Protein AF-A0A1A0H538-F1 (afdb_monomer_lite)

Organism: NCBI:txid869754

Secondary structure (DSSP, 8-state):
-----TT-S--SS---S---EEEEEBTTSS-EEEEEGGG---EEEEETTEEEEE-B---PEEEEE-TTSS-EEEEES----SSPPPPTT-TTT--B-TTSSSBGGGS---STTSPPPPPSSB--PBPTTSPBP-SBS-SSSPP---EEEEE-TTSS-EEEEEHHHHHTT------PBP-PBPTTSSSB---BT-TTHHHHHHHHHHHHHHHHTT-PPPHHHHHHTS-GGG---SB--PBPTTSS-B--SB--SSSPPPP--EESS-EE-TTSS-EEPSSEETTPPP---SBP-PPPTT-PPPP--B---TTSPPPPP--EEEEE-TTSS-EEEEEETT------S-B--PBPTTSSB---BS-HHHHTT-PPPGGG---B--PBPSSSSSB--SBP-GGGT--GGGSPP--EEEEE-TTSS-EEEEE----SSS---TTPPPPPPHHHHHHHHHHHHHHHTT-S--SS--SS-HHHHHHHHH-HHHHHHHHHHHHHHHHHHHHHHHTT-----EEEEPP--HHHHHHHHHHHHHTT-EEEEESSTTS-EEEEE--TT----SS-HHHHHHHHHHHHHHHHHHHHHHHHHHHHSPP-EEEEEEEPTT--HHHHHHHHHHHHHT-TT--SEEEEEEETTEEEEEEGGGSS--HHHHHHHHHHHHHHHHHHHHTTSEEEEEEEEE-TTS-SEEEE--SS--------PPP---------------

Structure (mmCIF, N/CA/C/O backbone):
data_AF-A0A1A0H538-F1
#
_entry.id   AF-A0A1A0H538-F1
#
loop_
_atom_site.group_PDB
_atom_site.id
_atom_site.type_symbol
_atom_site.label_atom_id
_atom_site.label_alt_id
_atom_site.label_comp_id
_atom_site.label_asym_id
_atom_site.label_entity_id
_atom_site.label_seq_id
_atom_site.pdbx_PDB_ins_code
_atom_site.Cartn_x
_atom_site.Cartn_y
_atom_site.Cartn_z
_atom_site.occupancy
_atom_site.B_iso_or_equiv
_atom_site.auth_seq_id
_atom_site.auth_comp_id
_atom_site.auth_asym_id
_atom_site.auth_atom_id
_atom_site.pdbx_PDB_model_num
ATOM 1 N N . MET A 1 1 ? -28.220 -67.422 55.982 1.00 51.03 1 MET A N 1
ATOM 2 C CA . MET A 1 1 ? -28.647 -67.912 54.652 1.00 51.03 1 MET A CA 1
ATOM 3 C C . MET A 1 1 ? -27.561 -68.879 54.230 1.00 51.03 1 MET A C 1
ATOM 5 O O . MET A 1 1 ? -26.528 -68.446 53.736 1.00 51.03 1 MET A O 1
ATOM 9 N N . ASP A 1 2 ? -27.753 -70.153 54.562 1.00 52.34 2 ASP A N 1
ATOM 10 C CA . ASP A 1 2 ? -26.699 -71.170 54.553 1.00 52.34 2 ASP A CA 1
ATOM 11 C C . ASP A 1 2 ? -26.736 -71.933 53.232 1.00 52.34 2 ASP A C 1
ATOM 13 O O . ASP A 1 2 ? -27.454 -72.921 53.092 1.00 52.34 2 ASP A O 1
ATOM 17 N N . HIS A 1 3 ? -25.986 -71.460 52.239 1.00 62.88 3 HIS A N 1
ATOM 18 C CA . HIS A 1 3 ? -25.757 -72.225 51.019 1.00 62.88 3 HIS A CA 1
ATOM 19 C C . HIS A 1 3 ? -24.274 -72.533 50.825 1.00 62.88 3 HIS A C 1
ATOM 21 O O . HIS A 1 3 ? -23.393 -71.711 51.073 1.00 62.88 3 HIS A O 1
ATOM 27 N N . LEU A 1 4 ? -24.009 -73.759 50.379 1.00 67.19 4 LEU A N 1
ATOM 28 C CA . LEU A 1 4 ? -22.671 -74.282 50.119 1.00 67.19 4 LEU A CA 1
ATOM 29 C C . LEU A 1 4 ? -22.139 -73.737 48.780 1.00 67.19 4 LEU A C 1
ATOM 31 O O . LEU A 1 4 ? -22.910 -73.490 47.851 1.00 67.19 4 LEU A O 1
ATOM 35 N N . CYS A 1 5 ? -20.818 -73.558 48.669 1.00 65.75 5 CYS A N 1
ATOM 36 C CA . CYS A 1 5 ? -20.179 -73.065 47.445 1.00 65.75 5 CYS A CA 1
ATOM 37 C C . CYS A 1 5 ? -20.499 -73.988 46.254 1.00 65.75 5 CYS A C 1
ATOM 39 O O . CYS A 1 5 ? -20.183 -75.178 46.278 1.00 65.75 5 CYS A O 1
ATOM 41 N N . SER A 1 6 ? -21.076 -73.430 45.184 1.00 63.34 6 SER A N 1
ATOM 42 C CA . SER A 1 6 ? -21.493 -74.168 43.979 1.00 63.34 6 SER A CA 1
ATOM 43 C C . SER A 1 6 ? -20.336 -74.819 43.212 1.00 63.34 6 SER A C 1
ATOM 45 O O . SER A 1 6 ? -20.574 -75.657 42.347 1.00 63.34 6 SER A O 1
ATOM 47 N N . LYS A 1 7 ? -19.079 -74.488 43.542 1.00 63.94 7 LYS A N 1
ATOM 48 C CA . LYS A 1 7 ? -17.887 -75.122 42.957 1.00 63.94 7 LYS A CA 1
ATOM 49 C C . LYS A 1 7 ? -17.632 -76.551 43.454 1.00 63.94 7 LYS A C 1
ATOM 51 O O . LYS A 1 7 ? -16.718 -77.184 42.936 1.00 63.94 7 LYS A O 1
ATOM 56 N N . GLY A 1 8 ? -18.401 -77.059 44.426 1.00 60.78 8 GLY A N 1
ATOM 57 C CA . GLY A 1 8 ? -18.454 -78.477 44.824 1.00 60.78 8 GLY A CA 1
ATOM 58 C C . GLY A 1 8 ? -17.194 -79.066 45.481 1.00 60.78 8 GLY A C 1
ATOM 59 O O . GLY A 1 8 ? -17.311 -80.021 46.239 1.00 60.78 8 GLY A O 1
ATOM 60 N N . ASN A 1 9 ? -16.015 -78.473 45.264 1.00 64.88 9 ASN A N 1
ATOM 61 C CA . ASN A 1 9 ? -14.720 -78.883 45.803 1.00 64.88 9 ASN A CA 1
ATOM 62 C C . ASN A 1 9 ? -14.052 -77.721 46.554 1.00 64.88 9 ASN A C 1
ATOM 64 O O . ASN A 1 9 ? -14.171 -76.559 46.152 1.00 64.88 9 ASN A O 1
ATOM 68 N N . CYS A 1 10 ? -13.298 -78.036 47.613 1.00 70.25 10 CYS A N 1
ATOM 69 C CA . CYS A 1 10 ? -12.452 -77.066 48.310 1.00 70.25 10 CYS A CA 1
ATOM 70 C C . CYS A 1 10 ? -11.454 -76.450 47.320 1.00 70.25 10 CYS A C 1
ATOM 72 O O . CYS A 1 10 ? -10.594 -77.149 46.787 1.00 70.25 10 CYS A O 1
ATOM 74 N N . HIS A 1 11 ? -11.567 -75.146 47.071 1.00 66.12 11 HIS A N 1
ATOM 75 C CA . HIS A 1 11 ? -10.652 -74.405 46.209 1.00 66.12 11 HIS A CA 1
ATOM 76 C C . HIS A 1 11 ? -9.843 -73.402 47.036 1.00 66.12 11 HIS A C 1
ATOM 78 O O . HIS A 1 11 ? -10.351 -72.808 47.986 1.00 66.12 11 HIS A O 1
ATOM 84 N N . SER A 1 12 ? -8.582 -73.184 46.670 1.00 63.31 12 SER A N 1
ATOM 85 C CA . SER A 1 12 ? -7.747 -72.137 47.259 1.00 63.31 12 SER A CA 1
ATOM 86 C C . SER A 1 12 ? -8.035 -70.791 46.580 1.00 63.31 12 SER A C 1
ATOM 88 O O . SER A 1 12 ? -8.012 -70.680 45.356 1.00 63.31 12 SER A O 1
ATOM 90 N N . GLY A 1 13 ? -8.346 -69.763 47.376 1.00 67.50 13 GLY A N 1
ATOM 91 C CA . GLY A 1 13 ? -8.689 -68.410 46.912 1.00 67.50 13 GLY A CA 1
ATOM 92 C C . GLY A 1 13 ? -10.140 -68.009 47.200 1.00 67.50 13 GLY A C 1
ATOM 93 O O . GLY A 1 13 ? -10.966 -68.851 47.549 1.00 67.50 13 GLY A O 1
ATOM 94 N N . PHE A 1 14 ? -10.452 -66.714 47.069 1.00 60.94 14 PHE A N 1
ATOM 95 C CA . PHE A 1 14 ? -11.799 -66.187 47.314 1.00 60.94 14 PHE A CA 1
ATOM 96 C C . PHE A 1 14 ? -12.824 -66.839 46.378 1.00 60.94 14 PHE A C 1
ATOM 98 O O . PHE A 1 14 ? -12.658 -66.857 45.154 1.00 60.94 14 PHE A O 1
ATOM 105 N N . CYS A 1 15 ? -13.897 -67.378 46.959 1.00 63.94 15 CYS A N 1
ATOM 106 C CA . CYS A 1 15 ? -15.082 -67.793 46.221 1.00 63.94 15 CYS A CA 1
ATOM 107 C C . CYS A 1 15 ? -15.605 -66.532 45.519 1.00 63.94 15 CYS A C 1
ATOM 109 O O . CYS A 1 15 ? -15.900 -65.550 46.196 1.00 63.94 15 CYS A O 1
ATOM 111 N N . GLY A 1 16 ? -15.637 -66.507 44.183 1.00 67.94 16 GLY A N 1
ATOM 112 C CA . GLY A 1 16 ? -16.198 -65.377 43.432 1.00 67.94 16 GLY A CA 1
ATOM 113 C C . GLY A 1 16 ? -17.647 -65.060 43.850 1.00 67.94 16 GLY A C 1
ATOM 114 O O . GLY A 1 16 ? -18.230 -65.802 44.643 1.00 67.94 16 GLY A O 1
ATOM 115 N N . PRO A 1 17 ? -18.247 -63.973 43.333 1.00 71.06 17 PRO A N 1
ATOM 116 C CA . PRO A 1 17 ? -19.599 -63.565 43.714 1.00 71.06 17 PRO A CA 1
ATOM 117 C C . PRO A 1 17 ? -20.589 -64.731 43.583 1.00 71.06 17 PRO A C 1
ATOM 119 O O . PRO A 1 17 ? -20.632 -65.403 42.554 1.00 71.06 17 PRO A O 1
ATOM 122 N N . CYS A 1 18 ? -21.360 -64.990 44.642 1.00 72.06 18 CYS A N 1
ATOM 123 C CA . CYS A 1 18 ? -22.316 -66.092 44.658 1.00 72.06 18 CYS A CA 1
ATOM 124 C C . CYS A 1 18 ? -23.447 -65.871 43.639 1.00 72.06 18 CYS A C 1
ATOM 126 O O . CYS A 1 18 ? -24.163 -64.870 43.701 1.00 72.06 18 CYS A O 1
ATOM 128 N N . GLU A 1 19 ? -23.633 -66.837 42.735 1.00 70.00 19 GLU A N 1
ATOM 129 C CA . GLU A 1 19 ? -24.638 -66.791 41.663 1.00 70.00 19 GLU A CA 1
ATOM 130 C C . GLU A 1 19 ? -26.014 -67.344 42.065 1.00 70.00 19 GLU A C 1
ATOM 132 O O . GLU A 1 19 ? -26.938 -67.326 41.251 1.00 70.00 19 GLU A O 1
ATOM 137 N N . GLN A 1 20 ? -26.177 -67.826 43.301 1.00 73.75 20 GLN A N 1
ATOM 138 C CA . GLN A 1 20 ? -27.463 -68.343 43.767 1.00 73.75 20 GLN A CA 1
ATOM 139 C C . GLN A 1 20 ? -28.504 -67.229 43.880 1.00 73.75 20 GLN A C 1
ATOM 141 O O . GLN A 1 20 ? -28.220 -66.151 44.404 1.00 73.75 20 GLN A O 1
ATOM 146 N N . ILE A 1 21 ? -29.713 -67.509 43.399 1.00 78.31 21 ILE A N 1
ATOM 147 C CA . ILE A 1 21 ? -30.858 -66.601 43.453 1.00 78.31 21 ILE A CA 1
ATOM 148 C C . ILE A 1 21 ? -31.624 -66.888 44.745 1.00 78.31 21 ILE A C 1
ATOM 150 O O . ILE A 1 21 ? -31.986 -68.034 45.002 1.00 78.31 21 ILE A O 1
ATOM 154 N N . VAL A 1 22 ? -31.847 -65.857 45.556 1.00 81.56 22 VAL A N 1
ATOM 155 C CA . VAL A 1 22 ? -32.632 -65.924 46.791 1.00 81.56 22 VAL A CA 1
ATOM 156 C C . VAL A 1 22 ? -33.776 -64.919 46.742 1.00 81.56 22 VAL A C 1
ATOM 158 O O . VAL A 1 22 ? -33.615 -63.793 46.265 1.00 81.56 22 VAL A O 1
ATOM 161 N N . ASP A 1 23 ? -34.929 -65.330 47.256 1.00 81.44 23 ASP A N 1
ATOM 162 C CA . ASP A 1 23 ? -36.112 -64.485 47.347 1.00 81.44 23 ASP A CA 1
ATOM 163 C C . ASP A 1 23 ? -35.997 -63.566 48.561 1.00 81.44 23 ASP A C 1
ATOM 165 O O . ASP A 1 23 ? -35.918 -64.018 49.706 1.00 81.44 23 ASP A O 1
ATOM 169 N N . VAL A 1 24 ? -35.961 -62.259 48.309 1.00 82.62 24 VAL A N 1
ATOM 170 C CA . VAL A 1 24 ? -35.806 -61.240 49.350 1.00 82.62 24 VAL A CA 1
ATOM 171 C C . VAL A 1 24 ? -36.862 -60.146 49.208 1.00 82.62 24 VAL A C 1
ATOM 173 O O . VAL A 1 24 ? -37.242 -59.796 48.089 1.00 82.62 24 VAL A O 1
ATOM 176 N N . PRO A 1 25 ? -37.362 -59.580 50.318 1.00 81.62 25 PRO A N 1
ATOM 177 C CA . PRO A 1 25 ? -38.310 -58.474 50.256 1.00 81.62 25 PRO A CA 1
ATOM 178 C C . PRO A 1 25 ? -37.631 -57.188 49.748 1.00 81.62 25 PRO A C 1
ATOM 180 O O . PRO A 1 25 ? -36.471 -56.905 50.075 1.00 81.62 25 PRO A O 1
ATOM 183 N N . CYS A 1 26 ? -38.362 -56.378 48.970 1.00 83.38 26 CYS A N 1
ATOM 184 C CA . CYS A 1 26 ? -37.904 -55.035 48.589 1.00 83.38 26 CYS A CA 1
ATOM 185 C C . CYS A 1 26 ? -37.732 -54.140 49.807 1.00 83.38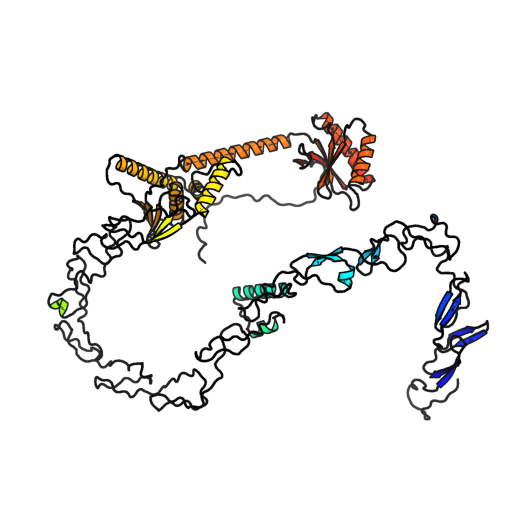 26 CYS A C 1
ATOM 187 O O . CYS A 1 26 ? -38.445 -54.322 50.785 1.00 83.38 26 CYS A O 1
ATOM 189 N N . TYR A 1 27 ? -36.970 -53.054 49.688 1.00 79.75 27 TYR A N 1
ATOM 190 C CA . TYR A 1 27 ? -37.012 -51.939 50.640 1.00 79.75 27 TYR A CA 1
ATOM 191 C C . TYR A 1 27 ? -38.435 -51.385 50.907 1.00 79.75 27 TYR A C 1
ATOM 193 O O . TYR A 1 27 ? -38.701 -50.887 51.994 1.00 79.75 27 TYR A O 1
ATOM 201 N N . CYS A 1 28 ? -39.364 -51.533 49.951 1.00 72.38 28 CYS A N 1
ATOM 202 C CA . CYS A 1 28 ? -40.769 -51.110 50.003 1.00 72.38 28 CYS A CA 1
ATOM 203 C C . CYS A 1 28 ? -41.646 -52.118 50.773 1.00 72.38 28 CYS A C 1
ATOM 205 O O . CYS A 1 28 ? -42.760 -51.799 51.177 1.00 72.38 28 CYS A O 1
ATOM 207 N N . GLY A 1 29 ? -41.173 -53.358 50.948 1.00 73.69 29 GLY A N 1
ATOM 208 C CA . GLY A 1 29 ? -41.917 -54.453 51.573 1.00 73.69 29 GLY A CA 1
ATOM 209 C C . GLY A 1 29 ? -43.133 -54.944 50.777 1.00 73.69 29 GLY A C 1
ATOM 210 O O . GLY A 1 29 ? -43.898 -55.740 51.308 1.00 73.69 29 GLY A O 1
ATOM 211 N N . SER A 1 30 ? -43.374 -54.445 49.553 1.00 75.25 30 SER A N 1
ATOM 212 C CA . SER A 1 30 ? -44.542 -54.812 48.715 1.00 75.25 30 SER A CA 1
ATOM 213 C C . SER A 1 30 ? -44.313 -56.040 47.857 1.00 75.25 30 SER A C 1
ATOM 215 O O . SER A 1 30 ? -45.249 -56.789 47.598 1.00 75.25 30 SER A O 1
ATOM 217 N N . HIS A 1 31 ? -43.072 -56.245 47.431 1.00 78.44 31 HIS A N 1
ATOM 218 C CA . HIS A 1 31 ? -42.708 -57.303 46.506 1.00 78.44 31 HIS A CA 1
ATOM 219 C C . HIS A 1 31 ? -41.568 -58.128 47.081 1.00 78.44 31 HIS A C 1
ATOM 221 O O . HIS A 1 31 ? -40.653 -57.595 47.715 1.00 78.44 31 HIS A O 1
ATOM 227 N N . ILE A 1 32 ? -41.638 -59.431 46.834 1.00 81.12 32 ILE A N 1
ATOM 228 C CA . ILE A 1 32 ? -40.542 -60.369 47.049 1.00 81.12 32 ILE A CA 1
ATOM 229 C C . ILE A 1 32 ? -39.876 -60.549 45.689 1.00 81.12 32 ILE A C 1
ATOM 231 O O . ILE A 1 32 ? -40.547 -60.903 44.720 1.00 81.12 32 ILE A O 1
ATOM 235 N N . ILE A 1 33 ? -38.587 -60.227 45.606 1.00 79.94 33 ILE A N 1
ATOM 236 C CA . ILE A 1 33 ? -37.848 -60.160 44.346 1.00 79.94 33 ILE A CA 1
ATOM 237 C C . ILE A 1 33 ? -36.730 -61.210 44.366 1.00 79.94 33 ILE A C 1
ATOM 239 O O . ILE A 1 33 ? -35.879 -61.165 45.264 1.00 79.94 33 ILE A O 1
ATOM 243 N N . PRO A 1 34 ? -36.683 -62.120 43.375 1.00 82.12 34 PRO A N 1
ATOM 244 C CA . PRO A 1 34 ? -35.601 -63.087 43.244 1.00 82.12 34 PRO A CA 1
ATOM 245 C C . PRO A 1 34 ? -34.307 -62.356 42.869 1.00 82.12 34 PRO A C 1
ATOM 247 O O . PRO A 1 34 ? -34.176 -61.824 41.766 1.00 82.12 34 PRO A O 1
ATOM 250 N N . THR A 1 35 ? -33.338 -62.310 43.784 1.00 77.06 35 THR A N 1
ATOM 251 C CA . THR A 1 35 ? -32.088 -61.548 43.615 1.00 77.06 35 THR A CA 1
ATOM 252 C C . THR A 1 35 ? -30.876 -62.450 43.828 1.00 77.06 35 THR A C 1
ATOM 254 O O . THR A 1 35 ? -30.882 -63.322 44.694 1.00 77.06 35 THR A O 1
ATOM 257 N N . LYS A 1 36 ? -29.804 -62.256 43.050 1.00 80.94 36 LYS A N 1
ATOM 258 C CA . LYS A 1 36 ? -28.549 -62.992 43.260 1.00 80.94 36 LYS A CA 1
ATOM 259 C C . LYS A 1 36 ? -27.938 -62.620 44.607 1.00 80.94 36 LYS A C 1
ATOM 261 O O . LYS A 1 36 ? -27.837 -61.438 44.929 1.00 80.94 36 LYS A O 1
ATOM 266 N N . CYS A 1 37 ? -27.449 -63.606 45.353 1.00 75.56 37 CYS A N 1
ATOM 267 C CA . CYS A 1 37 ? -26.872 -63.390 46.677 1.00 75.56 37 CYS A CA 1
ATOM 268 C C . CYS A 1 37 ? -25.718 -62.371 46.672 1.00 75.56 37 CYS A C 1
ATOM 270 O O . CYS A 1 37 ? -25.559 -61.622 47.632 1.00 75.56 37 CYS A O 1
ATOM 272 N N . SER A 1 38 ? -24.931 -62.298 45.594 1.00 73.12 38 SER A N 1
ATOM 273 C CA . SER A 1 38 ? -23.840 -61.325 45.463 1.00 73.12 38 SER A CA 1
ATOM 274 C C . SER A 1 38 ? -24.281 -59.862 45.330 1.00 73.12 38 SER A C 1
ATOM 276 O O . SER A 1 38 ? -23.438 -58.979 45.424 1.00 73.12 38 SER A O 1
ATOM 278 N N . GLN A 1 39 ? -25.557 -59.602 45.037 1.00 73.31 39 GLN A N 1
ATOM 279 C CA . GLN A 1 39 ? -26.109 -58.267 44.766 1.00 73.31 39 GLN A CA 1
ATOM 280 C C . GLN A 1 39 ? -27.057 -57.786 45.878 1.00 73.31 39 GLN A C 1
ATOM 282 O O . GLN A 1 39 ? -27.775 -56.808 45.695 1.00 73.31 39 GLN A O 1
ATOM 287 N N . LEU A 1 40 ? -27.080 -58.474 47.024 1.00 74.88 40 LEU A N 1
ATOM 288 C CA . LEU A 1 40 ? -27.925 -58.116 48.160 1.00 74.88 40 LEU A CA 1
ATOM 289 C C . LEU A 1 40 ? -27.302 -56.982 48.979 1.00 74.88 40 LEU A C 1
ATOM 291 O O . LEU A 1 40 ? -26.221 -57.143 49.543 1.00 74.88 40 LEU A O 1
ATOM 295 N N . GLU A 1 41 ? -28.036 -55.883 49.138 1.00 74.44 41 GLU A N 1
ATOM 296 C CA . GLU A 1 41 ? -27.710 -54.816 50.088 1.00 74.44 41 GLU A CA 1
ATOM 297 C C . GLU A 1 41 ? -28.795 -54.741 51.176 1.00 74.44 41 GLU A C 1
ATOM 299 O O . GLU A 1 41 ? -29.744 -53.959 51.037 1.00 74.44 41 GLU A O 1
ATOM 304 N N . PRO A 1 42 ? -28.704 -55.546 52.254 1.00 77.25 42 PRO A N 1
ATOM 305 C CA . PRO A 1 42 ? -29.709 -55.563 53.312 1.00 77.25 42 PRO A CA 1
ATOM 306 C C . PRO A 1 42 ? -29.713 -54.242 54.092 1.00 77.25 42 PRO A C 1
ATOM 308 O O . PRO A 1 42 ? -28.713 -53.855 54.696 1.00 77.25 42 PRO A O 1
ATOM 311 N N . LYS A 1 43 ? -30.860 -53.558 54.106 1.00 79.06 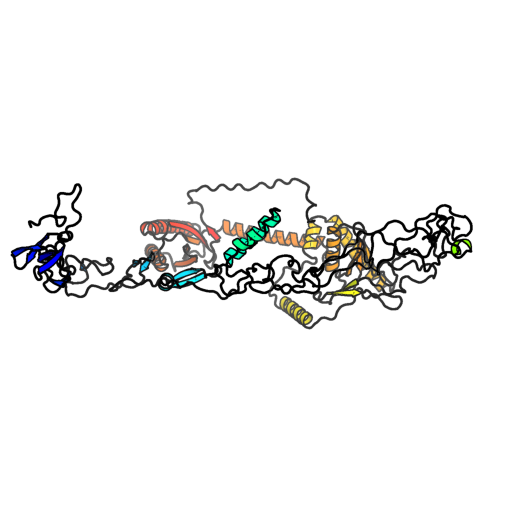43 LYS A N 1
ATOM 312 C CA . LYS A 1 43 ? -31.108 -52.314 54.843 1.00 79.06 43 LYS A CA 1
ATOM 313 C C . LYS A 1 43 ? -32.349 -52.476 55.732 1.00 79.06 43 LYS A C 1
ATOM 315 O O . LYS A 1 43 ? -33.340 -53.071 55.296 1.00 79.06 43 LYS A O 1
ATOM 320 N N . PRO A 1 44 ? -32.330 -51.958 56.974 1.00 77.50 44 PRO A N 1
ATOM 321 C CA . PRO A 1 44 ? -33.506 -51.964 57.834 1.00 77.50 44 PRO A CA 1
ATOM 322 C C . PRO A 1 44 ? -34.578 -51.056 57.228 1.00 77.50 44 PRO A C 1
ATOM 324 O O . PRO A 1 44 ? -34.343 -49.875 56.988 1.00 77.50 44 PRO A O 1
ATOM 327 N N . CYS A 1 45 ? -35.746 -51.624 56.962 1.00 75.56 45 CYS A N 1
ATOM 328 C CA . CYS A 1 45 ? -36.887 -50.955 56.354 1.00 75.56 45 CYS A CA 1
ATOM 329 C C . CYS A 1 45 ? -38.092 -51.052 57.293 1.00 75.56 45 CYS A C 1
ATOM 331 O O . CYS A 1 45 ? -38.198 -51.984 58.093 1.00 75.56 45 CYS A O 1
ATOM 333 N N . LEU A 1 46 ? -38.995 -50.078 57.216 1.00 73.75 46 LEU A N 1
ATOM 334 C CA . LEU A 1 46 ? -40.188 -50.009 58.052 1.00 73.75 46 LEU A CA 1
ATOM 335 C C . LEU A 1 46 ? -41.418 -49.893 57.156 1.00 73.75 46 LEU A C 1
ATOM 337 O O . LEU A 1 46 ? -41.477 -49.004 56.308 1.00 73.75 46 LEU A O 1
ATOM 341 N N . ARG A 1 47 ? -42.409 -50.759 57.372 1.00 71.00 47 ARG A N 1
ATOM 342 C CA . ARG A 1 47 ? -43.724 -50.660 56.730 1.00 71.00 47 ARG A CA 1
ATOM 343 C C . ARG A 1 47 ? -44.810 -50.931 57.760 1.00 71.00 47 ARG A C 1
ATOM 345 O O . ARG A 1 47 ? -44.700 -51.893 58.512 1.00 71.00 47 ARG A O 1
ATOM 352 N N . ASP A 1 48 ? -45.814 -50.058 57.821 1.00 67.44 48 ASP A N 1
ATOM 353 C CA . ASP A 1 48 ? -46.968 -50.174 58.727 1.00 67.44 48 ASP A CA 1
ATOM 354 C C . ASP A 1 48 ? -46.578 -50.413 60.204 1.00 67.44 48 ASP A C 1
ATOM 356 O O . ASP A 1 48 ? -47.246 -51.125 60.947 1.00 67.44 48 ASP A O 1
ATOM 360 N N . GLY A 1 49 ? -45.450 -49.831 60.634 1.00 67.00 49 GLY A N 1
ATOM 361 C CA . GLY A 1 49 ? -44.918 -49.967 61.995 1.00 67.00 49 GLY A CA 1
ATOM 362 C C . GLY A 1 49 ? -44.092 -51.233 62.263 1.00 67.00 49 GLY A C 1
ATOM 363 O O . GLY A 1 49 ? -43.552 -51.370 63.360 1.00 67.00 49 GLY A O 1
ATOM 364 N N . VAL A 1 50 ? -43.925 -52.121 61.278 1.00 73.56 50 VAL A N 1
ATOM 365 C CA . VAL A 1 50 ? -43.143 -53.361 61.394 1.00 73.56 50 VAL A CA 1
ATOM 366 C C . VAL A 1 50 ? -41.780 -53.198 60.718 1.00 73.56 50 VAL A C 1
ATOM 368 O O . VAL A 1 50 ? -41.689 -52.830 59.545 1.00 73.56 50 VAL A O 1
ATOM 371 N N . SER A 1 51 ? -40.702 -53.458 61.463 1.00 75.75 51 SER A N 1
ATOM 372 C CA . SER A 1 51 ? -39.331 -53.429 60.940 1.00 75.75 51 SER A CA 1
ATOM 373 C C . SER A 1 51 ? -38.982 -54.744 60.244 1.00 75.75 51 SER A C 1
ATOM 375 O O . SER A 1 51 ? -39.091 -55.806 60.857 1.00 75.75 51 SER A O 1
ATOM 377 N N . PHE A 1 52 ? -38.502 -54.679 59.007 1.00 79.62 52 PHE A N 1
ATOM 378 C CA . PHE A 1 52 ? -38.029 -55.827 58.233 1.00 79.62 52 PHE A CA 1
ATOM 379 C C . PHE A 1 52 ? -36.716 -55.488 57.509 1.00 79.62 52 PHE A C 1
ATOM 381 O O . PHE A 1 52 ? -36.324 -54.328 57.407 1.00 79.62 52 PHE A O 1
ATOM 388 N N . LEU A 1 53 ? -35.996 -56.498 57.020 1.00 75.75 53 LEU A N 1
ATOM 389 C CA . LEU A 1 53 ? -34.758 -56.307 56.259 1.00 75.75 53 LEU A CA 1
ATOM 390 C C . LEU A 1 53 ? -35.069 -56.363 54.764 1.00 75.75 53 LEU A C 1
ATOM 392 O O . LEU A 1 53 ? -35.254 -57.449 54.225 1.00 75.75 53 LEU A O 1
ATOM 396 N N . GLY A 1 54 ? -35.139 -55.205 54.109 1.00 80.25 54 GLY A N 1
ATOM 397 C CA . GLY A 1 54 ? -35.243 -55.124 52.651 1.00 80.25 54 GLY A CA 1
ATOM 398 C C . GLY A 1 54 ? -33.856 -55.205 52.023 1.00 80.25 54 GLY A C 1
ATOM 399 O O . GLY A 1 54 ? -32.915 -54.653 52.586 1.00 80.25 54 GLY A O 1
ATOM 400 N N . ALA A 1 55 ? -33.696 -55.886 50.889 1.00 77.19 55 ALA A N 1
ATOM 401 C CA . ALA A 1 55 ? -32.364 -56.112 50.303 1.00 77.19 55 ALA A CA 1
ATOM 402 C C . ALA A 1 55 ? -32.189 -55.612 48.861 1.00 77.19 55 ALA A C 1
ATOM 404 O O . ALA A 1 55 ? -31.073 -55.631 48.344 1.00 77.19 55 ALA A O 1
ATOM 405 N N . THR A 1 56 ? -33.271 -55.177 48.216 1.00 78.25 56 THR A N 1
ATOM 406 C CA . THR A 1 56 ? -33.296 -54.755 46.807 1.00 78.25 56 THR A CA 1
ATOM 407 C C . THR A 1 56 ? -34.417 -53.737 46.566 1.00 78.25 56 THR A C 1
ATOM 409 O O . THR A 1 56 ? -35.296 -53.604 47.419 1.00 78.25 56 THR A O 1
ATOM 412 N N . SER A 1 57 ? -34.391 -52.999 45.449 1.00 79.44 57 SER A N 1
ATOM 413 C CA . SER A 1 57 ? -35.402 -51.999 45.064 1.00 79.44 57 SER A CA 1
ATOM 414 C C . SER A 1 57 ? -36.392 -52.546 44.008 1.00 79.44 57 SER A C 1
ATOM 416 O O . SER A 1 57 ? -36.008 -53.258 43.090 1.00 79.44 57 SER A O 1
ATOM 418 N N . CYS A 1 58 ? -37.685 -52.220 44.145 1.00 74.69 58 CYS A N 1
ATOM 419 C CA . CYS A 1 58 ? -38.827 -52.800 43.419 1.00 74.69 58 CYS A CA 1
ATOM 420 C C . CYS A 1 58 ? -39.104 -52.000 42.145 1.00 74.69 58 CYS A C 1
ATOM 422 O O . CYS A 1 58 ? -39.875 -52.427 41.300 1.00 74.69 58 CYS A O 1
ATOM 424 N N . GLY A 1 59 ? -38.454 -50.840 42.000 1.00 73.00 59 GLY A N 1
ATOM 425 C CA . GLY A 1 59 ? -38.730 -49.869 40.945 1.00 73.00 59 GLY A CA 1
ATOM 426 C C . GLY A 1 59 ? -40.020 -49.079 41.171 1.00 73.00 59 GLY A C 1
ATOM 427 O O . GLY A 1 59 ? -40.161 -48.009 40.587 1.00 73.00 59 GLY A O 1
ATOM 428 N N . ASP A 1 60 ? -40.912 -49.547 42.049 1.00 76.31 60 ASP A N 1
ATOM 429 C CA . ASP A 1 60 ? -42.161 -48.854 42.346 1.00 76.31 60 ASP A CA 1
ATOM 430 C C . ASP A 1 60 ? -41.927 -47.507 43.027 1.00 76.31 60 ASP A C 1
ATOM 432 O O . ASP A 1 60 ? -40.988 -47.315 43.814 1.00 76.31 60 ASP A O 1
ATOM 436 N N . ILE A 1 61 ? -42.832 -46.585 42.716 1.00 76.56 61 ILE A N 1
ATOM 437 C CA . ILE A 1 61 ? -42.869 -45.238 43.262 1.00 76.56 61 ILE A CA 1
ATOM 438 C C . ILE A 1 61 ? -43.798 -45.257 44.475 1.00 76.56 61 ILE A C 1
ATOM 440 O O . ILE A 1 61 ? -44.983 -45.569 44.376 1.00 76.56 61 ILE A O 1
ATOM 444 N N . THR A 1 62 ? -43.243 -44.934 45.635 1.00 74.44 62 THR A N 1
ATOM 445 C CA . THR A 1 62 ? -43.979 -44.739 46.884 1.00 74.44 62 THR A CA 1
ATOM 446 C C . THR A 1 62 ? -44.224 -43.251 47.094 1.00 74.44 62 THR A C 1
ATOM 448 O O . THR A 1 62 ? -43.285 -42.459 47.066 1.00 74.44 62 THR A O 1
ATOM 451 N N . VAL A 1 63 ? -45.483 -42.868 47.301 1.00 73.06 63 VAL A N 1
ATOM 452 C CA . VAL A 1 63 ? -45.862 -41.477 47.578 1.00 73.06 63 VAL A CA 1
ATOM 453 C C . VAL A 1 63 ? -45.756 -41.233 49.075 1.00 73.06 63 VAL A C 1
ATOM 455 O O . VAL A 1 63 ? -46.394 -41.932 49.867 1.00 73.06 63 VAL A O 1
ATOM 458 N N . ARG A 1 64 ? -44.969 -40.237 49.480 1.00 75.19 64 ARG A N 1
ATOM 459 C CA . ARG A 1 64 ? -44.837 -39.850 50.885 1.00 75.19 64 ARG A CA 1
ATOM 460 C C . ARG A 1 64 ? -45.277 -38.409 51.085 1.00 75.19 64 ARG A C 1
ATOM 462 O O . ARG A 1 64 ? -44.715 -37.499 50.487 1.00 75.19 64 ARG A O 1
ATOM 469 N N . TYR A 1 65 ? -46.267 -38.201 51.946 1.00 76.44 65 TYR A N 1
ATOM 470 C CA . TYR A 1 65 ? -46.743 -36.865 52.296 1.00 76.44 65 TYR A CA 1
ATOM 471 C C . TYR A 1 65 ? -45.798 -36.183 53.293 1.00 76.44 65 TYR A C 1
ATOM 473 O O . TYR A 1 65 ? -45.250 -36.833 54.186 1.00 76.44 65 TYR A O 1
ATOM 481 N N . PHE A 1 66 ? -45.621 -34.870 53.138 1.00 79.00 66 PHE A N 1
ATOM 482 C CA . PHE A 1 66 ? -44.997 -34.020 54.156 1.00 79.00 66 PHE A CA 1
ATOM 483 C C . PHE A 1 66 ? -45.982 -33.767 55.311 1.00 79.00 66 PHE A C 1
ATOM 485 O O . PHE A 1 66 ? -47.185 -34.000 55.172 1.00 79.00 66 PHE A O 1
ATOM 492 N N . ASP A 1 67 ? -45.498 -33.216 56.423 1.00 78.88 67 ASP A N 1
ATOM 493 C CA . ASP A 1 67 ? -46.305 -32.839 57.600 1.00 78.88 67 ASP A CA 1
ATOM 494 C C . ASP A 1 67 ? -47.548 -31.973 57.281 1.00 78.88 67 ASP A C 1
ATOM 496 O O . ASP A 1 67 ? -48.577 -32.061 57.952 1.00 78.88 67 ASP A O 1
ATOM 500 N N . CYS A 1 68 ? -47.490 -31.179 56.207 1.00 72.94 68 CYS A N 1
ATOM 501 C CA . CYS A 1 68 ? -48.608 -30.381 55.700 1.00 72.94 68 CYS A CA 1
ATOM 502 C C . CYS A 1 68 ? -49.764 -31.197 55.087 1.00 72.94 68 CYS A C 1
ATOM 504 O O . CYS A 1 68 ? -50.808 -30.621 54.793 1.00 72.94 68 CYS A O 1
ATOM 506 N N . LYS A 1 69 ? -49.584 -32.504 54.839 1.00 75.00 69 LYS A N 1
ATOM 507 C CA . LYS A 1 69 ? -50.543 -33.449 54.222 1.00 75.00 69 LYS A CA 1
ATOM 508 C C . LYS A 1 69 ? -51.076 -33.091 52.825 1.00 75.00 69 LYS A C 1
ATOM 510 O O . LYS A 1 69 ? -51.864 -33.850 52.271 1.00 75.00 69 LYS A O 1
ATOM 515 N N . VAL A 1 70 ? -50.645 -31.972 52.245 1.00 76.81 70 VAL A N 1
ATOM 516 C CA . VAL A 1 70 ? -51.027 -31.525 50.893 1.00 76.81 70 VAL A CA 1
ATOM 517 C C . VAL A 1 70 ? -49.921 -31.829 49.886 1.00 76.81 70 VAL A C 1
ATOM 519 O O . VAL A 1 70 ? -50.185 -32.358 48.811 1.00 76.81 70 VAL A O 1
ATOM 522 N N . HIS A 1 71 ? -48.673 -31.530 50.243 1.00 70.81 71 HIS A N 1
ATOM 523 C CA . HIS A 1 71 ? -47.519 -31.807 49.397 1.00 70.81 71 HIS A CA 1
ATOM 524 C C . HIS A 1 71 ? -47.009 -33.229 49.636 1.00 70.81 71 HIS A C 1
ATOM 526 O O . HIS A 1 71 ? -46.975 -33.703 50.777 1.00 70.81 71 HIS A O 1
ATOM 532 N N . PHE A 1 72 ? -46.569 -33.880 48.564 1.00 79.12 72 PHE A N 1
ATOM 533 C CA . PHE A 1 72 ? -45.997 -35.220 48.586 1.00 79.12 72 PHE A CA 1
ATOM 534 C C . PHE A 1 72 ? -44.713 -35.282 47.757 1.00 79.12 72 PHE A C 1
ATOM 536 O O . PHE A 1 72 ? -44.469 -34.427 46.906 1.00 79.12 72 PHE A O 1
ATOM 543 N N . GLU A 1 73 ? -43.880 -36.277 48.035 1.00 79.19 73 GLU A N 1
ATOM 544 C CA . GLU A 1 73 ? -42.699 -36.614 47.247 1.00 79.19 73 GLU A CA 1
ATOM 545 C C . GLU A 1 73 ? -42.810 -38.057 46.759 1.00 79.19 73 GLU A C 1
ATOM 547 O O . GLU A 1 73 ? -43.139 -38.970 47.525 1.00 79.19 73 GLU A O 1
ATOM 552 N N . ASP A 1 74 ? -42.536 -38.235 45.472 1.00 80.88 74 ASP A N 1
ATOM 553 C CA . ASP A 1 74 ? -42.491 -39.528 44.807 1.00 80.88 74 ASP A CA 1
ATOM 554 C C . ASP A 1 74 ? -41.106 -40.143 45.026 1.00 80.88 74 ASP A C 1
ATOM 556 O O . ASP A 1 74 ? -40.103 -39.693 44.471 1.00 80.88 74 ASP A O 1
ATOM 560 N N . LEU A 1 75 ? -41.037 -41.171 45.868 1.00 74.94 75 LEU A N 1
ATOM 561 C CA . LEU A 1 75 ? -39.797 -41.849 46.230 1.00 74.94 75 LEU A CA 1
ATOM 562 C C . LEU A 1 75 ? -39.759 -43.232 45.583 1.00 74.94 75 LEU A C 1
ATOM 564 O O . LEU A 1 75 ? -40.611 -44.077 45.854 1.00 74.94 75 LEU A O 1
ATOM 568 N N . SER A 1 76 ? -38.743 -43.497 44.762 1.00 77.75 76 SER A N 1
ATOM 569 C CA . SER A 1 76 ? -38.431 -44.858 44.292 1.00 77.75 76 SER A CA 1
ATOM 570 C C . SER A 1 76 ? -38.169 -45.803 45.478 1.00 77.75 76 SER A C 1
ATOM 572 O O . SER A 1 76 ? -37.634 -45.320 46.475 1.00 77.75 76 SER A O 1
ATOM 574 N N . CYS A 1 77 ? -38.460 -47.116 45.371 1.00 75.94 77 CYS A N 1
ATOM 575 C CA . CYS A 1 77 ? -38.248 -48.104 46.458 1.00 75.94 77 CYS A CA 1
ATOM 576 C C . CYS A 1 77 ? -36.901 -47.913 47.182 1.00 75.94 77 CYS A C 1
ATOM 578 O O . CYS A 1 77 ? -35.846 -48.325 46.693 1.00 75.94 77 CYS A O 1
ATOM 580 N N . GLN A 1 78 ? -36.965 -47.317 48.371 1.00 74.56 78 GLN A N 1
ATOM 581 C CA . GLN A 1 78 ? -35.851 -47.039 49.270 1.00 74.56 78 GLN A CA 1
ATOM 582 C C . GLN A 1 78 ? -36.306 -47.285 50.718 1.00 74.56 78 GLN A C 1
ATOM 584 O O . GLN A 1 78 ? -37.510 -47.299 50.983 1.00 74.56 78 GLN A O 1
ATOM 589 N N . PRO A 1 79 ? -35.377 -47.477 51.672 1.00 71.44 79 PRO A N 1
ATOM 590 C CA . PRO A 1 79 ? -35.726 -47.605 53.084 1.00 71.44 79 PRO A CA 1
ATOM 591 C C . PRO A 1 79 ? -36.387 -46.316 53.590 1.00 71.44 79 PRO A C 1
ATOM 593 O O . PRO A 1 79 ? -35.751 -45.263 53.641 1.00 71.44 79 PRO A O 1
ATOM 596 N N . LEU A 1 80 ? -37.668 -46.386 53.954 1.00 66.94 80 LEU A N 1
ATOM 597 C CA . LEU A 1 80 ? -38.418 -45.224 54.434 1.00 66.94 80 LEU A CA 1
ATOM 598 C C . LEU A 1 80 ? -37.966 -44.832 55.850 1.00 66.94 80 LEU A C 1
ATOM 600 O O . LEU A 1 80 ? -37.872 -45.671 56.748 1.00 66.94 80 LEU A O 1
ATOM 604 N N . ALA A 1 81 ? -37.691 -43.540 56.052 1.00 62.19 81 ALA A N 1
ATOM 605 C CA . ALA A 1 81 ? -37.323 -42.994 57.357 1.00 62.19 81 ALA A CA 1
ATOM 606 C C . ALA A 1 81 ? -38.530 -42.944 58.316 1.00 62.19 81 ALA A C 1
ATOM 608 O O . ALA A 1 81 ? -39.674 -42.822 57.885 1.00 62.19 81 ALA A O 1
ATOM 609 N N . LYS A 1 82 ? -38.270 -42.991 59.629 1.00 61.62 82 LYS A N 1
ATOM 610 C CA . LYS A 1 82 ? -39.302 -43.075 60.679 1.00 61.62 82 LYS A CA 1
ATOM 611 C C . LYS A 1 82 ? -40.080 -41.768 60.906 1.00 61.62 82 LYS A C 1
ATOM 613 O O . LYS A 1 82 ? -41.210 -41.819 61.376 1.00 61.62 82 LYS A O 1
ATOM 618 N N . GLU A 1 83 ? -39.492 -40.620 60.569 1.00 62.31 83 GLU A N 1
ATOM 619 C CA . GLU A 1 83 ? -40.060 -39.285 60.818 1.00 62.31 83 GLU A CA 1
ATOM 620 C C . GLU A 1 83 ? -40.541 -38.631 59.520 1.00 62.31 83 GLU A C 1
ATOM 622 O O . GLU A 1 83 ? -39.843 -38.688 58.500 1.00 62.31 83 GLU A O 1
ATOM 627 N N . GLU A 1 84 ? -41.744 -38.051 59.548 1.00 66.81 84 GLU A N 1
ATOM 628 C CA . GLU A 1 84 ? -42.324 -37.270 58.448 1.00 66.81 84 GLU A CA 1
ATOM 629 C C . GLU A 1 84 ? -41.470 -36.026 58.179 1.00 66.81 84 GLU A C 1
ATOM 631 O O . GLU A 1 84 ? -41.034 -35.343 59.104 1.00 66.81 84 GLU A O 1
ATOM 636 N N . GLN A 1 85 ? -41.197 -35.736 56.905 1.00 70.12 85 GLN A N 1
ATOM 637 C CA . GLN A 1 85 ? -40.396 -34.567 56.551 1.00 70.12 85 GLN A CA 1
ATOM 638 C C . GLN A 1 85 ? -41.247 -33.293 56.616 1.00 70.12 85 GLN A C 1
ATOM 640 O O . GLN A 1 85 ? -42.415 -33.291 56.220 1.00 70.12 85 GLN A O 1
ATOM 645 N N . HIS A 1 86 ? -40.647 -32.203 57.095 1.00 76.56 86 HIS A N 1
ATOM 646 C CA . HIS A 1 86 ? -41.278 -30.885 57.105 1.00 76.56 86 HIS A CA 1
ATOM 647 C C . HIS A 1 86 ? -41.456 -30.356 55.671 1.00 76.56 86 HIS A C 1
ATOM 649 O O . HIS A 1 86 ? -40.592 -30.552 54.811 1.00 76.56 86 HIS A O 1
ATOM 655 N N . CYS A 1 87 ? -42.578 -29.694 55.397 1.00 75.88 87 CYS A N 1
ATOM 656 C CA . CYS A 1 87 ? -42.935 -29.223 54.063 1.00 75.88 87 CYS A CA 1
ATOM 657 C C . CYS A 1 87 ? -41.930 -28.207 53.492 1.00 75.88 87 CYS A C 1
ATOM 659 O O . CYS A 1 87 ? -41.776 -27.112 54.025 1.00 75.88 87 CYS A O 1
ATOM 661 N N . LYS A 1 88 ? -41.345 -28.505 52.322 1.00 75.88 88 LYS A N 1
ATOM 662 C CA . LYS A 1 88 ? -40.389 -27.628 51.603 1.00 75.88 88 LYS A CA 1
ATOM 663 C C . LYS A 1 88 ? -40.949 -26.235 51.249 1.00 75.88 88 LYS A C 1
ATOM 665 O O . LYS A 1 88 ? -40.175 -25.313 51.015 1.00 75.88 88 LYS A O 1
ATOM 670 N N . PHE A 1 89 ? -42.275 -26.083 51.217 1.00 70.88 89 PHE A N 1
ATOM 671 C CA . PHE A 1 89 ? -42.983 -24.840 50.883 1.00 70.88 89 PHE A CA 1
ATOM 672 C C . PHE A 1 89 ? -43.584 -24.131 52.105 1.00 70.88 89 PHE A C 1
ATOM 674 O O . PHE A 1 89 ? -44.373 -23.195 51.943 1.00 70.88 89 PHE A O 1
ATOM 681 N N . SER A 1 90 ? -43.252 -24.574 53.323 1.00 74.25 90 SER A N 1
ATOM 682 C CA . SER A 1 90 ? -43.731 -23.923 54.540 1.00 74.25 90 SER A CA 1
ATOM 683 C C . SER A 1 90 ? -43.224 -22.469 54.629 1.00 74.25 90 SER A C 1
ATOM 685 O O . SER A 1 90 ? -42.109 -22.170 54.179 1.00 74.25 90 SER A O 1
ATOM 687 N N . PRO A 1 91 ? -44.013 -21.546 55.215 1.00 69.19 91 PRO A N 1
ATOM 688 C CA . PRO A 1 91 ? -43.588 -20.160 55.444 1.00 69.19 91 PRO A CA 1
ATOM 689 C C . PRO A 1 91 ? -42.310 -20.041 56.292 1.00 69.19 91 PRO A C 1
ATOM 691 O O . PRO A 1 91 ? -41.576 -19.061 56.175 1.00 69.19 91 PRO A O 1
ATOM 694 N N . ASP A 1 92 ? -42.028 -21.053 57.116 1.00 70.38 92 ASP A N 1
ATOM 695 C CA . ASP A 1 92 ? -40.862 -21.098 57.999 1.00 70.38 92 ASP A CA 1
ATOM 696 C C . ASP A 1 92 ? -39.555 -21.367 57.234 1.00 70.38 92 ASP A C 1
ATOM 698 O O . ASP A 1 92 ? -38.491 -20.863 57.613 1.00 70.38 92 ASP A O 1
ATOM 702 N N . ILE A 1 93 ? -39.631 -22.123 56.131 1.00 73.31 93 ILE A N 1
ATOM 703 C CA . ILE A 1 93 ? -38.493 -22.421 55.252 1.00 73.31 93 ILE A CA 1
ATOM 704 C C . ILE A 1 93 ? -38.324 -21.331 54.188 1.00 73.31 93 ILE A C 1
ATOM 706 O O . ILE A 1 93 ? -37.210 -20.847 53.965 1.00 73.31 93 ILE A O 1
ATOM 710 N N . VAL A 1 94 ? -39.409 -20.919 53.526 1.00 70.38 94 VAL A N 1
ATOM 711 C CA . VAL A 1 94 ? -39.340 -19.972 52.405 1.00 70.38 94 VAL A CA 1
ATOM 712 C C . VAL A 1 94 ? -39.479 -18.535 52.905 1.00 70.38 94 VAL A C 1
ATOM 714 O O . VAL A 1 94 ? -40.571 -17.979 52.989 1.00 70.38 94 VAL A O 1
ATOM 717 N N . LYS A 1 95 ? -38.339 -17.916 53.228 1.00 69.06 95 LYS A N 1
ATOM 718 C CA . LYS A 1 95 ? -38.266 -16.563 53.810 1.00 69.06 95 LYS A CA 1
ATOM 719 C C . LYS A 1 95 ? -38.149 -15.423 52.791 1.00 69.06 95 LYS A C 1
ATOM 721 O O . LYS A 1 95 ? -38.043 -14.263 53.189 1.00 69.06 95 LYS A O 1
ATOM 726 N N . SER A 1 96 ? -38.119 -15.714 51.490 1.00 72.25 96 SER A N 1
ATOM 727 C CA . SER A 1 96 ? -37.888 -14.703 50.448 1.00 72.25 96 SER A CA 1
ATOM 728 C C . SER A 1 96 ? -38.597 -15.000 49.117 1.00 72.25 96 SER A C 1
ATOM 730 O O . SER A 1 96 ? -39.085 -16.108 48.897 1.00 72.25 96 SER A O 1
ATOM 732 N N . CYS A 1 97 ? -38.669 -13.995 48.227 1.00 75.62 97 CYS A N 1
ATOM 733 C CA . CYS A 1 97 ? -39.078 -14.150 46.815 1.00 75.62 97 CYS A CA 1
ATOM 734 C C . CYS A 1 97 ? -38.283 -15.257 46.104 1.00 75.62 97 CYS A C 1
ATOM 736 O O . CYS A 1 97 ? -37.175 -15.598 46.520 1.00 75.62 97 CYS A O 1
ATOM 738 N N . TYR A 1 98 ? -38.743 -15.685 44.921 1.00 74.94 98 TYR A N 1
ATOM 739 C CA . TYR A 1 98 ? -37.961 -16.560 44.030 1.00 74.94 98 TYR A CA 1
ATOM 740 C C . TYR A 1 98 ? -36.536 -16.038 43.757 1.00 74.94 98 TYR A C 1
ATOM 742 O O . TYR A 1 98 ? -35.619 -16.815 43.493 1.00 74.94 98 TYR A O 1
ATOM 750 N N . CYS A 1 99 ? -36.337 -14.722 43.838 1.00 70.50 99 CYS A N 1
ATOM 751 C CA . CYS A 1 99 ? -35.074 -14.023 43.647 1.00 70.50 99 CYS A CA 1
ATOM 752 C C . CYS A 1 99 ? -34.167 -13.902 44.888 1.00 70.50 99 CYS A C 1
ATOM 754 O O . CYS A 1 99 ? -33.039 -13.435 44.763 1.00 70.50 99 CYS A O 1
ATOM 756 N N . GLY A 1 100 ? -34.644 -14.238 46.089 1.00 72.69 100 GLY A N 1
ATOM 757 C CA . GLY A 1 100 ? -33.932 -14.037 47.357 1.00 72.69 100 GLY A CA 1
ATOM 758 C C . GLY A 1 100 ? -33.853 -12.594 47.890 1.00 72.69 100 GLY A C 1
ATOM 759 O O . GLY A 1 100 ? -33.524 -12.407 49.056 1.00 72.69 100 GLY A O 1
ATOM 760 N N . LYS A 1 101 ? -34.167 -11.565 47.086 1.00 70.81 101 LYS A N 1
ATOM 761 C CA . LYS A 1 101 ? -33.960 -10.141 47.433 1.00 70.81 101 LYS A CA 1
ATOM 762 C C . LYS A 1 101 ? -35.048 -9.508 48.315 1.00 70.81 101 LYS A C 1
ATOM 764 O O . LYS A 1 101 ? -34.777 -8.492 48.954 1.00 70.81 101 LYS A O 1
ATOM 769 N N . LEU A 1 102 ? -36.284 -10.024 48.307 1.00 69.69 102 LEU A N 1
ATOM 770 C CA . LEU A 1 102 ? -37.409 -9.485 49.095 1.00 69.69 102 LEU A CA 1
ATOM 771 C C . LEU A 1 102 ? -37.775 -10.465 50.219 1.00 69.69 102 LEU A C 1
ATOM 773 O O . LEU A 1 102 ? -38.150 -11.592 49.889 1.00 69.69 102 LEU A O 1
ATOM 777 N N . PRO A 1 103 ? -37.640 -10.080 51.503 1.00 68.12 103 PRO A N 1
ATOM 778 C CA . PRO A 1 103 ? -38.076 -10.894 52.637 1.00 68.12 103 PRO A CA 1
ATOM 779 C C . PRO A 1 103 ? -39.600 -11.077 52.642 1.00 68.12 103 PRO A C 1
ATOM 781 O O . PRO A 1 103 ? -40.340 -10.142 52.358 1.00 68.12 103 PRO A O 1
ATOM 784 N N . THR A 1 104 ? -40.101 -12.253 53.017 1.00 62.28 104 THR A N 1
ATOM 785 C CA . THR A 1 104 ? -41.544 -12.576 53.012 1.00 62.28 104 THR A CA 1
ATOM 786 C C . THR A 1 104 ? -42.394 -11.808 54.029 1.00 62.28 104 THR A C 1
ATOM 788 O O . THR A 1 104 ? -43.618 -11.931 53.996 1.00 62.28 104 THR A O 1
ATOM 791 N N . GLN A 1 105 ? -41.789 -10.988 54.896 1.00 57.62 105 GLN A N 1
ATOM 792 C CA . GLN A 1 105 ? -42.506 -10.164 55.881 1.00 57.62 105 GLN A CA 1
ATOM 793 C C . GLN A 1 105 ? -43.469 -9.159 55.225 1.00 57.62 105 GLN A C 1
ATOM 795 O O . GLN A 1 105 ? -44.505 -8.852 55.806 1.00 57.62 105 GLN A O 1
ATOM 800 N N . ASP A 1 106 ? -43.196 -8.748 53.985 1.00 55.06 106 ASP A N 1
ATOM 801 C CA . ASP A 1 106 ? -44.044 -7.816 53.231 1.00 55.06 106 ASP A CA 1
ATOM 802 C C . ASP A 1 106 ? -45.207 -8.503 52.470 1.00 55.06 106 ASP A C 1
ATOM 804 O O . ASP A 1 106 ? -46.019 -7.829 51.839 1.00 55.06 106 ASP A O 1
ATOM 808 N N . LEU A 1 107 ? -45.315 -9.845 52.491 1.00 56.66 107 LEU A N 1
ATOM 809 C CA . LEU A 1 107 ? -46.084 -10.618 51.490 1.00 56.66 107 LEU A CA 1
ATOM 810 C C . LEU A 1 107 ? -47.167 -11.568 52.049 1.00 56.66 107 LEU A C 1
ATOM 812 O O . LEU A 1 107 ? -47.728 -12.357 51.295 1.00 56.66 107 LEU A O 1
ATOM 816 N N . HIS A 1 108 ? -47.510 -11.478 53.340 1.00 62.09 108 HIS A N 1
ATOM 817 C CA . HIS A 1 108 ? -48.723 -12.071 53.947 1.00 62.09 108 HIS A CA 1
ATOM 818 C C . HIS A 1 108 ? -48.991 -13.584 53.706 1.00 62.09 108 HIS A C 1
ATOM 820 O O . HIS A 1 108 ? -50.144 -14.008 53.799 1.00 62.09 108 HIS A O 1
ATOM 826 N N . ARG A 1 109 ? -47.978 -14.429 53.452 1.00 68.56 109 ARG A N 1
ATOM 827 C CA . ARG A 1 109 ? -48.167 -15.896 53.374 1.00 68.56 109 ARG A CA 1
ATOM 828 C C . ARG A 1 109 ? -48.398 -16.499 54.764 1.00 68.56 109 ARG A C 1
ATOM 830 O O . ARG A 1 109 ? -47.590 -16.292 55.667 1.00 68.56 109 ARG A O 1
ATOM 837 N N . LYS A 1 110 ? -49.472 -17.274 54.927 1.00 67.12 110 LYS A N 1
ATOM 838 C CA . LYS A 1 110 ? -49.834 -17.986 56.167 1.00 67.12 110 LYS A CA 1
ATOM 839 C C . LYS A 1 110 ? -49.829 -19.504 56.000 1.00 67.12 110 LYS A C 1
ATOM 841 O O . LYS A 1 110 ? -49.638 -20.210 56.985 1.00 67.12 110 LYS A O 1
ATOM 846 N N . ILE A 1 111 ? -50.040 -20.011 54.783 1.00 75.56 111 ILE A N 1
ATOM 847 C CA . ILE A 1 111 ? -50.159 -21.446 54.496 1.00 75.56 111 ILE A CA 1
ATOM 848 C C . ILE A 1 111 ? -49.233 -21.810 53.327 1.00 75.56 111 ILE A C 1
ATOM 850 O O . ILE A 1 111 ? -48.969 -21.001 52.442 1.00 75.56 111 ILE A O 1
ATOM 854 N N . CYS A 1 112 ? -48.736 -23.050 53.304 1.00 71.94 112 CYS A N 1
ATOM 855 C CA . CYS A 1 112 ? -47.860 -23.564 52.242 1.00 71.94 112 CYS A CA 1
ATOM 856 C C . CYS A 1 112 ? -48.482 -23.561 50.827 1.00 71.94 112 CYS A C 1
ATOM 858 O O . CYS A 1 112 ? -47.752 -23.732 49.855 1.00 71.94 112 CYS A O 1
ATOM 860 N N . THR A 1 113 ? -49.799 -23.362 50.705 1.00 72.88 113 THR A N 1
ATOM 861 C CA . THR A 1 113 ? -50.552 -23.305 49.440 1.00 72.88 113 THR A CA 1
ATOM 862 C C . THR A 1 113 ? -50.754 -21.892 48.895 1.00 72.88 113 THR A C 1
ATOM 864 O O . THR A 1 113 ? -51.273 -21.744 47.791 1.00 72.88 113 THR A O 1
ATOM 867 N N . ASP A 1 114 ? -50.402 -20.851 49.655 1.00 71.88 114 ASP A N 1
ATOM 868 C CA . ASP A 1 114 ? -50.512 -19.466 49.181 1.00 71.88 114 ASP A CA 1
ATOM 869 C C . ASP A 1 114 ? -49.611 -19.268 47.946 1.00 71.88 114 ASP A C 1
ATOM 871 O O . ASP A 1 114 ? -48.606 -19.961 47.827 1.00 71.88 114 ASP A O 1
ATOM 875 N N . PRO A 1 115 ? -49.891 -18.358 47.000 1.00 68.25 115 PRO A N 1
ATOM 876 C CA . PRO A 1 115 ? -49.007 -18.143 45.853 1.00 68.25 115 PRO A CA 1
ATOM 877 C C . PRO A 1 115 ? -47.636 -17.622 46.306 1.00 68.25 115 PRO A C 1
ATOM 879 O O . PRO A 1 115 ? -47.517 -16.861 47.269 1.00 68.25 115 PRO A O 1
ATOM 882 N N . MET A 1 116 ? -46.572 -18.088 45.659 1.00 65.69 116 MET A N 1
ATOM 883 C CA . MET A 1 116 ? -45.214 -17.606 45.917 1.00 65.69 116 MET A CA 1
ATOM 884 C C . MET A 1 116 ? -45.060 -16.168 45.387 1.00 65.69 116 MET A C 1
ATOM 886 O O . MET A 1 116 ? -45.577 -15.852 44.318 1.00 65.69 116 MET A O 1
ATOM 890 N N . PRO A 1 117 ? -44.352 -15.280 46.101 1.00 67.62 117 PRO A N 1
ATOM 891 C CA . PRO A 1 117 ? -44.331 -13.868 45.753 1.00 67.62 117 PRO A CA 1
ATOM 892 C C . PRO A 1 117 ? -43.364 -13.547 44.603 1.00 67.62 117 PRO A C 1
ATOM 894 O O . PRO A 1 117 ? -42.140 -13.694 44.719 1.00 67.62 117 PRO A O 1
ATOM 897 N N . GLU A 1 118 ? -43.919 -13.031 43.508 1.00 65.69 118 GLU A N 1
ATOM 898 C CA . GLU A 1 118 ? -43.182 -12.336 42.452 1.00 65.69 118 GLU A CA 1
ATOM 899 C C . GLU A 1 118 ? -42.888 -10.905 42.918 1.00 65.69 118 GLU A C 1
ATOM 901 O O . GLU A 1 118 ? -43.790 -10.177 43.327 1.00 65.69 118 GLU A O 1
ATOM 906 N N . CYS A 1 119 ? -41.624 -10.479 42.898 1.00 71.56 119 CYS A N 1
ATOM 907 C CA . CYS A 1 119 ? -41.293 -9.078 43.147 1.00 71.56 119 CYS A CA 1
ATOM 908 C C . CYS A 1 119 ? -41.008 -8.352 41.829 1.00 71.56 119 CYS A C 1
ATOM 910 O O . CYS A 1 119 ? -40.370 -8.909 40.938 1.00 71.56 119 CYS A O 1
ATOM 912 N N . ASP A 1 120 ? -41.343 -7.067 41.745 1.00 75.19 120 ASP A N 1
ATOM 913 C CA . ASP A 1 120 ? -41.068 -6.249 40.553 1.00 75.19 120 ASP A CA 1
ATOM 914 C C . ASP A 1 120 ? -39.579 -5.932 40.314 1.00 75.19 120 ASP A C 1
ATOM 916 O O . ASP A 1 120 ? -39.226 -5.265 39.340 1.00 75.19 120 ASP A O 1
ATOM 920 N N . ARG A 1 121 ? -38.679 -6.413 41.180 1.00 76.12 121 ARG A N 1
ATOM 921 C CA . ARG A 1 121 ? -37.231 -6.216 41.040 1.00 76.12 121 ARG A CA 1
ATOM 922 C C . ARG A 1 121 ? -36.624 -7.210 40.050 1.00 76.12 121 ARG A C 1
ATOM 924 O O . ARG A 1 121 ? -37.053 -8.359 39.948 1.00 76.12 121 ARG A O 1
ATOM 931 N N . GLN A 1 122 ? -35.570 -6.773 39.365 1.00 81.81 122 GLN A N 1
ATOM 932 C CA . GLN A 1 122 ? -34.769 -7.623 38.487 1.00 81.81 122 GLN A CA 1
ATOM 933 C C . GLN A 1 122 ? -34.155 -8.796 39.272 1.00 81.81 122 GLN A C 1
ATOM 935 O O . GLN A 1 122 ? -33.533 -8.596 40.326 1.00 81.81 122 GLN A O 1
ATOM 940 N N . CYS A 1 123 ? -34.305 -10.012 38.739 1.00 82.81 123 CYS A N 1
ATOM 941 C CA . CYS A 1 123 ? -33.871 -11.257 39.369 1.00 82.81 123 CYS A CA 1
ATOM 942 C C . CYS A 1 123 ? -32.381 -11.204 39.749 1.00 82.81 123 CYS A C 1
ATOM 944 O O . CYS A 1 123 ? -32.039 -11.337 40.924 1.00 82.81 123 CYS A O 1
ATOM 946 N N . GLY A 1 124 ? -31.499 -10.906 38.786 1.00 78.06 124 GLY A N 1
ATOM 947 C CA . GLY A 1 124 ? -30.058 -10.739 39.013 1.00 78.06 124 GLY A CA 1
ATOM 948 C C . GLY A 1 124 ? -29.325 -12.005 39.468 1.00 78.06 124 GLY A C 1
ATOM 949 O O . GLY A 1 124 ? -28.237 -11.906 40.021 1.00 78.06 124 GLY A O 1
ATOM 950 N N . LYS A 1 125 ? -29.911 -13.194 39.275 1.00 81.75 125 LYS A N 1
ATOM 951 C CA . LYS A 1 125 ? -29.206 -14.467 39.479 1.00 81.75 125 LYS A CA 1
ATOM 952 C C . LYS A 1 125 ? -28.143 -14.654 38.397 1.00 81.75 125 LYS A C 1
ATOM 954 O O . LYS A 1 125 ? -28.412 -14.384 37.224 1.00 81.75 125 LYS A O 1
ATOM 959 N N . THR A 1 126 ? -26.972 -15.145 38.792 1.00 85.56 126 THR A N 1
ATOM 960 C CA . THR A 1 126 ? -25.898 -15.543 37.877 1.00 85.56 126 THR A CA 1
ATOM 961 C C . THR A 1 126 ? -26.271 -16.854 37.193 1.00 85.56 126 THR A C 1
ATOM 963 O O . THR A 1 126 ? -26.489 -17.864 37.860 1.00 85.56 126 THR A O 1
ATOM 966 N N . LEU A 1 127 ? -26.372 -16.816 35.870 1.00 85.50 127 LEU A N 1
ATOM 967 C CA . LEU A 1 127 ? -26.688 -17.954 35.009 1.00 85.50 127 LEU A CA 1
ATOM 968 C C . LEU A 1 127 ? -25.435 -18.786 34.709 1.00 85.50 127 LEU A C 1
ATOM 970 O O . LEU A 1 127 ? -24.318 -18.285 34.824 1.00 85.50 127 LEU A O 1
ATOM 974 N N . ASP A 1 128 ? -25.615 -20.004 34.194 1.00 81.50 128 ASP A N 1
ATOM 975 C CA . ASP A 1 128 ? -24.507 -20.881 33.770 1.00 81.50 128 ASP A CA 1
ATOM 976 C C . ASP A 1 128 ? -23.624 -20.260 32.667 1.00 81.50 128 ASP A C 1
ATOM 978 O O . ASP A 1 128 ? -22.452 -20.602 32.535 1.00 81.50 128 ASP A O 1
ATOM 982 N N . CYS A 1 129 ? -24.146 -19.304 31.885 1.00 81.31 129 CYS A N 1
ATOM 983 C CA . CYS A 1 129 ? -23.349 -18.509 30.939 1.00 81.31 129 CYS A CA 1
ATOM 984 C C . CYS A 1 129 ? -22.479 -17.418 31.583 1.00 81.31 129 CYS A C 1
ATOM 986 O O . CYS A 1 129 ? -21.808 -16.689 30.856 1.00 81.31 129 CYS A O 1
ATOM 988 N N . GLY A 1 130 ? -22.522 -17.242 32.905 1.00 82.00 130 GLY A N 1
ATOM 989 C CA . GLY A 1 130 ? -21.849 -16.149 33.617 1.00 82.00 130 GLY A CA 1
ATOM 990 C C . GLY A 1 130 ? -22.553 -14.791 33.503 1.00 82.00 130 GLY A C 1
ATOM 991 O O . GLY A 1 130 ? -22.067 -13.796 34.027 1.00 82.00 130 GLY A O 1
ATOM 992 N N . CYS A 1 131 ? -23.700 -14.737 32.824 1.00 84.62 131 CYS A N 1
ATOM 993 C CA . CYS A 1 131 ? -24.535 -13.547 32.685 1.00 84.62 131 CYS A CA 1
ATOM 994 C C . CYS A 1 131 ? -25.505 -13.387 33.863 1.00 84.62 131 CYS A C 1
ATOM 996 O O . CYS A 1 131 ? -26.004 -14.375 34.401 1.00 84.62 131 CYS A O 1
ATOM 998 N N . GLU A 1 132 ? -25.851 -12.148 34.208 1.00 86.75 132 GLU A N 1
ATOM 999 C CA . GLU A 1 132 ? -26.913 -11.867 35.178 1.00 86.75 132 GLU A CA 1
ATOM 1000 C C . GLU A 1 132 ? -28.289 -11.845 34.506 1.00 86.75 132 GLU A C 1
ATOM 1002 O O . GLU A 1 132 ? -28.465 -11.278 33.424 1.00 86.75 132 GLU A O 1
ATOM 1007 N N . CYS A 1 133 ? -29.285 -12.448 35.155 1.00 85.19 133 CYS A N 1
ATOM 1008 C CA . CYS A 1 133 ? -30.659 -12.433 34.667 1.00 85.19 133 CYS A CA 1
ATOM 1009 C C . CYS A 1 133 ? -31.262 -11.013 34.729 1.00 85.19 133 CYS A C 1
ATOM 1011 O O . CYS A 1 133 ? -31.433 -10.448 35.816 1.00 85.19 133 CYS A O 1
ATOM 1013 N N . LEU A 1 134 ? -31.620 -10.465 33.559 1.00 84.81 134 LEU A N 1
ATOM 1014 C CA . LEU A 1 134 ? -32.291 -9.163 33.406 1.00 84.81 134 LEU A CA 1
ATOM 1015 C C . LEU A 1 134 ? -33.819 -9.222 33.551 1.00 84.81 134 LEU A C 1
ATOM 1017 O O . LEU A 1 134 ? -34.472 -8.181 33.586 1.00 84.81 134 LEU A O 1
ATOM 1021 N N . ALA A 1 135 ? -34.408 -10.417 33.619 1.00 82.31 135 ALA A N 1
ATOM 1022 C CA . ALA A 1 135 ? -35.849 -10.552 33.779 1.00 82.31 135 ALA A CA 1
ATOM 1023 C C . ALA A 1 135 ? -36.299 -10.086 35.176 1.00 82.31 135 ALA A C 1
ATOM 1025 O O . ALA A 1 135 ? -35.536 -10.130 36.151 1.00 82.31 135 ALA A O 1
ATOM 1026 N N . LYS A 1 136 ? -37.568 -9.673 35.279 1.00 85.00 136 LYS A N 1
ATOM 1027 C CA . LYS A 1 136 ? -38.249 -9.519 36.573 1.00 85.00 136 LYS A CA 1
ATOM 1028 C C . LYS A 1 136 ? -38.248 -10.850 37.333 1.00 85.00 136 LYS A C 1
ATOM 1030 O O . LYS A 1 136 ? -37.994 -11.899 36.741 1.00 85.00 136 LYS A O 1
ATOM 1035 N N . CYS A 1 137 ? -38.502 -10.812 38.641 1.00 82.88 137 CYS A N 1
ATOM 1036 C CA . CYS A 1 137 ? -38.704 -12.035 39.417 1.00 82.88 137 CYS A CA 1
ATOM 1037 C C . CYS A 1 137 ? -39.763 -12.896 38.724 1.00 82.88 137 CYS A C 1
ATOM 1039 O O . CYS A 1 137 ? -40.862 -12.420 38.461 1.00 82.88 137 CYS A O 1
ATOM 1041 N N . HIS A 1 138 ? -39.398 -14.126 38.394 1.00 79.75 138 HIS A N 1
ATOM 1042 C CA . HIS A 1 138 ? -40.237 -15.034 37.633 1.00 79.75 138 HIS A CA 1
ATOM 1043 C C . HIS A 1 138 ? -40.151 -16.428 38.248 1.00 79.75 138 HIS A C 1
ATOM 1045 O O . HIS A 1 138 ? -39.179 -16.770 38.932 1.00 79.75 138 HIS A O 1
ATOM 1051 N N . GLU A 1 139 ? -41.166 -17.232 37.972 1.00 75.81 139 GLU A N 1
ATOM 1052 C CA . GLU A 1 139 ? -41.181 -18.649 38.293 1.00 75.81 139 GLU A CA 1
ATOM 1053 C C . GLU A 1 139 ? -40.374 -19.447 37.248 1.00 75.81 139 GLU A C 1
ATOM 1055 O O . GLU A 1 139 ? -40.333 -19.096 36.066 1.00 75.81 139 GLU A O 1
ATOM 1060 N N . GLY A 1 140 ? -39.681 -20.504 37.679 1.00 76.06 140 GLY A N 1
ATOM 1061 C CA . GLY A 1 140 ? -38.902 -21.383 36.795 1.00 76.06 140 GLY A CA 1
ATOM 1062 C C . GLY A 1 140 ? -37.424 -20.996 36.582 1.00 76.06 140 GLY A C 1
ATOM 1063 O O . GLY A 1 140 ? -36.915 -20.058 37.204 1.00 76.06 140 GLY A O 1
ATOM 1064 N N . PRO A 1 141 ? -36.687 -21.760 35.748 1.00 80.25 141 PRO A N 1
ATOM 1065 C CA . PRO A 1 141 ? -35.268 -21.529 35.483 1.00 80.25 141 PRO A CA 1
ATOM 1066 C C . PRO A 1 141 ? -35.051 -20.220 34.717 1.00 80.25 141 PRO A C 1
ATOM 1068 O O . PRO A 1 141 ? -35.803 -19.881 33.806 1.00 80.25 141 PRO A O 1
ATOM 1071 N N . CYS A 1 142 ? -34.017 -19.468 35.091 1.00 81.62 142 CYS A N 1
ATOM 1072 C CA . CYS A 1 142 ? -33.721 -18.183 34.467 1.00 81.62 142 CYS A CA 1
ATOM 1073 C C . CYS A 1 142 ? -33.181 -18.373 33.036 1.00 81.62 142 CYS A C 1
ATOM 1075 O O . CYS A 1 142 ? -32.215 -19.104 32.824 1.00 81.62 142 CYS A O 1
ATOM 1077 N N . GLU A 1 143 ? -33.766 -17.674 32.057 1.00 81.81 143 GLU A N 1
ATOM 1078 C CA . GLU A 1 143 ? -33.252 -17.618 30.683 1.00 81.81 143 GLU A CA 1
ATOM 1079 C C . GLU A 1 143 ? -32.392 -16.365 30.454 1.00 81.81 143 GLU A C 1
ATOM 1081 O O . GLU A 1 143 ? -32.682 -15.279 30.965 1.00 81.81 143 GLU A O 1
ATOM 1086 N N . CYS A 1 144 ? -31.321 -16.503 29.665 1.00 83.75 144 CYS A N 1
ATOM 1087 C CA . CYS A 1 144 ? -30.433 -15.385 29.358 1.00 83.75 144 CYS A CA 1
ATOM 1088 C C . CYS A 1 144 ? -30.947 -14.553 28.174 1.00 83.75 144 CYS A C 1
ATOM 1090 O O . CYS A 1 144 ? -30.936 -15.022 27.033 1.00 83.75 144 CYS A O 1
ATOM 1092 N N . PHE A 1 145 ? -31.296 -13.291 28.434 1.00 83.12 145 PHE A N 1
ATOM 1093 C CA . PHE A 1 145 ? -31.651 -12.297 27.409 1.00 83.12 145 PHE A CA 1
ATOM 1094 C C . PHE A 1 145 ? -30.538 -11.274 27.137 1.00 83.12 145 PHE A C 1
ATOM 1096 O O . PHE A 1 145 ? -30.753 -10.313 26.401 1.00 83.12 145 PHE A O 1
ATOM 1103 N N . ASN A 1 146 ? -29.341 -11.472 27.701 1.00 85.62 146 ASN A N 1
ATOM 1104 C CA . ASN A 1 146 ? -28.220 -10.565 27.466 1.00 85.62 146 ASN A CA 1
ATOM 1105 C C . ASN A 1 146 ? -27.772 -10.604 26.010 1.00 85.62 146 ASN A C 1
ATOM 1107 O O . ASN A 1 146 ? -27.714 -11.667 25.391 1.00 85.62 146 ASN A O 1
ATOM 1111 N N . ILE A 1 147 ? -27.417 -9.436 25.485 1.00 89.12 147 ILE A N 1
ATOM 1112 C CA . ILE A 1 147 ? -26.844 -9.272 24.154 1.00 89.12 147 ILE A CA 1
ATOM 1113 C C . ILE A 1 147 ? -25.347 -9.050 24.342 1.00 89.12 147 ILE A C 1
ATOM 1115 O O . ILE A 1 147 ? -24.942 -8.132 25.050 1.00 89.12 147 ILE A O 1
ATOM 1119 N N . LEU A 1 148 ? -24.534 -9.916 23.742 1.00 88.94 148 LEU A N 1
ATOM 1120 C CA . LEU A 1 148 ? -23.080 -9.880 23.850 1.00 88.94 148 LEU A CA 1
ATOM 1121 C C . LEU A 1 148 ? -22.462 -9.503 22.504 1.00 88.94 148 LEU A C 1
ATOM 1123 O O . LEU A 1 148 ? -22.948 -9.904 21.441 1.00 88.94 148 LEU A O 1
ATOM 1127 N N . GLU A 1 149 ? -21.363 -8.756 22.551 1.00 89.81 149 GLU A N 1
ATOM 1128 C CA . GLU A 1 149 ? -20.540 -8.492 21.375 1.00 89.81 149 GLU A CA 1
ATOM 1129 C C . GLU A 1 149 ? -19.699 -9.725 21.045 1.00 89.81 149 GLU A C 1
ATOM 1131 O O . GLU A 1 149 ? -18.867 -10.171 21.834 1.00 89.81 149 GLU A O 1
ATOM 1136 N N . THR A 1 150 ? -19.915 -10.286 19.857 1.00 89.75 150 THR A N 1
ATOM 1137 C CA . THR A 1 150 ? -19.177 -11.451 19.361 1.00 89.75 150 THR A CA 1
ATOM 1138 C C . THR A 1 150 ? -18.613 -11.184 17.976 1.00 89.75 150 THR A C 1
ATOM 1140 O O . THR A 1 150 ? -19.204 -10.480 17.157 1.00 89.75 150 THR A O 1
ATOM 1143 N N . SER A 1 151 ? -17.431 -11.724 17.695 1.00 90.31 151 SER A N 1
ATOM 1144 C CA . SER A 1 151 ? -16.798 -11.604 16.383 1.00 90.31 151 SER A CA 1
ATOM 1145 C C . SER A 1 151 ? -17.397 -12.594 15.375 1.00 90.31 151 SER A C 1
ATOM 1147 O O . SER A 1 151 ? -17.870 -13.671 15.734 1.00 90.31 151 SER A O 1
ATOM 1149 N N . CYS A 1 152 ? -17.375 -12.232 14.085 1.00 91.06 152 CYS A N 1
ATOM 1150 C CA . CYS A 1 152 ? -17.716 -13.158 13.001 1.00 91.06 152 CYS A CA 1
ATOM 1151 C C . CYS A 1 152 ? -16.810 -14.391 13.024 1.00 91.06 152 CYS A C 1
ATOM 1153 O O . CYS A 1 152 ? -15.671 -14.304 13.483 1.00 91.06 152 CYS A O 1
ATOM 1155 N N . SER A 1 153 ? -17.225 -15.468 12.348 1.00 88.12 153 SER A N 1
ATOM 1156 C CA . SER A 1 153 ? -16.351 -16.625 12.072 1.00 88.12 153 SER A CA 1
ATOM 1157 C C . SER A 1 153 ? -14.992 -16.216 11.476 1.00 88.12 153 SER A C 1
ATOM 1159 O O . SER A 1 153 ? -13.982 -16.859 11.711 1.00 88.12 153 SER A O 1
ATOM 1161 N N . CYS A 1 154 ? -14.953 -15.108 10.732 1.00 87.19 154 CYS A N 1
ATOM 1162 C CA . CYS A 1 154 ? -13.760 -14.543 10.106 1.00 87.19 154 CYS A CA 1
ATOM 1163 C C . CYS A 1 154 ? -12.881 -13.626 10.987 1.00 87.19 154 CYS A C 1
ATOM 1165 O O . CYS A 1 154 ? -11.832 -13.162 10.534 1.00 87.19 154 CYS A O 1
ATOM 1167 N N . GLY A 1 155 ? -13.332 -13.253 12.188 1.00 85.62 155 GLY A N 1
ATOM 1168 C CA . GLY A 1 155 ? -12.676 -12.290 13.083 1.00 85.62 155 GLY A CA 1
ATOM 1169 C C . GLY A 1 155 ? -12.624 -10.814 12.638 1.00 85.62 155 GLY A C 1
ATOM 1170 O O . GLY A 1 155 ? -12.008 -10.013 13.329 1.00 85.62 155 GLY A O 1
ATOM 1171 N N . TYR A 1 156 ? -13.221 -10.422 11.504 1.00 83.81 156 TYR A N 1
ATOM 1172 C CA . TYR A 1 156 ? -13.147 -9.048 10.961 1.00 83.81 156 TYR A CA 1
ATOM 1173 C C . TYR A 1 156 ? -14.261 -8.088 11.391 1.00 83.81 156 TYR A C 1
ATOM 1175 O O . TYR A 1 156 ? -14.044 -6.880 11.399 1.00 83.81 156 TYR A O 1
ATOM 1183 N N . CYS A 1 157 ? -15.458 -8.597 11.662 1.00 87.50 157 CYS A N 1
ATOM 1184 C CA . CYS A 1 157 ? -16.617 -7.791 12.043 1.00 87.50 157 CYS A CA 1
ATOM 1185 C C . CYS A 1 157 ? -17.124 -8.275 13.397 1.00 87.50 157 CYS A C 1
ATOM 1187 O O . CYS A 1 157 ? -17.098 -9.479 13.651 1.00 87.50 157 CYS A O 1
ATOM 1189 N N . THR A 1 158 ? -17.605 -7.358 14.227 1.00 90.31 158 THR A N 1
ATOM 1190 C CA . THR A 1 158 ? -18.294 -7.660 15.482 1.00 90.31 158 THR A CA 1
ATOM 1191 C C . THR A 1 158 ? -19.800 -7.503 15.291 1.00 90.31 158 THR A C 1
ATOM 1193 O O . THR A 1 158 ? -20.259 -6.653 14.529 1.00 90.31 158 THR A O 1
ATOM 1196 N N . PHE A 1 159 ? -20.570 -8.372 15.938 1.00 89.69 159 PHE A N 1
ATOM 1197 C CA . PHE A 1 159 ? -22.025 -8.396 15.906 1.00 89.69 159 PHE A CA 1
ATOM 1198 C C . PHE A 1 159 ? -22.567 -8.487 17.329 1.00 89.69 159 PHE A C 1
ATOM 1200 O O . PHE A 1 159 ? -21.983 -9.142 18.192 1.00 89.69 159 PHE A O 1
ATOM 1207 N N . LEU A 1 160 ? -23.714 -7.854 17.547 1.00 91.94 160 LEU A N 1
ATOM 1208 C CA . LEU A 1 160 ? -24.486 -7.971 18.776 1.00 91.94 160 LEU A CA 1
ATOM 1209 C C . LEU A 1 160 ? -25.369 -9.216 18.674 1.00 91.94 160 LEU A C 1
ATOM 1211 O O . LEU A 1 160 ? -26.257 -9.275 17.822 1.00 91.94 160 LEU A O 1
ATOM 1215 N N . VAL A 1 161 ? -25.098 -10.226 19.502 1.00 90.75 161 VAL A N 1
ATOM 1216 C CA . VAL A 1 161 ? -25.778 -11.528 19.449 1.00 90.75 161 VAL A CA 1
ATOM 1217 C C . VAL A 1 161 ? -26.352 -11.876 20.827 1.00 90.75 161 VAL A C 1
ATOM 1219 O O . VAL A 1 161 ? -25.640 -11.767 21.827 1.00 90.75 161 VAL A O 1
ATOM 1222 N N . PRO A 1 162 ? -27.620 -12.319 20.915 1.00 91.12 162 PRO A N 1
ATOM 1223 C CA . PRO A 1 162 ? -28.189 -12.814 22.164 1.00 91.12 162 PRO A CA 1
ATOM 1224 C C . PRO A 1 162 ? -27.401 -14.008 22.722 1.00 91.12 162 PRO A C 1
ATOM 1226 O O . PRO A 1 162 ? -27.099 -14.958 21.999 1.00 91.12 162 PRO A O 1
ATOM 1229 N N . CYS A 1 163 ? -27.132 -14.007 24.025 1.00 87.06 163 CYS A N 1
ATOM 1230 C CA . CYS A 1 163 ? -26.368 -15.042 24.723 1.00 87.06 163 CYS A CA 1
ATOM 1231 C C . CYS A 1 163 ? -26.951 -16.449 24.510 1.00 87.06 163 CYS A C 1
ATOM 1233 O O . CYS A 1 163 ? -26.204 -17.392 24.253 1.00 87.06 163 CYS A O 1
ATOM 1235 N N . LYS A 1 164 ? -28.286 -16.579 24.500 1.00 86.69 164 LYS A N 1
ATOM 1236 C CA . LYS A 1 164 ? -28.983 -17.842 24.203 1.00 86.69 164 LYS A CA 1
ATOM 1237 C C . LYS A 1 164 ? -28.586 -18.429 22.841 1.00 86.69 164 LYS A C 1
ATOM 1239 O O . LYS A 1 164 ? -28.397 -19.634 22.728 1.00 86.69 164 LYS A O 1
ATOM 1244 N N . ALA A 1 165 ? -28.404 -17.588 21.821 1.00 87.12 165 ALA A N 1
ATOM 1245 C CA . ALA A 1 165 ? -27.978 -18.041 20.496 1.00 87.12 165 ALA A CA 1
ATOM 1246 C C . ALA A 1 165 ? -26.525 -18.545 20.516 1.00 87.12 165 ALA A C 1
ATOM 1248 O O . ALA A 1 165 ? -26.219 -19.568 19.908 1.00 87.12 165 ALA A O 1
ATOM 1249 N N . ILE A 1 166 ? -25.644 -17.883 21.272 1.00 86.75 166 ILE A N 1
ATOM 1250 C CA . ILE A 1 166 ? -24.244 -18.305 21.439 1.00 86.75 166 ILE A CA 1
ATOM 1251 C C . ILE A 1 166 ? -24.173 -19.663 22.153 1.00 86.75 166 ILE A C 1
ATOM 1253 O O . ILE A 1 166 ? -23.453 -20.552 21.705 1.00 86.75 166 ILE A O 1
ATOM 1257 N N . GLN A 1 167 ? -24.965 -19.862 23.213 1.00 85.00 167 GLN A N 1
ATOM 1258 C CA . GLN A 1 167 ? -25.055 -21.144 23.929 1.00 85.00 167 GLN A CA 1
ATOM 1259 C C . GLN A 1 167 ? -25.557 -22.289 23.038 1.00 85.00 167 GLN A C 1
ATOM 1261 O O . GLN A 1 167 ? -25.156 -23.434 23.218 1.00 85.00 167 GLN A O 1
ATOM 1266 N N . GLN A 1 168 ? -26.402 -21.982 22.052 1.00 87.75 168 GLN A N 1
ATOM 1267 C CA . GLN A 1 168 ? -26.884 -22.938 21.050 1.00 87.75 168 GLN A CA 1
ATOM 1268 C C . GLN A 1 168 ? -25.879 -23.187 19.909 1.00 87.75 168 GLN A C 1
ATOM 1270 O O . GLN A 1 168 ? -26.181 -23.932 18.979 1.00 87.75 168 GLN A O 1
ATOM 1275 N N . GLY A 1 169 ? -24.689 -22.579 19.957 1.00 86.56 169 GLY A N 1
ATOM 1276 C CA . GLY A 1 169 ? -23.635 -22.751 18.955 1.00 86.56 169 GLY A CA 1
ATOM 1277 C C . GLY A 1 169 ? -23.768 -21.846 17.727 1.00 86.56 169 GLY A C 1
ATOM 1278 O O . GLY A 1 169 ? -23.147 -22.114 16.698 1.00 86.56 169 GLY A O 1
ATOM 1279 N N . PHE A 1 170 ? -24.567 -20.776 17.791 1.00 88.94 170 PHE A N 1
ATOM 1280 C CA . PHE A 1 170 ? -24.666 -19.815 16.694 1.00 88.94 170 PHE A CA 1
ATOM 1281 C C . PHE A 1 170 ? -23.411 -18.937 16.608 1.00 88.94 170 PHE A C 1
ATOM 1283 O O . PHE A 1 170 ? -23.043 -18.262 17.569 1.00 88.94 170 PHE A O 1
ATOM 1290 N N . VAL A 1 171 ? -22.799 -18.885 15.421 1.00 87.19 171 VAL A N 1
ATOM 1291 C CA . VAL A 1 171 ? -21.652 -18.016 15.120 1.00 87.19 171 VAL A CA 1
ATOM 1292 C C . VAL A 1 171 ? -22.024 -17.065 13.976 1.00 87.19 171 VAL A C 1
ATOM 1294 O O . VAL A 1 171 ? -22.424 -17.536 12.904 1.00 87.19 171 VAL A O 1
ATOM 1297 N N . PRO A 1 172 ? -21.896 -15.735 14.149 1.00 90.81 172 PRO A N 1
ATOM 1298 C CA . PRO A 1 172 ? -22.290 -14.779 13.121 1.00 90.81 172 PRO A CA 1
ATOM 1299 C C . PRO A 1 172 ? -21.364 -14.832 11.892 1.00 90.81 172 PRO A C 1
ATOM 1301 O O . PRO A 1 172 ? -20.140 -14.923 12.005 1.00 90.81 172 PRO A O 1
ATOM 1304 N N . LYS A 1 173 ? -21.942 -14.724 10.686 1.00 90.56 173 LYS A N 1
ATOM 1305 C CA . LYS A 1 173 ? -21.208 -14.700 9.405 1.00 90.56 173 LYS A CA 1
ATOM 1306 C C . LYS A 1 173 ? -21.373 -13.355 8.703 1.00 90.56 173 LYS A C 1
ATOM 1308 O O . LYS A 1 173 ? -22.484 -12.856 8.564 1.00 90.56 173 LYS A O 1
ATOM 1313 N N . CYS A 1 174 ? -20.277 -12.780 8.211 1.00 90.19 174 CYS A N 1
ATOM 1314 C CA . CYS A 1 174 ? -20.301 -11.526 7.452 1.00 90.19 174 CYS A CA 1
ATOM 1315 C C . CYS A 1 174 ? -20.366 -11.762 5.926 1.00 90.19 174 CYS A C 1
ATOM 1317 O O . CYS A 1 174 ? -20.315 -12.889 5.434 1.00 90.19 174 CYS A O 1
ATOM 1319 N N . HIS A 1 175 ? -20.444 -10.688 5.135 1.00 89.75 175 HIS A N 1
ATOM 1320 C CA . HIS A 1 175 ? -20.444 -10.766 3.664 1.00 89.75 175 HIS A CA 1
ATOM 1321 C C . HIS A 1 175 ? -19.078 -10.506 3.014 1.00 89.75 175 HIS A C 1
ATOM 1323 O O . HIS A 1 175 ? -18.967 -10.482 1.784 1.00 89.75 175 HIS A O 1
ATOM 1329 N N . ARG A 1 176 ? -18.027 -10.328 3.820 1.00 88.12 176 ARG A N 1
ATOM 1330 C CA . ARG A 1 176 ? -16.663 -10.116 3.331 1.00 88.12 176 ARG A CA 1
ATOM 1331 C C . ARG A 1 176 ? -16.163 -11.375 2.621 1.00 88.12 176 ARG A C 1
ATOM 1333 O O . ARG A 1 176 ? -16.313 -12.483 3.130 1.00 88.12 176 ARG A O 1
ATOM 1340 N N . LYS A 1 177 ? -15.567 -11.195 1.441 1.00 91.81 177 LYS A N 1
ATOM 1341 C CA . LYS A 1 177 ? -14.950 -12.278 0.665 1.00 91.81 177 LYS A CA 1
ATOM 1342 C C . LYS A 1 177 ? -13.507 -12.481 1.115 1.00 91.81 177 LYS A C 1
ATOM 1344 O O . LYS A 1 177 ? -12.764 -11.507 1.200 1.00 91.81 177 LYS A O 1
ATOM 1349 N N . CYS A 1 178 ? -13.115 -13.733 1.323 1.00 90.25 178 CYS A N 1
ATOM 1350 C CA . CYS A 1 178 ? -11.774 -14.097 1.760 1.00 90.25 178 CYS A CA 1
ATOM 1351 C C . CYS A 1 178 ? -10.707 -13.658 0.747 1.00 90.25 178 CYS A C 1
ATOM 1353 O O . CYS A 1 178 ? -10.767 -14.016 -0.437 1.00 90.25 178 CYS A O 1
ATOM 1355 N N . THR A 1 179 ? -9.709 -12.912 1.224 1.00 89.44 179 THR A N 1
ATOM 1356 C CA . THR A 1 179 ? -8.553 -12.480 0.425 1.00 89.44 179 THR A CA 1
ATOM 1357 C C . THR A 1 179 ? -7.346 -13.408 0.577 1.00 89.44 179 THR A C 1
ATOM 1359 O O . THR A 1 179 ? -6.244 -13.031 0.208 1.00 89.44 179 THR A O 1
ATOM 1362 N N . ALA A 1 180 ? -7.491 -14.613 1.124 1.00 88.94 180 ALA A N 1
ATOM 1363 C CA . ALA A 1 180 ? -6.385 -15.564 1.160 1.00 88.94 180 ALA A CA 1
ATOM 1364 C C . ALA A 1 180 ? -6.090 -16.131 -0.243 1.00 88.94 180 ALA A C 1
ATOM 1366 O O . ALA A 1 180 ? -7.007 -16.449 -1.014 1.00 88.94 180 ALA A O 1
ATOM 1367 N N . MET A 1 181 ? -4.804 -16.282 -0.571 1.00 88.25 181 MET A N 1
ATOM 1368 C CA . MET A 1 181 ? -4.372 -17.048 -1.743 1.00 88.25 181 MET A CA 1
ATOM 1369 C C . MET A 1 181 ? -4.442 -18.553 -1.471 1.00 88.25 181 MET A C 1
ATOM 1371 O O . MET A 1 181 ? -4.045 -19.024 -0.405 1.00 88.25 181 MET A O 1
ATOM 1375 N N . LEU A 1 182 ? -4.889 -19.307 -2.478 1.00 89.00 182 LEU A N 1
ATOM 1376 C CA . LEU A 1 182 ? -4.884 -20.770 -2.455 1.00 89.00 182 LEU A CA 1
ATOM 1377 C C . LEU A 1 182 ? -3.452 -21.333 -2.586 1.00 89.00 182 LEU A C 1
ATOM 1379 O O . LEU A 1 182 ? -2.536 -20.613 -2.992 1.00 89.00 182 LEU A O 1
ATOM 1383 N N . SER A 1 183 ? -3.272 -22.639 -2.346 1.00 85.25 183 SER A N 1
ATOM 1384 C CA . SER A 1 183 ? -1.988 -23.374 -2.457 1.00 85.25 183 SER A CA 1
ATOM 1385 C C . SER A 1 183 ? -1.177 -23.061 -3.715 1.00 85.25 183 SER A C 1
ATOM 1387 O O . SER A 1 183 ? 0.044 -22.913 -3.668 1.00 85.25 183 SER A O 1
ATOM 1389 N N . CYS A 1 184 ? -1.861 -22.887 -4.845 1.00 83.38 184 CYS A N 1
ATOM 1390 C CA . CYS A 1 184 ? -1.255 -22.568 -6.134 1.00 83.38 184 CYS A CA 1
ATOM 1391 C C . CYS A 1 184 ? -0.616 -21.168 -6.235 1.00 83.38 184 CYS A C 1
ATOM 1393 O O . CYS A 1 184 ? 0.063 -20.886 -7.221 1.00 83.38 184 CYS A O 1
ATOM 1395 N N . ARG A 1 185 ? -0.863 -20.264 -5.273 1.00 82.69 185 ARG A N 1
ATOM 1396 C CA . ARG A 1 185 ? -0.423 -18.851 -5.260 1.00 82.69 185 ARG A CA 1
ATOM 1397 C C . ARG A 1 185 ? -0.835 -18.011 -6.482 1.00 82.69 185 ARG A C 1
ATOM 1399 O O . ARG A 1 185 ? -0.256 -16.961 -6.745 1.00 82.69 185 ARG A O 1
ATOM 1406 N N . ARG A 1 186 ? -1.827 -18.468 -7.249 1.00 83.62 186 ARG A N 1
ATOM 1407 C CA . ARG A 1 186 ? -2.368 -17.770 -8.435 1.00 83.62 186 ARG A CA 1
ATOM 1408 C C . ARG A 1 186 ? -3.855 -17.470 -8.323 1.00 83.62 186 ARG A C 1
ATOM 1410 O O . ARG A 1 186 ? -4.346 -16.525 -8.932 1.00 83.62 186 ARG A O 1
ATOM 1417 N N . HIS A 1 187 ? -4.565 -18.271 -7.541 1.00 87.19 187 HIS A N 1
ATOM 1418 C CA . HIS A 1 187 ? -5.994 -18.148 -7.315 1.00 87.19 187 HIS A CA 1
ATOM 1419 C C . HIS A 1 187 ? -6.277 -17.683 -5.887 1.00 87.19 187 HIS A C 1
ATOM 1421 O O . HIS A 1 187 ? -5.538 -17.999 -4.957 1.00 87.19 187 HIS A O 1
ATOM 1427 N N . TRP A 1 188 ? -7.377 -16.953 -5.736 1.00 89.25 188 TRP A N 1
ATOM 1428 C CA . TRP A 1 188 ? -7.867 -16.424 -4.466 1.00 89.25 188 TRP A CA 1
ATOM 1429 C C . TRP A 1 188 ? -9.082 -17.230 -4.021 1.00 89.25 188 TRP A C 1
ATOM 1431 O O . TRP A 1 188 ? -9.881 -17.619 -4.875 1.00 89.25 188 TRP A O 1
ATOM 1441 N N . HIS A 1 189 ? -9.237 -17.439 -2.714 1.00 87.88 189 HIS A N 1
ATOM 1442 C CA . HIS A 1 189 ? -10.331 -18.240 -2.169 1.00 87.88 189 HIS A CA 1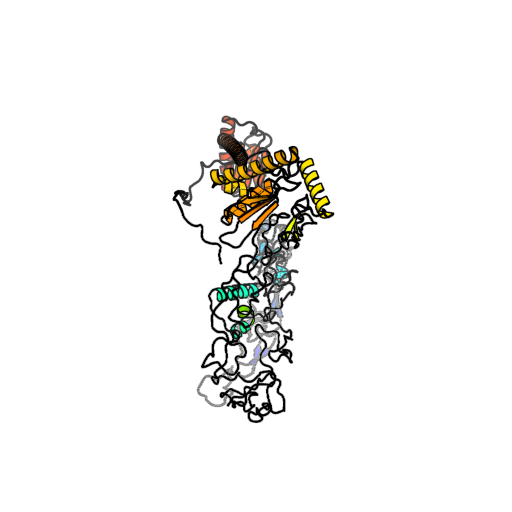
ATOM 1443 C C . HIS A 1 189 ? -11.713 -17.598 -2.405 1.00 87.88 189 HIS A C 1
ATOM 1445 O O . HIS A 1 189 ? -12.595 -18.235 -2.971 1.00 87.88 189 HIS A O 1
ATOM 1451 N N . ARG A 1 190 ? -11.889 -16.309 -2.071 1.00 89.44 190 ARG A N 1
ATOM 1452 C CA . ARG A 1 190 ? -13.103 -15.494 -2.323 1.00 89.44 190 ARG A CA 1
ATOM 1453 C C . ARG A 1 190 ? -14.426 -15.994 -1.710 1.00 89.44 190 ARG A C 1
ATOM 1455 O O . ARG A 1 190 ? -15.461 -15.381 -1.986 1.00 89.44 190 ARG A O 1
ATOM 1462 N N . GLU A 1 191 ? -14.420 -17.020 -0.863 1.00 88.50 191 GLU A N 1
ATOM 1463 C CA . GLU A 1 191 ? -15.607 -17.456 -0.113 1.00 88.50 191 GLU A CA 1
ATOM 1464 C C . GLU A 1 191 ? -16.055 -16.392 0.909 1.00 88.50 191 GLU A C 1
ATOM 1466 O O . GLU A 1 191 ? -15.235 -15.614 1.409 1.00 88.50 191 GLU A O 1
ATOM 1471 N N . LYS A 1 192 ? -17.363 -16.307 1.189 1.00 91.75 192 LYS A N 1
ATOM 1472 C CA . LYS A 1 192 ? -17.929 -15.335 2.138 1.00 91.75 192 LYS A CA 1
ATOM 1473 C C . LYS A 1 192 ? -17.676 -15.793 3.578 1.00 91.75 192 LYS A C 1
ATOM 1475 O O . LYS A 1 192 ? -18.083 -16.891 3.933 1.00 91.75 192 LYS A O 1
ATOM 1480 N N . CYS A 1 193 ? -17.080 -14.927 4.399 1.00 89.94 193 CYS A N 1
ATOM 1481 C CA . CYS A 1 193 ? -16.782 -15.174 5.816 1.00 89.94 193 CYS A CA 1
ATOM 1482 C C . CYS A 1 193 ? -16.021 -16.490 6.056 1.00 89.94 193 CYS A C 1
ATOM 1484 O O . CYS A 1 193 ? -16.484 -17.373 6.772 1.00 89.94 193 CYS A O 1
ATOM 1486 N N . CYS A 1 194 ? -14.845 -16.619 5.440 1.00 89.44 194 CYS A N 1
ATOM 1487 C CA . CYS A 1 194 ? -13.982 -17.774 5.666 1.00 89.44 194 CYS A CA 1
ATOM 1488 C C . CYS A 1 194 ? -13.420 -17.751 7.095 1.00 89.44 194 CYS A C 1
ATOM 1490 O O . CYS A 1 194 ? -12.763 -16.785 7.488 1.00 89.44 194 CYS A O 1
ATOM 1492 N N . GLU A 1 195 ? -13.640 -18.834 7.840 1.00 89.06 195 GLU A N 1
ATOM 1493 C CA . GLU A 1 195 ? -13.151 -19.018 9.215 1.00 89.06 195 GLU A CA 1
ATOM 1494 C C . GLU A 1 195 ? -11.617 -18.959 9.306 1.00 89.06 195 GLU A C 1
ATOM 1496 O O . GLU A 1 195 ? -11.040 -18.394 10.231 1.00 89.06 195 GLU A O 1
ATOM 1501 N N . TYR A 1 196 ? -10.937 -19.455 8.272 1.00 88.75 196 TYR A N 1
ATOM 1502 C CA . TYR A 1 196 ? -9.482 -19.579 8.241 1.00 88.75 196 TYR A CA 1
ATOM 1503 C C . TYR A 1 196 ? -8.764 -18.380 7.598 1.00 88.75 196 TYR A C 1
ATOM 1505 O O . TYR A 1 196 ? -7.554 -18.442 7.376 1.00 88.75 196 TYR A O 1
ATOM 1513 N N . GLU A 1 197 ? -9.461 -17.279 7.280 1.00 87.81 197 GLU A N 1
ATOM 1514 C CA . GLU A 1 197 ? -8.853 -16.120 6.596 1.00 87.81 197 GLU A CA 1
ATOM 1515 C C . GLU A 1 197 ? -7.685 -15.527 7.405 1.00 87.81 197 GLU A C 1
ATOM 1517 O O . GLU A 1 197 ? -6.616 -15.258 6.854 1.00 87.81 197 GLU A O 1
ATOM 1522 N N . GLN A 1 198 ? -7.846 -15.379 8.725 1.00 86.44 198 GLN A N 1
ATOM 1523 C CA . GLN A 1 198 ? -6.800 -14.829 9.598 1.00 86.44 198 GLN A CA 1
ATOM 1524 C C . GLN A 1 198 ? -5.570 -15.735 9.684 1.00 86.44 198 GLN A C 1
ATOM 1526 O O . GLN A 1 198 ? -4.435 -15.250 9.636 1.00 86.44 198 GLN A O 1
ATOM 1531 N N . VAL A 1 199 ? -5.792 -17.049 9.774 1.00 88.00 199 VAL A N 1
ATOM 1532 C CA . VAL A 1 199 ? -4.723 -18.055 9.824 1.00 88.00 199 VAL A CA 1
ATOM 1533 C C . VAL A 1 199 ? -3.925 -18.021 8.520 1.00 88.00 199 VAL A C 1
ATOM 1535 O O . VAL A 1 199 ? -2.700 -17.869 8.546 1.00 88.00 199 VAL A O 1
ATOM 1538 N N . ALA A 1 200 ? -4.619 -17.983 7.380 1.00 86.75 200 ALA A N 1
ATOM 1539 C CA . ALA A 1 200 ? -3.989 -17.916 6.069 1.00 86.75 200 ALA A CA 1
ATOM 1540 C C . ALA A 1 200 ? -3.170 -16.628 5.869 1.00 86.75 200 ALA A C 1
ATOM 1542 O O . ALA A 1 200 ? -2.044 -16.673 5.366 1.00 86.75 200 ALA A O 1
ATOM 1543 N N . LEU A 1 201 ? -3.682 -15.474 6.312 1.00 87.25 201 LEU A N 1
ATOM 1544 C CA . LEU A 1 201 ? -2.960 -14.197 6.247 1.00 87.25 201 LEU A CA 1
ATOM 1545 C C . LEU A 1 201 ? -1.750 -14.147 7.189 1.00 87.25 201 LEU A C 1
ATOM 1547 O O . LEU A 1 201 ? -0.754 -13.478 6.889 1.00 87.25 201 LEU A O 1
ATOM 1551 N N . LYS A 1 202 ? -1.812 -14.823 8.341 1.00 88.38 202 LYS A N 1
ATOM 1552 C CA . LYS A 1 202 ? -0.670 -14.962 9.254 1.00 88.38 202 LYS A CA 1
ATOM 1553 C C . LYS A 1 202 ? 0.422 -15.832 8.624 1.00 88.38 202 LYS A C 1
ATOM 1555 O O . LYS A 1 202 ? 1.560 -15.374 8.525 1.00 88.38 202 LYS A O 1
ATOM 1560 N N . ARG A 1 203 ? 0.058 -16.995 8.075 1.00 86.62 203 ARG A N 1
ATOM 1561 C CA . ARG A 1 203 ? 0.956 -17.883 7.314 1.00 86.62 203 ARG A CA 1
ATOM 1562 C C . ARG A 1 203 ? 1.619 -17.161 6.137 1.00 86.62 203 ARG A C 1
ATOM 1564 O O . ARG A 1 203 ? 2.821 -17.296 5.900 1.00 86.62 203 ARG A O 1
ATOM 1571 N N . GLU A 1 204 ? 0.878 -16.335 5.398 1.00 84.62 204 GLU A N 1
ATOM 1572 C CA . GLU A 1 204 ? 1.452 -15.561 4.289 1.00 84.62 204 GLU A CA 1
ATOM 1573 C C . GLU A 1 204 ? 2.454 -14.493 4.771 1.00 84.62 204 GLU A C 1
ATOM 1575 O O . GLU A 1 204 ? 3.499 -14.275 4.150 1.00 84.62 204 GLU A O 1
ATOM 1580 N N . ARG A 1 205 ? 2.187 -13.842 5.909 1.00 86.69 205 ARG A N 1
ATOM 1581 C CA . ARG A 1 205 ? 3.139 -12.907 6.529 1.00 86.69 205 ARG A CA 1
ATOM 1582 C C . ARG A 1 205 ? 4.410 -13.615 6.996 1.00 86.69 205 ARG A C 1
ATOM 1584 O O . ARG A 1 205 ? 5.505 -13.105 6.752 1.00 86.69 205 ARG A O 1
ATOM 1591 N N . GLU A 1 206 ? 4.280 -14.787 7.609 1.00 84.62 206 GLU A N 1
ATOM 1592 C CA . GLU A 1 206 ? 5.408 -15.601 8.074 1.00 84.62 206 GLU A CA 1
ATOM 1593 C C . GLU A 1 206 ? 6.269 -16.092 6.908 1.00 84.62 206 GLU A C 1
ATOM 1595 O O . GLU A 1 206 ? 7.482 -15.887 6.910 1.00 84.62 206 GLU A O 1
ATOM 1600 N N . THR A 1 207 ? 5.663 -16.620 5.844 1.00 79.69 207 THR A N 1
ATOM 1601 C CA . THR A 1 207 ? 6.405 -17.041 4.642 1.00 79.69 207 THR A CA 1
ATOM 1602 C C . THR A 1 207 ? 7.136 -15.877 3.961 1.00 79.69 207 THR A C 1
ATOM 1604 O O . THR A 1 207 ? 8.289 -16.032 3.552 1.00 79.69 207 THR A O 1
ATOM 1607 N N . LYS A 1 208 ? 6.534 -14.678 3.889 1.00 82.88 208 LYS A N 1
ATOM 1608 C CA . LYS A 1 208 ? 7.218 -13.464 3.395 1.00 82.88 208 LYS A CA 1
ATOM 1609 C C . LYS A 1 208 ? 8.381 -13.046 4.300 1.00 82.88 208 LYS A C 1
ATOM 1611 O O . LYS A 1 208 ? 9.396 -12.574 3.788 1.00 82.88 208 LYS A O 1
ATOM 1616 N N . LYS A 1 209 ? 8.257 -13.217 5.620 1.00 85.12 209 LYS A N 1
ATOM 1617 C CA . LYS A 1 209 ? 9.333 -12.948 6.590 1.00 85.12 209 LYS A CA 1
ATOM 1618 C C . LYS A 1 209 ? 10.494 -13.936 6.419 1.00 85.12 209 LYS A C 1
ATOM 1620 O O . LYS A 1 209 ? 11.636 -13.503 6.311 1.00 85.12 209 LYS A O 1
ATOM 1625 N N . LEU A 1 210 ? 10.205 -15.233 6.296 1.00 81.00 210 LEU A N 1
ATOM 1626 C CA . LEU A 1 210 ? 11.205 -16.279 6.036 1.00 81.00 210 LEU A CA 1
ATOM 1627 C C . LEU A 1 210 ? 11.950 -16.045 4.714 1.00 81.00 210 LEU A C 1
ATOM 1629 O O . LEU A 1 210 ? 13.177 -16.128 4.669 1.00 81.00 210 LEU A O 1
ATOM 1633 N N . SER A 1 211 ? 11.222 -15.652 3.663 1.00 77.12 211 SER A N 1
ATOM 1634 C CA . SER A 1 211 ? 11.813 -15.323 2.362 1.00 77.12 211 SER A CA 1
ATOM 1635 C C . SER A 1 211 ? 12.751 -14.114 2.423 1.00 77.12 211 SER A C 1
ATOM 1637 O O . SER A 1 211 ? 13.793 -14.138 1.771 1.00 77.12 211 SER A O 1
ATOM 1639 N N . ARG A 1 212 ? 12.413 -13.065 3.191 1.00 78.44 212 ARG A N 1
ATOM 1640 C CA . ARG A 1 212 ? 13.310 -11.912 3.409 1.00 78.44 212 ARG A CA 1
ATOM 1641 C C . ARG A 1 212 ? 14.588 -12.320 4.138 1.00 78.44 212 ARG A C 1
ATOM 1643 O O . ARG A 1 212 ? 15.662 -11.842 3.793 1.00 78.44 212 ARG A O 1
ATOM 1650 N N . ASN A 1 213 ? 14.481 -13.269 5.064 1.00 81.50 213 ASN A N 1
ATOM 1651 C CA . ASN A 1 213 ? 15.607 -13.784 5.840 1.00 81.50 213 ASN A CA 1
ATOM 1652 C C . ASN A 1 213 ? 16.424 -14.869 5.104 1.00 81.50 213 ASN A C 1
ATOM 1654 O O . ASN A 1 213 ? 17.275 -15.503 5.718 1.00 81.50 213 ASN A O 1
ATOM 1658 N N . ARG A 1 214 ? 16.181 -15.102 3.801 1.00 75.12 214 ARG A N 1
ATOM 1659 C CA . ARG A 1 214 ? 16.834 -16.140 2.968 1.00 75.12 214 ARG A CA 1
ATOM 1660 C C . ARG A 1 214 ? 16.746 -17.571 3.526 1.00 75.12 214 ARG A C 1
ATOM 1662 O O . ARG A 1 214 ? 17.501 -18.440 3.095 1.00 75.12 214 ARG A O 1
ATOM 1669 N N . ILE A 1 215 ? 15.799 -17.845 4.420 1.00 72.69 215 ILE A N 1
ATOM 1670 C CA . ILE A 1 215 ? 15.537 -19.195 4.921 1.00 72.69 215 ILE A CA 1
ATOM 1671 C C . ILE A 1 215 ? 14.638 -19.887 3.893 1.00 72.69 215 ILE A C 1
ATOM 1673 O O . ILE A 1 215 ? 13.487 -19.493 3.692 1.00 72.69 215 ILE A O 1
ATOM 1677 N N . ARG A 1 216 ? 15.178 -20.886 3.185 1.00 59.69 216 ARG A N 1
ATOM 1678 C CA . ARG A 1 216 ? 14.411 -21.684 2.219 1.00 59.69 216 ARG A CA 1
ATOM 1679 C C . ARG A 1 216 ? 13.541 -22.681 2.979 1.00 59.69 216 ARG A C 1
ATOM 1681 O O . ARG A 1 216 ? 14.074 -23.575 3.623 1.00 59.69 216 ARG A O 1
ATOM 1688 N N . THR A 1 217 ? 12.224 -22.552 2.871 1.00 59.97 217 THR A N 1
ATOM 1689 C CA . THR A 1 217 ? 11.302 -23.632 3.239 1.00 59.97 217 THR A CA 1
ATOM 1690 C C . THR A 1 217 ? 11.098 -24.542 2.034 1.00 59.97 217 THR A C 1
ATOM 1692 O O . THR A 1 217 ? 10.907 -24.062 0.911 1.00 59.97 217 THR A O 1
ATOM 1695 N N . ASN A 1 218 ? 11.175 -25.856 2.249 1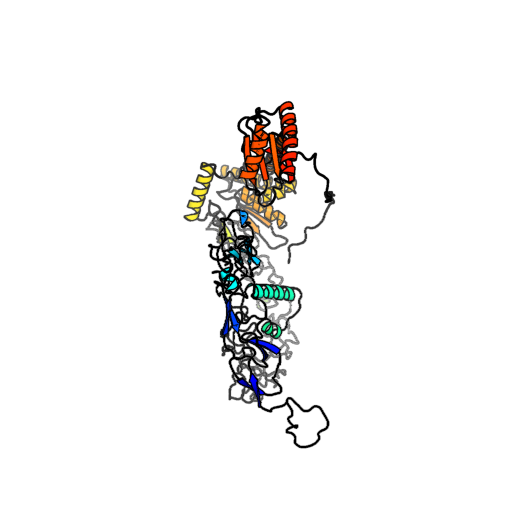.00 62.47 218 ASN A N 1
ATOM 1696 C CA . ASN A 1 218 ? 10.883 -26.836 1.207 1.00 62.47 218 ASN A CA 1
ATOM 1697 C C . ASN A 1 218 ? 9.402 -26.743 0.809 1.00 62.47 218 ASN A C 1
ATOM 1699 O O . ASN A 1 218 ? 8.546 -26.406 1.626 1.00 62.47 218 ASN A O 1
ATOM 1703 N N . PHE A 1 219 ? 9.099 -27.008 -0.464 1.00 58.09 219 PHE A N 1
ATOM 1704 C CA . PHE A 1 219 ? 7.732 -26.927 -0.988 1.00 58.09 219 PHE A CA 1
ATOM 1705 C C . PHE A 1 219 ? 6.785 -27.922 -0.296 1.00 58.09 219 PHE A C 1
ATOM 1707 O O . PHE A 1 219 ? 5.655 -27.550 0.011 1.00 58.09 219 PHE A O 1
ATOM 1714 N N . ASP A 1 220 ? 7.267 -29.124 0.033 1.00 59.34 220 ASP A N 1
ATOM 1715 C CA . ASP A 1 220 ? 6.471 -30.151 0.722 1.00 59.34 220 ASP A CA 1
ATOM 1716 C C . ASP A 1 220 ? 6.002 -29.694 2.111 1.00 59.34 220 ASP A C 1
ATOM 1718 O O . ASP A 1 220 ? 4.854 -29.915 2.489 1.00 59.34 220 ASP A O 1
ATOM 1722 N N . ASP A 1 221 ? 6.836 -28.936 2.823 1.00 62.22 221 ASP A N 1
ATOM 1723 C CA . ASP A 1 221 ? 6.533 -28.391 4.154 1.00 62.22 221 ASP A CA 1
ATOM 1724 C C . ASP A 1 221 ? 5.402 -27.334 4.107 1.00 62.22 221 ASP A C 1
ATOM 1726 O O . ASP A 1 221 ? 4.640 -27.129 5.054 1.00 62.22 221 ASP A O 1
ATOM 1730 N N . GLN A 1 222 ? 5.223 -26.681 2.951 1.00 62.69 222 GLN A N 1
ATOM 1731 C CA . GLN A 1 222 ? 4.143 -25.711 2.727 1.00 62.69 222 GLN A CA 1
ATOM 1732 C C . GLN A 1 222 ? 2.788 -26.369 2.438 1.00 62.69 222 GLN A C 1
ATOM 1734 O O . GLN A 1 222 ? 1.759 -25.701 2.554 1.00 62.69 222 GLN A O 1
ATOM 1739 N N . MET A 1 223 ? 2.767 -27.647 2.044 1.00 63.50 223 MET A N 1
ATOM 1740 C CA . MET A 1 223 ? 1.523 -28.369 1.772 1.00 63.50 223 MET A CA 1
ATOM 1741 C C . MET A 1 223 ? 0.884 -28.889 3.066 1.00 63.50 223 MET A C 1
ATOM 1743 O O . MET A 1 223 ? -0.329 -28.784 3.220 1.00 63.50 223 MET A O 1
ATOM 1747 N N . PHE A 1 224 ? 1.693 -29.353 4.024 1.00 66.44 224 PHE A N 1
ATOM 1748 C CA . PHE A 1 224 ? 1.221 -29.827 5.336 1.00 66.44 224 PHE A CA 1
ATOM 1749 C C . PHE A 1 224 ? 0.765 -28.707 6.281 1.00 66.44 224 PHE A C 1
ATOM 1751 O O . PHE A 1 224 ? 0.044 -28.961 7.240 1.00 66.44 224 PHE A O 1
ATOM 1758 N N . THR A 1 225 ? 1.158 -27.463 6.009 1.00 73.31 225 THR A N 1
ATOM 1759 C CA . THR A 1 225 ? 0.804 -26.284 6.816 1.00 73.31 225 THR A CA 1
ATOM 1760 C C . THR A 1 225 ? -0.404 -25.517 6.276 1.00 73.31 225 THR A C 1
ATOM 1762 O O . THR A 1 225 ? -0.735 -24.446 6.787 1.00 73.31 225 THR A O 1
ATOM 1765 N N . MET A 1 226 ? -1.055 -26.022 5.224 1.00 77.38 226 MET A N 1
ATOM 1766 C CA . MET A 1 226 ? -2.183 -25.345 4.595 1.00 77.38 226 MET A CA 1
ATOM 1767 C C . MET A 1 226 ? -3.525 -25.798 5.161 1.00 77.38 226 MET A C 1
ATOM 1769 O O . MET A 1 226 ? -3.762 -26.985 5.368 1.00 77.38 226 MET A O 1
ATOM 1773 N N . GLU A 1 227 ? -4.434 -24.843 5.347 1.00 82.88 227 GLU A N 1
ATOM 1774 C CA . GLU A 1 227 ? -5.800 -25.138 5.758 1.00 82.88 227 GLU A CA 1
ATOM 1775 C C . GLU A 1 227 ? -6.568 -25.786 4.595 1.00 82.88 227 GLU A C 1
ATOM 1777 O O . GLU A 1 227 ? -6.438 -25.367 3.441 1.00 82.88 227 GLU A O 1
ATOM 1782 N N . THR A 1 228 ? -7.412 -26.773 4.897 1.00 82.94 228 THR A N 1
ATOM 1783 C CA . THR A 1 228 ? -8.200 -27.520 3.905 1.00 82.94 228 THR A CA 1
ATOM 1784 C C . THR A 1 228 ? -8.983 -26.647 2.906 1.00 82.94 228 THR A C 1
ATOM 1786 O O . THR A 1 228 ? -8.899 -26.949 1.712 1.00 82.94 228 THR A O 1
ATOM 1789 N N . PRO A 1 229 ? -9.668 -25.540 3.283 1.00 86.12 229 PRO A N 1
ATOM 1790 C CA . PRO A 1 229 ? -10.393 -24.714 2.309 1.00 86.12 229 PRO A CA 1
ATOM 1791 C C . PRO A 1 229 ? -9.474 -23.912 1.375 1.00 86.12 229 PRO A C 1
ATOM 1793 O O . PRO A 1 229 ? -9.908 -23.447 0.323 1.00 86.12 229 PRO A O 1
ATOM 1796 N N . HIS A 1 230 ? -8.193 -23.746 1.720 1.00 88.31 230 HIS A N 1
ATOM 1797 C CA . HIS A 1 230 ? -7.241 -22.982 0.913 1.00 88.31 230 HIS A CA 1
ATOM 1798 C C . HIS A 1 230 ? -6.443 -23.844 -0.080 1.00 88.31 230 HIS A C 1
ATOM 1800 O O . HIS A 1 230 ? -5.549 -23.337 -0.765 1.00 88.31 230 HIS A O 1
ATOM 1806 N N . ILE A 1 231 ? -6.779 -25.126 -0.237 1.00 87.88 231 ILE A N 1
ATOM 1807 C CA . ILE A 1 231 ? -6.165 -26.014 -1.232 1.00 87.88 231 ILE A CA 1
ATOM 1808 C C . ILE A 1 231 ? -6.794 -25.765 -2.611 1.00 87.88 231 ILE A C 1
ATOM 1810 O O . ILE A 1 231 ? -8.006 -25.832 -2.797 1.00 87.88 231 ILE A O 1
ATOM 1814 N N . CYS A 1 232 ? -5.969 -25.477 -3.621 1.00 87.69 232 CYS A N 1
ATOM 1815 C CA . CYS A 1 232 ? -6.454 -25.296 -4.986 1.00 87.69 232 CYS A CA 1
ATOM 1816 C C . CYS A 1 232 ? -6.723 -26.643 -5.671 1.00 87.69 232 CYS A C 1
ATOM 1818 O O . CYS A 1 232 ? -5.790 -27.376 -5.983 1.00 87.69 232 CYS A O 1
ATOM 1820 N N . THR A 1 233 ? -7.986 -26.921 -5.989 1.00 88.06 233 THR A N 1
ATOM 1821 C CA . THR A 1 233 ? -8.422 -28.136 -6.704 1.00 88.06 233 THR A CA 1
ATOM 1822 C C . THR A 1 233 ? -8.564 -27.950 -8.220 1.00 88.06 233 THR A C 1
ATOM 1824 O O . THR A 1 233 ? -8.971 -28.864 -8.931 1.00 88.06 233 THR A O 1
ATOM 1827 N N . LYS A 1 234 ? -8.232 -26.767 -8.751 1.00 88.31 234 LYS A N 1
ATOM 1828 C CA . LYS A 1 234 ? -8.269 -26.506 -10.200 1.00 88.31 234 LYS A CA 1
ATOM 1829 C C . LYS A 1 234 ? -7.134 -27.243 -10.907 1.00 88.31 234 LYS A C 1
ATOM 1831 O O . LYS A 1 234 ? -6.067 -27.387 -10.325 1.00 88.31 234 LYS A O 1
ATOM 1836 N N . THR A 1 235 ? -7.306 -27.621 -12.168 1.00 89.44 235 THR A N 1
ATOM 1837 C CA . THR A 1 235 ? -6.210 -28.144 -13.001 1.00 89.44 235 THR A CA 1
ATOM 1838 C C . THR A 1 235 ? -5.280 -27.016 -13.467 1.00 89.44 235 THR A C 1
ATOM 1840 O O . THR A 1 235 ? -5.699 -25.868 -13.633 1.00 89.44 235 THR A O 1
ATOM 1843 N N . CYS A 1 236 ? -3.988 -27.312 -13.634 1.00 88.31 236 CYS A N 1
ATOM 1844 C CA . CYS A 1 236 ? -2.977 -26.315 -13.997 1.00 88.31 236 CYS A CA 1
ATOM 1845 C C . CYS A 1 236 ? -3.134 -25.817 -15.446 1.00 88.31 236 CYS A C 1
ATOM 1847 O O . CYS A 1 236 ? -3.044 -24.614 -15.697 1.00 88.31 236 CYS A O 1
ATOM 1849 N N . ASN A 1 237 ? -3.367 -26.726 -16.400 1.00 87.38 237 ASN A N 1
ATOM 1850 C CA . ASN A 1 237 ? -3.581 -26.476 -17.835 1.00 87.38 237 ASN A CA 1
ATOM 1851 C C . ASN A 1 237 ? -2.498 -25.647 -18.558 1.00 87.38 237 ASN A C 1
ATOM 1853 O O . ASN A 1 237 ? -2.671 -25.247 -19.717 1.00 87.38 237 ASN A O 1
ATOM 1857 N N . GLN A 1 238 ? -1.354 -25.411 -17.913 1.00 86.25 238 GLN A N 1
ATOM 1858 C CA . GLN A 1 238 ? -0.210 -24.740 -18.520 1.00 86.25 238 GLN A CA 1
ATOM 1859 C C . GLN A 1 238 ? 0.548 -25.662 -19.470 1.00 86.25 238 GLN A C 1
ATOM 1861 O O . GLN A 1 238 ? 0.630 -26.866 -19.249 1.00 86.25 238 GLN A O 1
ATOM 1866 N N . MET A 1 239 ? 1.133 -25.082 -20.515 1.00 87.06 239 MET A N 1
ATOM 1867 C CA . MET A 1 239 ? 1.994 -25.801 -21.452 1.00 87.06 239 MET A CA 1
ATOM 1868 C C . MET A 1 239 ? 3.255 -26.287 -20.719 1.00 87.06 239 MET A C 1
ATOM 1870 O O . MET A 1 239 ? 3.940 -25.496 -20.064 1.00 87.06 239 MET A O 1
ATOM 1874 N N . LYS A 1 240 ? 3.532 -27.595 -20.778 1.00 85.81 240 LYS A N 1
ATOM 1875 C CA . LYS A 1 240 ? 4.742 -28.200 -20.202 1.00 85.81 240 LYS A CA 1
ATOM 1876 C C . LYS A 1 240 ? 5.976 -27.767 -21.006 1.00 85.81 240 LYS A C 1
ATOM 1878 O O . LYS A 1 240 ? 5.861 -27.266 -22.122 1.00 85.81 240 LYS A O 1
ATOM 1883 N N . LEU A 1 241 ? 7.173 -28.020 -20.467 1.00 83.00 241 LEU A N 1
ATOM 1884 C CA . LEU A 1 241 ? 8.447 -27.704 -21.140 1.00 83.00 241 LEU A CA 1
ATOM 1885 C C . LEU A 1 241 ? 8.606 -28.374 -22.515 1.00 83.00 241 LEU A C 1
ATOM 1887 O O . LEU A 1 241 ? 9.365 -27.877 -23.336 1.00 83.00 241 LEU A O 1
ATOM 1891 N N . CYS A 1 242 ? 7.880 -29.464 -22.780 1.00 82.31 242 CYS A N 1
ATOM 1892 C CA . CYS A 1 242 ? 7.877 -30.126 -24.084 1.00 82.31 242 CYS A CA 1
ATOM 1893 C C . CYS A 1 242 ? 7.166 -29.321 -25.190 1.00 82.31 242 CYS A C 1
ATOM 1895 O O . CYS A 1 242 ? 7.206 -29.736 -26.339 1.00 82.31 242 CYS A O 1
ATOM 1897 N N . GLY A 1 243 ? 6.467 -28.222 -24.871 1.00 81.38 243 GLY A N 1
ATOM 1898 C CA . GLY A 1 243 ? 5.796 -27.347 -25.846 1.00 81.38 243 GLY A CA 1
ATOM 1899 C C . GLY A 1 243 ? 4.522 -27.916 -26.489 1.00 81.38 243 GLY A C 1
ATOM 1900 O O . GLY A 1 243 ? 3.706 -27.149 -26.987 1.00 81.38 243 GLY A O 1
ATOM 1901 N N . LEU A 1 244 ? 4.321 -29.235 -26.436 1.00 81.25 244 LEU A N 1
ATOM 1902 C CA . LEU A 1 244 ? 3.189 -29.926 -27.066 1.00 81.25 244 LEU A CA 1
ATOM 1903 C C . LEU A 1 244 ? 2.049 -30.260 -26.086 1.00 81.25 244 LEU A C 1
ATOM 1905 O O . LEU A 1 244 ? 0.879 -30.114 -26.431 1.00 81.25 244 LEU A O 1
ATOM 1909 N N . HIS A 1 245 ? 2.366 -30.639 -24.842 1.00 84.62 245 HIS A N 1
ATOM 1910 C CA . HIS A 1 245 ? 1.380 -31.146 -23.877 1.00 84.62 245 HIS A CA 1
ATOM 1911 C C . HIS A 1 245 ? 1.073 -30.152 -22.757 1.00 84.62 245 HIS A C 1
ATOM 1913 O O . HIS A 1 245 ? 1.930 -29.377 -22.317 1.00 84.62 245 HIS A O 1
ATOM 1919 N N . ARG A 1 246 ? -0.172 -30.184 -22.270 1.00 89.06 246 ARG A N 1
ATOM 1920 C CA . ARG A 1 246 ? -0.650 -29.354 -21.155 1.00 89.06 246 ARG A CA 1
ATOM 1921 C C . ARG A 1 246 ? -0.554 -30.108 -19.829 1.00 89.06 246 ARG A C 1
ATOM 1923 O O . ARG A 1 246 ? -0.524 -31.331 -19.777 1.00 89.06 246 ARG A O 1
ATOM 1930 N N . CYS A 1 247 ? -0.426 -29.368 -18.734 1.00 88.38 247 CYS A N 1
ATOM 1931 C CA . CYS A 1 247 ? -0.317 -29.920 -17.391 1.00 88.38 247 CYS A CA 1
ATOM 1932 C C . CYS A 1 247 ? -1.696 -30.287 -16.831 1.00 88.38 247 CYS A C 1
ATOM 1934 O O . CYS A 1 247 ? -2.498 -29.401 -16.544 1.00 88.38 247 CYS A O 1
ATOM 1936 N N . GLU A 1 248 ? -1.932 -31.581 -16.633 1.00 88.19 248 GLU A N 1
ATOM 1937 C CA . GLU A 1 248 ? -3.179 -32.137 -16.079 1.00 88.19 248 GLU A CA 1
ATOM 1938 C C . GLU A 1 248 ? -3.185 -32.207 -14.546 1.00 88.19 248 GLU A C 1
ATOM 1940 O O . GLU A 1 248 ? -4.214 -32.482 -13.936 1.00 88.19 248 GLU A O 1
ATOM 1945 N N . ALA A 1 249 ? -2.046 -31.933 -13.903 1.00 85.88 249 ALA A N 1
ATOM 1946 C CA . ALA A 1 249 ? -1.958 -31.922 -12.450 1.00 85.88 249 ALA A CA 1
ATOM 1947 C C . ALA A 1 249 ? -2.834 -30.816 -11.837 1.00 85.88 249 ALA A C 1
ATOM 1949 O O . ALA A 1 249 ? -3.137 -29.798 -12.477 1.00 85.88 249 ALA A O 1
ATOM 1950 N N . LEU A 1 250 ? -3.175 -30.986 -10.556 1.00 86.81 250 LEU A N 1
ATOM 1951 C CA . LEU A 1 250 ? -3.752 -29.912 -9.752 1.00 86.81 250 LEU A CA 1
ATOM 1952 C C . LEU A 1 250 ? -2.842 -28.679 -9.784 1.00 86.81 250 LEU A C 1
ATOM 1954 O O . LEU A 1 250 ? -1.621 -28.769 -9.935 1.00 86.81 250 LEU A O 1
ATOM 1958 N N . CYS A 1 251 ? -3.454 -27.506 -9.676 1.00 87.31 251 CYS A N 1
ATOM 1959 C CA . CYS A 1 251 ? -2.779 -26.230 -9.767 1.00 87.31 251 CYS A CA 1
ATOM 1960 C C . CYS A 1 251 ? -1.758 -26.143 -8.635 1.00 87.31 251 CYS A C 1
ATOM 1962 O O . CYS A 1 251 ? -2.098 -26.017 -7.460 1.00 87.31 251 CYS A O 1
ATOM 1964 N N . HIS A 1 252 ? -0.493 -26.222 -9.011 1.00 82.62 252 HIS A N 1
ATOM 1965 C CA . HIS A 1 252 ? 0.629 -26.219 -8.096 1.00 82.62 252 HIS A CA 1
ATOM 1966 C C . HIS A 1 252 ? 1.366 -24.885 -8.207 1.00 82.62 252 HIS A C 1
ATOM 1968 O O . HIS A 1 252 ? 1.231 -24.141 -9.183 1.00 82.62 252 HIS A O 1
ATOM 1974 N N . SER A 1 253 ? 2.167 -24.574 -7.193 1.00 80.69 253 SER A N 1
ATOM 1975 C CA . SER A 1 253 ? 3.109 -23.464 -7.294 1.00 80.69 253 SER A CA 1
ATOM 1976 C C . SER A 1 253 ? 4.384 -23.944 -8.004 1.00 80.69 253 SER A C 1
ATOM 1978 O O . SER A 1 253 ? 4.779 -25.099 -7.860 1.00 80.69 253 SER A O 1
ATOM 1980 N N . GLY A 1 254 ? 5.022 -23.087 -8.802 1.00 79.62 254 GLY A N 1
ATOM 1981 C CA . GLY A 1 254 ? 6.261 -23.427 -9.514 1.00 79.62 254 GLY A CA 1
ATOM 1982 C C . GLY A 1 254 ? 6.066 -23.962 -10.938 1.00 79.62 254 GLY A C 1
ATOM 1983 O O . GLY A 1 254 ? 4.992 -23.854 -11.527 1.00 79.62 254 GLY A O 1
ATOM 1984 N N . LYS A 1 255 ? 7.152 -24.477 -11.530 1.00 83.12 255 LYS A N 1
ATOM 1985 C CA . LYS A 1 255 ? 7.169 -24.974 -12.917 1.00 83.12 255 LYS A CA 1
ATOM 1986 C C . LYS A 1 255 ? 6.436 -26.311 -13.016 1.00 83.12 255 LYS A C 1
ATOM 1988 O O . LYS A 1 255 ? 6.514 -27.118 -12.096 1.00 83.12 255 LYS A O 1
ATOM 1993 N N . CYS A 1 256 ? 5.738 -26.539 -14.129 1.00 85.62 256 CYS A N 1
ATOM 1994 C CA . CYS A 1 256 ? 5.105 -27.831 -14.398 1.00 85.62 256 CYS A CA 1
ATOM 1995 C C . CYS A 1 256 ? 6.161 -28.941 -14.459 1.00 85.62 256 CYS A C 1
ATOM 1997 O O . CYS A 1 256 ? 7.273 -28.707 -14.941 1.00 85.62 256 CYS A O 1
ATOM 1999 N N . GLY A 1 257 ? 5.798 -30.137 -13.989 1.00 81.06 257 GLY A N 1
ATOM 2000 C CA . GLY A 1 257 ? 6.644 -31.325 -14.089 1.00 81.06 257 GLY A CA 1
ATOM 2001 C C . GLY A 1 257 ? 6.966 -31.707 -15.537 1.00 81.06 257 GLY A C 1
ATOM 2002 O O . GLY A 1 257 ? 6.390 -31.176 -16.494 1.00 81.06 257 GLY A O 1
ATOM 2003 N N . VAL A 1 258 ? 7.900 -32.646 -15.696 1.00 82.94 258 VAL A N 1
ATOM 2004 C CA . VAL A 1 258 ? 8.257 -33.196 -17.010 1.00 82.94 258 VAL A CA 1
ATOM 2005 C C . VAL A 1 258 ? 7.054 -33.864 -17.678 1.00 82.94 258 VAL A C 1
ATOM 2007 O O . VAL A 1 258 ? 6.112 -34.315 -17.022 1.00 82.94 258 VAL A O 1
ATOM 2010 N N . CYS A 1 259 ? 7.066 -33.906 -19.008 1.00 84.44 259 CYS A N 1
ATOM 2011 C CA . CYS A 1 259 ? 6.057 -34.646 -19.746 1.00 84.44 259 CYS A CA 1
ATOM 2012 C C . CYS A 1 259 ? 6.267 -36.152 -19.534 1.00 84.44 259 CYS A C 1
ATOM 2014 O O . CYS A 1 259 ? 7.393 -36.632 -19.645 1.00 84.44 259 CYS A O 1
ATOM 2016 N N . LEU A 1 260 ? 5.196 -36.870 -19.183 1.00 83.31 260 LEU A N 1
ATOM 2017 C CA . LEU A 1 260 ? 5.223 -38.320 -18.958 1.00 83.31 260 LEU A CA 1
ATOM 2018 C C . LEU A 1 260 ? 4.805 -39.112 -20.204 1.00 83.31 260 LEU A C 1
ATOM 2020 O O . LEU A 1 260 ? 4.876 -40.334 -20.195 1.00 83.31 260 LEU A O 1
ATOM 2024 N N . GLU A 1 261 ? 4.396 -38.424 -21.269 1.00 82.44 261 GLU A N 1
ATOM 2025 C CA . GLU A 1 261 ? 4.100 -39.052 -22.553 1.00 82.44 261 GLU A CA 1
ATOM 2026 C C . GLU A 1 261 ? 5.394 -39.484 -23.248 1.00 82.44 261 GLU A C 1
ATOM 2028 O O . GLU A 1 261 ? 6.394 -38.756 -23.221 1.00 82.44 261 GLU A O 1
ATOM 2033 N N . ALA A 1 262 ? 5.369 -40.658 -23.875 1.00 84.44 262 ALA A N 1
ATOM 2034 C CA . ALA A 1 262 ? 6.492 -41.224 -24.610 1.00 84.44 262 ALA A CA 1
ATOM 2035 C C . ALA A 1 262 ? 6.049 -41.710 -25.997 1.00 84.44 262 ALA A C 1
ATOM 2037 O O . ALA A 1 262 ? 4.934 -42.204 -26.152 1.00 84.44 262 ALA A O 1
ATOM 2038 N N . SER A 1 263 ? 6.917 -41.555 -26.997 1.00 80.88 263 SER A N 1
ATOM 2039 C CA . SER A 1 263 ? 6.749 -42.127 -28.331 1.00 80.88 263 SER A CA 1
ATOM 2040 C C . SER A 1 263 ? 7.263 -43.565 -28.366 1.00 80.88 263 SER A C 1
ATOM 2042 O O . SER A 1 263 ? 8.263 -43.895 -27.725 1.00 80.88 263 SER A O 1
ATOM 2044 N N . ASN A 1 264 ? 6.601 -44.405 -29.164 1.00 86.12 264 ASN A N 1
ATOM 2045 C CA . ASN A 1 264 ? 6.987 -45.804 -29.388 1.00 86.12 264 ASN A CA 1
ATOM 2046 C C . ASN A 1 264 ? 8.015 -45.974 -30.519 1.00 86.12 264 ASN A C 1
ATOM 2048 O O . ASN A 1 264 ? 8.378 -47.098 -30.847 1.00 86.12 264 ASN A O 1
ATOM 2052 N N . GLU A 1 265 ? 8.460 -44.874 -31.122 1.00 81.44 265 GLU A N 1
ATOM 2053 C CA . GLU A 1 265 ? 9.464 -44.863 -32.183 1.00 81.44 265 GLU A CA 1
ATOM 2054 C C . GLU A 1 265 ? 10.844 -44.519 -31.619 1.00 81.44 265 GLU A C 1
ATOM 2056 O O . GLU A 1 265 ? 10.968 -43.677 -30.719 1.00 81.44 265 GLU A O 1
ATOM 2061 N N . ASP A 1 266 ? 11.869 -45.171 -32.168 1.00 85.62 266 ASP A N 1
ATOM 2062 C CA . ASP A 1 266 ? 13.267 -44.898 -31.855 1.00 85.62 266 ASP A CA 1
ATOM 2063 C C . ASP A 1 266 ? 13.657 -43.509 -32.369 1.00 85.62 266 ASP A C 1
ATOM 2065 O O . ASP A 1 266 ? 13.419 -43.155 -33.526 1.00 85.62 266 ASP A O 1
ATOM 2069 N N . LEU A 1 267 ? 14.319 -42.719 -31.524 1.00 84.00 267 LEU A N 1
ATOM 2070 C CA . LEU A 1 267 ? 14.847 -41.424 -31.934 1.00 84.00 267 LEU A CA 1
ATOM 2071 C C . LEU A 1 267 ? 16.248 -41.628 -32.518 1.00 84.00 267 LEU A C 1
ATOM 2073 O O . LEU A 1 267 ? 17.214 -41.857 -31.786 1.00 84.00 267 LEU A O 1
ATOM 2077 N N . VAL A 1 268 ? 16.350 -41.556 -33.843 1.00 85.75 268 VAL A N 1
ATOM 2078 C CA . VAL A 1 268 ? 17.593 -41.776 -34.597 1.00 85.75 268 VAL A CA 1
ATOM 2079 C C . VAL A 1 268 ? 18.202 -40.436 -35.010 1.00 85.75 268 VAL A C 1
ATOM 2081 O O . VAL A 1 268 ? 17.521 -39.563 -35.540 1.00 85.75 268 VAL A O 1
ATOM 2084 N N . CYS A 1 269 ? 19.502 -40.256 -34.780 1.00 85.62 269 CYS A N 1
ATOM 2085 C CA . CYS A 1 269 ? 20.232 -39.079 -35.249 1.00 85.62 269 CYS A CA 1
ATOM 2086 C C . CYS A 1 269 ? 20.368 -39.076 -36.779 1.00 85.62 269 CYS A C 1
ATOM 2088 O O . CYS A 1 269 ? 20.564 -40.131 -37.375 1.00 85.62 269 CYS A O 1
ATOM 2090 N N . ASN A 1 270 ? 20.428 -37.901 -37.413 1.00 78.50 270 ASN A N 1
ATOM 2091 C CA . ASN A 1 270 ? 20.679 -37.770 -38.856 1.00 78.50 270 ASN A CA 1
ATOM 2092 C C . ASN A 1 270 ? 21.997 -38.427 -39.317 1.00 78.50 270 ASN A C 1
ATOM 2094 O O . ASN A 1 270 ? 22.138 -38.751 -40.492 1.00 78.50 270 ASN A O 1
ATOM 2098 N N . CYS A 1 271 ? 22.974 -38.640 -38.424 1.00 77.88 271 CYS A N 1
ATOM 2099 C CA . CYS A 1 271 ? 24.190 -39.393 -38.756 1.00 77.88 271 CYS A CA 1
ATOM 2100 C C . CYS A 1 271 ? 23.998 -40.921 -38.775 1.00 77.88 271 CYS A C 1
ATOM 2102 O O . CYS A 1 271 ? 24.935 -41.636 -39.122 1.00 77.88 271 CYS A O 1
ATOM 2104 N N . GLY A 1 272 ? 22.841 -41.430 -38.339 1.00 79.31 272 GLY A N 1
ATOM 2105 C CA . GLY A 1 272 ? 22.501 -42.854 -38.246 1.00 79.31 272 GLY A CA 1
ATOM 2106 C C . GLY A 1 272 ? 23.211 -43.632 -37.131 1.00 79.31 272 GLY A C 1
ATOM 2107 O O . GLY A 1 272 ? 22.865 -44.780 -36.880 1.00 79.31 272 GLY A O 1
ATOM 2108 N N . LYS A 1 273 ? 24.194 -43.033 -36.447 1.00 79.88 273 LYS A N 1
ATOM 2109 C CA . LYS A 1 273 ? 25.044 -43.725 -35.460 1.00 79.88 273 LYS A CA 1
ATOM 2110 C C . LYS A 1 273 ? 24.534 -43.659 -34.021 1.00 79.88 273 LYS A C 1
ATOM 2112 O O . LYS A 1 273 ? 24.849 -44.534 -33.224 1.00 79.88 273 LYS A O 1
ATOM 2117 N N . THR A 1 274 ? 23.787 -42.617 -33.663 1.00 83.38 274 THR A N 1
ATOM 2118 C CA . THR A 1 274 ? 23.213 -42.467 -32.317 1.00 83.38 274 THR A CA 1
ATOM 2119 C C . THR A 1 274 ? 21.719 -42.737 -32.377 1.00 83.38 274 THR A C 1
ATOM 2121 O O . THR A 1 274 ? 20.996 -42.014 -33.062 1.00 83.38 274 THR A O 1
ATOM 2124 N N . VAL A 1 275 ? 21.278 -43.763 -31.650 1.00 87.62 275 VAL A N 1
ATOM 2125 C CA . VAL A 1 275 ? 19.877 -44.187 -31.550 1.00 87.62 275 VAL A CA 1
ATOM 2126 C C . VAL A 1 275 ? 19.482 -44.196 -30.079 1.00 87.62 275 VAL A C 1
ATOM 2128 O O . VAL A 1 275 ? 20.178 -44.791 -29.257 1.00 87.62 275 VAL A O 1
ATOM 2131 N N . VAL A 1 276 ? 18.382 -43.526 -29.741 1.00 84.06 276 VAL A N 1
ATOM 2132 C CA . VAL A 1 276 ? 17.733 -43.663 -28.433 1.00 84.06 276 VAL A CA 1
ATOM 2133 C C . VAL A 1 276 ? 16.549 -44.615 -28.616 1.00 84.06 276 VAL A C 1
ATOM 2135 O O . VAL A 1 276 ? 15.614 -44.246 -29.331 1.00 84.06 276 VAL A O 1
ATOM 2138 N N . PRO A 1 277 ? 16.586 -45.821 -28.020 1.00 86.94 277 PRO A N 1
ATOM 2139 C CA . PRO A 1 277 ? 15.535 -46.812 -28.213 1.00 86.94 277 PRO A CA 1
ATOM 2140 C C . PRO A 1 277 ? 14.223 -46.362 -27.562 1.00 86.94 277 PRO A C 1
ATOM 2142 O O . PRO A 1 277 ? 14.226 -45.724 -26.503 1.00 86.94 277 PRO A O 1
ATOM 2145 N N . ALA A 1 278 ? 13.102 -46.722 -28.179 1.00 84.69 278 ALA A N 1
ATOM 2146 C CA . ALA A 1 278 ? 11.773 -46.542 -27.624 1.00 84.69 278 ALA A CA 1
ATOM 2147 C C . ALA A 1 278 ? 11.609 -47.327 -26.305 1.00 84.69 278 ALA A C 1
ATOM 2149 O O . ALA A 1 278 ? 12.157 -48.426 -26.165 1.00 84.69 278 ALA A O 1
ATOM 2150 N N . PRO A 1 279 ? 10.841 -46.809 -25.324 1.00 85.12 279 PRO A N 1
ATOM 2151 C CA . PRO A 1 279 ? 9.992 -45.616 -25.390 1.00 85.12 279 PRO A CA 1
ATOM 2152 C C . PRO A 1 279 ? 10.741 -44.303 -25.088 1.00 85.12 279 PRO A C 1
ATOM 2154 O O . PRO A 1 279 ? 11.303 -44.117 -24.004 1.00 85.12 279 PRO A O 1
ATOM 2157 N N . VAL A 1 280 ? 10.689 -43.341 -26.018 1.00 83.81 280 VAL A N 1
ATOM 2158 C CA . VAL A 1 280 ? 11.371 -42.041 -25.884 1.00 83.81 280 VAL A CA 1
ATOM 2159 C C . VAL A 1 280 ? 10.412 -40.999 -25.316 1.00 83.81 280 VAL A C 1
ATOM 2161 O O . VAL A 1 280 ? 9.352 -40.739 -25.875 1.00 83.81 280 VAL A O 1
ATOM 2164 N N . ARG A 1 281 ? 10.769 -40.355 -24.200 1.00 82.75 281 ARG A N 1
ATOM 2165 C CA . ARG A 1 281 ? 9.916 -39.317 -23.593 1.00 82.75 281 ARG A CA 1
ATOM 2166 C C . ARG A 1 281 ? 9.767 -38.104 -24.515 1.00 82.75 281 ARG A C 1
ATOM 2168 O O . ARG A 1 281 ? 10.735 -37.647 -25.127 1.00 82.75 281 ARG A O 1
ATOM 2175 N N . CYS A 1 282 ? 8.572 -37.523 -24.544 1.00 82.06 282 CYS A N 1
ATOM 2176 C CA . CYS A 1 282 ? 8.277 -36.307 -25.292 1.00 82.06 282 CYS A CA 1
ATOM 2177 C C . CYS A 1 282 ? 9.199 -35.149 -24.860 1.00 82.06 282 CYS A C 1
ATOM 2179 O O . CYS A 1 282 ? 9.316 -34.837 -23.671 1.00 82.06 282 CYS A O 1
ATOM 2181 N N . GLY A 1 283 ? 9.839 -34.491 -25.833 1.00 74.44 283 GLY A N 1
ATOM 2182 C CA . GLY A 1 283 ? 10.781 -33.389 -25.600 1.00 74.44 283 GLY A CA 1
ATOM 2183 C C . GLY A 1 283 ? 12.227 -33.820 -25.327 1.00 74.44 283 GLY A C 1
ATOM 2184 O O . GLY A 1 283 ? 13.041 -32.986 -24.928 1.00 74.44 283 GLY A O 1
ATOM 2185 N N . THR A 1 284 ? 12.564 -35.097 -25.530 1.00 80.31 284 THR A N 1
ATOM 2186 C CA . THR A 1 284 ? 13.959 -35.562 -25.497 1.00 80.31 284 THR A CA 1
ATOM 2187 C C . THR A 1 284 ? 14.730 -34.953 -26.666 1.00 80.31 284 THR A C 1
ATOM 2189 O O . THR A 1 284 ? 14.375 -35.150 -27.823 1.00 80.31 284 THR A O 1
ATOM 2192 N N . ILE A 1 285 ? 15.791 -34.204 -26.365 1.00 78.06 285 ILE A N 1
ATOM 2193 C CA . ILE A 1 285 ? 16.689 -33.640 -27.377 1.00 78.06 285 ILE A CA 1
ATOM 2194 C C . ILE A 1 285 ? 17.843 -34.623 -27.568 1.00 78.06 285 ILE A C 1
ATOM 2196 O O . ILE A 1 285 ? 18.580 -34.901 -26.619 1.00 78.06 285 ILE A O 1
ATOM 2200 N N . LEU A 1 286 ? 18.006 -35.146 -28.783 1.00 77.56 286 LEU A N 1
ATOM 2201 C CA . LEU A 1 286 ? 19.102 -36.054 -29.099 1.00 77.56 286 LEU A CA 1
ATOM 2202 C C . LEU A 1 286 ? 20.416 -35.264 -29.179 1.00 77.56 286 LEU A C 1
ATOM 2204 O O . LEU A 1 286 ? 20.567 -34.361 -29.997 1.00 77.56 286 LEU A O 1
ATOM 2208 N N . ASN A 1 287 ? 21.383 -35.608 -28.328 1.00 81.75 287 ASN A N 1
ATOM 2209 C CA . ASN A 1 287 ? 22.719 -35.013 -28.335 1.00 81.75 287 ASN A CA 1
ATOM 2210 C C . ASN A 1 287 ? 23.744 -36.043 -28.823 1.00 81.75 287 ASN A C 1
ATOM 2212 O O . ASN A 1 287 ? 24.250 -36.850 -28.044 1.00 81.75 287 ASN A O 1
ATOM 2216 N N . CYS A 1 288 ? 24.029 -36.022 -30.121 1.00 83.12 288 CYS A N 1
ATOM 2217 C CA . CYS A 1 288 ? 24.970 -36.937 -30.751 1.00 83.12 288 CYS A CA 1
ATOM 2218 C C . CYS A 1 288 ? 26.420 -36.488 -30.499 1.00 83.12 288 CYS A C 1
ATOM 2220 O O . CYS A 1 288 ? 26.798 -35.356 -30.802 1.00 83.12 288 CYS A O 1
ATOM 2222 N N . GLN A 1 289 ? 27.242 -37.375 -29.931 1.00 82.50 289 GLN A N 1
ATOM 2223 C CA . GLN A 1 289 ? 28.661 -37.102 -29.657 1.00 82.50 289 GLN A CA 1
ATOM 2224 C C . GLN A 1 289 ? 29.596 -37.548 -30.789 1.00 82.50 289 GLN A C 1
ATOM 2226 O O . GLN A 1 289 ? 30.793 -37.270 -30.729 1.00 82.50 289 GLN A O 1
ATOM 2231 N N . GLU A 1 290 ? 29.058 -38.193 -31.825 1.00 82.19 290 GLU A N 1
ATOM 2232 C CA . GLU A 1 290 ? 29.838 -38.671 -32.964 1.00 82.19 290 GLU A CA 1
ATOM 2233 C C . GLU A 1 290 ? 30.428 -37.512 -33.782 1.00 82.19 290 GLU A C 1
ATOM 2235 O O . GLU A 1 290 ? 29.786 -36.459 -33.922 1.00 82.19 290 GLU A O 1
ATOM 2240 N N . PRO A 1 291 ? 31.634 -37.689 -34.357 1.00 83.06 291 PRO A N 1
ATOM 2241 C CA . PRO A 1 291 ? 32.233 -36.693 -35.229 1.00 83.06 291 PRO A CA 1
ATOM 2242 C C . PRO A 1 291 ? 31.431 -36.560 -36.530 1.00 83.06 291 PRO A C 1
ATOM 2244 O O . PRO A 1 291 ? 31.063 -37.550 -37.167 1.00 83.06 291 PRO A O 1
ATOM 2247 N N . CYS A 1 292 ? 31.179 -35.319 -36.939 1.00 83.44 292 CYS A N 1
ATOM 2248 C CA . CYS A 1 292 ? 30.518 -35.009 -38.202 1.00 83.44 292 CYS A CA 1
ATOM 2249 C C . CYS A 1 292 ? 31.405 -35.406 -39.399 1.00 83.44 292 CYS A C 1
ATOM 2251 O O . CYS A 1 292 ? 32.569 -35.016 -39.457 1.00 83.44 292 CYS A O 1
ATOM 2253 N N . SER A 1 293 ? 30.846 -36.142 -40.367 1.00 78.69 293 SER A N 1
ATOM 2254 C CA . SER A 1 293 ? 31.537 -36.619 -41.581 1.00 78.69 293 SER A CA 1
ATOM 2255 C C . SER A 1 293 ? 31.192 -35.831 -42.859 1.00 78.69 293 SER A C 1
ATOM 2257 O O . SER A 1 293 ? 31.514 -36.274 -43.960 1.00 78.69 293 SER A O 1
ATOM 2259 N N . ARG A 1 294 ? 30.505 -34.683 -42.743 1.00 81.88 294 ARG A N 1
ATOM 2260 C CA . ARG A 1 294 ? 30.036 -33.874 -43.890 1.00 81.88 294 ARG A CA 1
ATOM 2261 C C . ARG A 1 294 ? 31.185 -33.092 -44.555 1.00 81.88 294 ARG A C 1
ATOM 2263 O O . ARG A 1 294 ? 31.704 -32.184 -43.914 1.00 81.88 294 ARG A O 1
ATOM 2270 N N . PRO A 1 295 ? 31.536 -33.321 -45.835 1.00 76.12 295 PRO A N 1
ATOM 2271 C CA . PRO A 1 295 ? 32.686 -32.666 -46.466 1.00 76.12 295 PRO A CA 1
ATOM 2272 C C . PRO A 1 295 ? 32.528 -31.137 -46.574 1.00 76.12 295 PRO A C 1
ATOM 2274 O O . PRO A 1 295 ? 31.455 -30.627 -46.897 1.00 76.12 295 PRO A O 1
ATOM 2277 N N . LYS A 1 296 ? 33.621 -30.389 -46.354 1.00 75.44 296 LYS A N 1
ATOM 2278 C CA . LYS A 1 296 ? 33.665 -28.931 -46.578 1.00 75.44 296 LYS A CA 1
ATOM 2279 C C . LYS A 1 296 ? 33.798 -28.616 -48.072 1.00 75.44 296 LYS A C 1
ATOM 2281 O O . LYS A 1 296 ? 34.594 -29.238 -48.768 1.00 75.44 296 LYS A O 1
ATOM 2286 N N . ALA A 1 297 ? 33.132 -27.556 -48.535 1.00 73.75 297 ALA A N 1
ATOM 2287 C CA . ALA A 1 297 ? 33.198 -27.101 -49.931 1.00 73.75 297 ALA A CA 1
ATOM 2288 C C . ALA A 1 297 ? 34.618 -26.729 -50.413 1.00 73.75 297 ALA A C 1
ATOM 2290 O O . ALA A 1 297 ? 34.909 -26.806 -51.600 1.00 73.75 297 ALA A O 1
ATOM 2291 N N . CYS A 1 298 ? 35.521 -26.339 -49.505 1.00 75.38 298 CYS A N 1
ATOM 2292 C CA . CYS A 1 298 ? 36.895 -25.955 -49.839 1.00 75.38 298 CYS A CA 1
ATOM 2293 C C . CYS A 1 298 ? 37.866 -27.140 -50.013 1.00 75.38 298 CYS A C 1
ATOM 2295 O O . CYS A 1 298 ? 39.055 -26.902 -50.197 1.00 75.38 298 CYS A O 1
ATOM 2297 N N . GLY A 1 299 ? 37.408 -28.393 -49.880 1.00 75.38 299 GLY A N 1
ATOM 2298 C CA . GLY A 1 299 ? 38.238 -29.596 -50.064 1.00 75.38 299 GLY A CA 1
ATOM 2299 C C . GLY A 1 299 ? 39.300 -29.843 -48.981 1.00 75.38 299 GLY A C 1
ATOM 2300 O O . GLY A 1 299 ? 40.090 -30.774 -49.091 1.00 75.38 299 GLY A O 1
ATOM 2301 N N . HIS A 1 300 ? 39.333 -29.027 -47.923 1.00 78.00 300 HIS A N 1
ATOM 2302 C CA . HIS A 1 300 ? 40.240 -29.201 -46.788 1.00 78.00 300 HIS A CA 1
ATOM 2303 C C . HIS A 1 300 ? 39.622 -30.090 -45.705 1.00 78.00 300 HIS A C 1
ATOM 2305 O O . HIS A 1 300 ? 38.421 -30.003 -45.441 1.00 78.00 300 HIS A O 1
ATOM 2311 N N . GLU A 1 301 ? 40.472 -30.868 -45.027 1.00 75.38 301 GLU A N 1
ATOM 2312 C CA . GLU A 1 301 ? 40.094 -31.704 -43.881 1.00 75.38 301 GLU A CA 1
ATOM 2313 C C . GLU A 1 301 ? 39.307 -30.918 -42.827 1.00 75.38 301 GLU A C 1
ATOM 2315 O O . GLU A 1 301 ? 39.612 -29.768 -42.484 1.00 75.38 301 GLU A O 1
ATOM 2320 N N . GLN A 1 302 ? 38.261 -31.562 -42.327 1.00 72.50 302 GLN A N 1
ATOM 2321 C CA . GLN A 1 302 ? 37.346 -31.010 -41.348 1.00 72.50 302 GLN A CA 1
ATOM 2322 C C . GLN A 1 302 ? 37.905 -31.203 -39.947 1.00 72.50 302 GLN A C 1
ATOM 2324 O O . GLN A 1 302 ? 38.289 -32.302 -39.561 1.00 72.50 302 GLN A O 1
ATOM 2329 N N . GLU A 1 303 ? 37.923 -30.123 -39.170 1.00 74.94 303 GLU A N 1
ATOM 2330 C CA . GLU A 1 303 ? 38.194 -30.230 -37.742 1.00 74.94 303 GLU A CA 1
ATOM 2331 C C . GLU A 1 303 ? 37.106 -31.066 -37.068 1.00 74.94 303 GLU A C 1
ATOM 2333 O O . GLU A 1 303 ? 35.914 -30.923 -37.375 1.00 74.94 303 GLU A O 1
ATOM 2338 N N . LEU A 1 304 ? 37.537 -31.918 -36.140 1.00 78.50 304 LEU A N 1
ATOM 2339 C CA . LEU A 1 304 ? 36.665 -32.789 -35.366 1.00 78.50 304 LEU A CA 1
ATOM 2340 C C . LEU A 1 304 ? 35.660 -31.939 -34.578 1.00 78.50 304 LEU A C 1
ATOM 2342 O O . LEU A 1 304 ? 36.020 -31.225 -33.645 1.00 78.50 304 LEU A O 1
ATOM 2346 N N . HIS A 1 305 ? 34.387 -32.024 -34.956 1.00 80.75 305 HIS A N 1
ATOM 2347 C CA . HIS A 1 305 ? 33.275 -31.429 -34.223 1.00 80.75 305 HIS A CA 1
ATOM 2348 C C . HIS A 1 305 ? 32.095 -32.393 -34.180 1.00 80.75 305 HIS A C 1
ATOM 2350 O O . HIS A 1 305 ? 31.985 -33.305 -35.000 1.00 80.75 305 HIS A O 1
ATOM 2356 N N . LYS A 1 306 ? 31.217 -32.173 -33.203 1.00 83.19 306 LYS A N 1
ATOM 2357 C CA . LYS A 1 306 ? 30.053 -33.022 -32.946 1.00 83.19 306 LYS A CA 1
ATOM 2358 C C . LYS A 1 306 ? 29.035 -32.930 -34.078 1.00 83.19 306 LYS A C 1
ATOM 2360 O O . LYS A 1 306 ? 28.914 -31.892 -34.732 1.00 83.19 306 LYS A O 1
ATOM 2365 N N . CYS A 1 307 ? 28.283 -34.007 -34.265 1.00 83.00 307 CYS A N 1
ATOM 2366 C CA . CYS A 1 307 ? 27.127 -34.026 -35.143 1.00 83.00 307 CYS A CA 1
ATOM 2367 C C . CYS A 1 307 ? 26.110 -32.946 -34.741 1.00 83.00 307 CYS A C 1
ATOM 2369 O O . CYS A 1 307 ? 25.916 -32.639 -33.564 1.00 83.00 307 CYS A O 1
ATOM 2371 N N . HIS A 1 308 ? 25.466 -32.366 -35.743 1.00 80.69 308 HIS A N 1
ATOM 2372 C CA . HIS A 1 308 ? 24.474 -31.311 -35.606 1.00 80.69 308 HIS A CA 1
ATOM 2373 C C . HIS A 1 308 ? 23.358 -31.530 -36.633 1.00 80.69 308 HIS A C 1
ATOM 2375 O O . HIS A 1 308 ? 23.545 -32.267 -37.605 1.00 80.69 308 HIS A O 1
ATOM 2381 N N . ASP A 1 309 ? 22.222 -30.871 -36.422 1.00 76.88 309 ASP A N 1
ATOM 2382 C CA . ASP A 1 309 ? 21.092 -30.888 -37.355 1.00 76.88 309 ASP A CA 1
ATOM 2383 C C . ASP A 1 309 ? 21.409 -30.119 -38.648 1.00 76.88 309 ASP A C 1
ATOM 2385 O O . ASP A 1 309 ? 22.369 -29.342 -38.704 1.00 76.88 309 ASP A O 1
ATOM 2389 N N . ASP A 1 310 ? 20.583 -30.306 -39.679 1.00 74.94 310 ASP A N 1
ATOM 2390 C CA . ASP A 1 310 ? 20.766 -29.692 -41.004 1.00 74.94 310 ASP A CA 1
ATOM 2391 C C . ASP A 1 310 ? 20.686 -28.162 -41.002 1.00 74.94 310 ASP A C 1
ATOM 2393 O O . ASP A 1 310 ? 21.296 -27.512 -41.850 1.00 74.94 310 ASP A O 1
ATOM 2397 N N . ASP A 1 311 ? 20.031 -27.581 -39.998 1.00 76.75 311 ASP A N 1
ATOM 2398 C CA . ASP A 1 311 ? 19.928 -26.130 -39.828 1.00 76.75 311 ASP A CA 1
ATOM 2399 C C . ASP A 1 311 ? 21.263 -25.474 -39.440 1.00 76.75 311 ASP A C 1
ATOM 2401 O O . ASP A 1 311 ? 21.462 -24.271 -39.629 1.00 76.75 311 ASP A O 1
ATOM 2405 N N . LYS A 1 312 ? 22.194 -26.245 -38.863 1.00 79.88 312 LYS A N 1
ATOM 2406 C CA . LYS A 1 312 ? 23.504 -25.745 -38.434 1.00 79.88 312 LYS A CA 1
ATOM 2407 C C . LYS A 1 312 ? 24.538 -26.061 -39.511 1.00 79.88 312 LYS A C 1
ATOM 2409 O O . LYS A 1 312 ? 24.676 -27.197 -39.943 1.00 79.88 312 LYS A O 1
ATOM 2414 N N . GLN A 1 313 ? 25.298 -25.057 -39.940 1.00 76.75 313 GLN A N 1
ATOM 2415 C CA . GLN A 1 313 ? 26.408 -25.255 -40.876 1.00 76.75 313 GLN A CA 1
ATOM 2416 C C . GLN A 1 313 ? 27.657 -25.754 -40.141 1.00 76.75 313 GLN A C 1
ATOM 2418 O O . GLN A 1 313 ? 27.918 -25.357 -39.002 1.00 76.75 313 GLN A O 1
ATOM 2423 N N . CYS A 1 314 ? 28.454 -26.596 -40.805 1.00 82.25 314 CYS A N 1
ATOM 2424 C CA . CYS A 1 314 ? 29.723 -27.062 -40.253 1.00 82.25 314 CYS A CA 1
ATOM 2425 C C . CYS A 1 314 ? 30.681 -25.878 -39.989 1.00 82.25 314 CYS A C 1
ATOM 2427 O O . CYS A 1 314 ? 30.680 -24.907 -40.750 1.00 82.25 314 CYS A O 1
ATOM 2429 N N . PRO A 1 315 ? 31.556 -25.959 -38.968 1.00 81.88 315 PRO A N 1
ATOM 2430 C CA . PRO A 1 315 ? 32.556 -24.944 -38.683 1.00 81.88 315 PRO A CA 1
ATOM 2431 C C . PRO A 1 315 ? 33.424 -24.626 -39.899 1.00 81.88 315 PRO A C 1
ATOM 2433 O O . PRO A 1 315 ? 33.871 -25.509 -40.641 1.00 81.88 315 PRO A O 1
ATOM 2436 N N . ASN A 1 316 ? 33.720 -23.342 -40.047 1.00 82.81 316 ASN A N 1
ATOM 2437 C CA . ASN A 1 316 ? 34.540 -22.791 -41.115 1.00 82.81 316 ASN A CA 1
ATOM 2438 C C . ASN A 1 316 ? 35.936 -23.440 -41.201 1.00 82.81 316 ASN A C 1
ATOM 2440 O O . ASN A 1 316 ? 36.431 -24.058 -40.260 1.00 82.81 316 ASN A O 1
ATOM 2444 N N . CYS A 1 317 ? 36.590 -23.355 -42.362 1.00 82.94 317 CYS A N 1
ATOM 2445 C CA . CYS A 1 317 ? 37.956 -23.861 -42.521 1.00 82.94 317 CYS A CA 1
ATOM 2446 C C . CYS A 1 317 ? 38.976 -22.925 -41.850 1.00 82.94 317 CYS A C 1
ATOM 2448 O O . CYS A 1 317 ? 39.016 -21.726 -42.150 1.00 82.94 317 CYS A O 1
ATOM 2450 N N . THR A 1 318 ? 39.801 -23.501 -40.975 1.00 82.06 318 THR A N 1
ATOM 2451 C CA . THR A 1 318 ? 40.861 -22.852 -40.188 1.00 82.06 318 THR A CA 1
ATOM 2452 C C . THR A 1 318 ? 42.261 -23.053 -40.777 1.00 82.06 318 THR A C 1
ATOM 2454 O O . THR A 1 318 ? 43.218 -22.471 -40.272 1.00 82.06 318 THR A O 1
ATOM 2457 N N . LYS A 1 319 ? 42.415 -23.835 -41.861 1.00 81.81 319 LYS A N 1
ATOM 2458 C CA . LYS A 1 319 ? 43.729 -24.017 -42.494 1.00 81.81 319 LYS A CA 1
ATOM 2459 C C . LYS A 1 319 ? 44.250 -22.658 -43.006 1.00 81.81 319 LYS A C 1
ATOM 2461 O O . LYS A 1 319 ? 43.525 -21.979 -43.750 1.00 81.81 319 LYS A O 1
ATOM 2466 N N . PRO A 1 320 ? 45.466 -22.239 -42.602 1.00 85.00 320 PRO A N 1
ATOM 2467 C CA . PRO A 1 320 ? 46.069 -20.999 -43.063 1.00 85.00 320 PRO A CA 1
ATOM 2468 C C . PRO A 1 320 ? 46.485 -21.133 -44.528 1.00 85.00 320 PRO A C 1
ATOM 2470 O O . PRO A 1 320 ? 47.194 -22.059 -44.909 1.00 85.00 320 PRO A O 1
ATOM 2473 N N . VAL A 1 321 ? 46.059 -20.180 -45.347 1.00 84.62 321 VAL A N 1
ATOM 2474 C CA . VAL A 1 321 ? 46.428 -20.043 -46.756 1.00 84.62 321 VAL A CA 1
ATOM 2475 C C . VAL A 1 321 ? 46.937 -18.617 -47.005 1.00 84.62 321 VAL A C 1
ATOM 2477 O O . VAL A 1 321 ? 46.437 -17.665 -46.397 1.00 84.62 321 VAL A O 1
ATOM 2480 N N . PRO A 1 322 ? 47.948 -18.414 -47.865 1.00 84.00 322 PRO A N 1
ATOM 2481 C CA . PRO A 1 322 ? 48.369 -17.070 -48.242 1.00 84.00 322 PRO A CA 1
ATOM 2482 C C . PRO A 1 322 ? 47.280 -16.416 -49.103 1.00 84.00 322 PRO A C 1
ATOM 2484 O O . PRO A 1 322 ? 46.894 -16.954 -50.141 1.00 84.00 322 PRO A O 1
ATOM 2487 N N . LYS A 1 323 ? 46.779 -15.246 -48.687 1.00 82.50 323 LYS A N 1
ATOM 2488 C CA . LYS A 1 323 ? 45.797 -14.464 -49.460 1.00 82.50 323 LYS A CA 1
ATOM 2489 C C . LYS A 1 323 ? 46.286 -13.038 -49.680 1.00 82.50 323 LYS A C 1
ATOM 2491 O O . LYS A 1 323 ? 46.953 -12.446 -48.831 1.00 82.50 323 LYS A O 1
ATOM 2496 N N . SER A 1 324 ? 45.952 -12.461 -50.828 1.00 80.31 324 SER A N 1
ATOM 2497 C CA . SER A 1 324 ? 46.254 -11.060 -51.117 1.00 80.31 324 SER A CA 1
ATOM 2498 C C . SER A 1 324 ? 45.336 -10.130 -50.320 1.00 80.31 324 SER A C 1
ATOM 2500 O O . SER A 1 324 ? 44.142 -10.384 -50.175 1.00 80.31 324 SER A O 1
ATOM 2502 N N . CYS A 1 325 ? 45.892 -9.035 -49.790 1.00 80.38 325 CYS A N 1
ATOM 2503 C CA . CYS A 1 325 ? 45.098 -7.940 -49.238 1.00 80.38 325 CYS A CA 1
ATOM 2504 C C . CYS A 1 325 ? 44.099 -7.463 -50.289 1.00 80.38 325 CYS A C 1
ATOM 2506 O O . CYS A 1 325 ? 44.464 -7.320 -51.457 1.00 80.38 325 CYS A O 1
ATOM 2508 N N . ASN A 1 326 ? 42.896 -7.078 -49.865 1.00 76.94 326 ASN A N 1
ATOM 2509 C CA . ASN A 1 326 ? 41.926 -6.429 -50.728 1.00 76.94 326 ASN A CA 1
ATOM 2510 C C . ASN A 1 326 ? 42.598 -5.246 -51.442 1.00 76.94 326 ASN A C 1
ATOM 2512 O O . ASN A 1 326 ? 42.536 -5.180 -52.650 1.00 76.94 326 ASN A O 1
ATOM 2516 N N . CYS A 1 327 ? 43.388 -4.411 -50.770 1.00 69.88 327 CYS A N 1
ATOM 2517 C CA . CYS A 1 327 ? 44.185 -3.336 -51.380 1.00 69.88 327 CYS A CA 1
ATOM 2518 C C . CYS A 1 327 ? 45.170 -3.728 -52.510 1.00 69.88 327 CYS A C 1
ATOM 2520 O O . CYS A 1 327 ? 45.711 -2.843 -53.163 1.00 69.88 327 CYS A O 1
ATOM 2522 N N . GLY A 1 328 ? 45.466 -5.015 -52.715 1.00 70.62 328 GLY A N 1
ATOM 2523 C CA . GLY A 1 328 ? 46.411 -5.519 -53.720 1.00 70.62 328 GLY A CA 1
ATOM 2524 C C . GLY A 1 328 ? 47.889 -5.267 -53.402 1.00 70.62 328 GLY A C 1
ATOM 2525 O O . GLY A 1 328 ? 48.755 -5.869 -54.020 1.00 70.62 328 GLY A O 1
ATOM 2526 N N . SER A 1 329 ? 48.199 -4.420 -52.417 1.00 69.12 329 SER A N 1
ATOM 2527 C CA . SER A 1 329 ? 49.569 -3.960 -52.165 1.00 69.12 329 SER A CA 1
ATOM 2528 C C . SER A 1 329 ? 50.442 -4.941 -51.372 1.00 69.12 329 SER A C 1
ATOM 2530 O O . SER A 1 329 ? 51.654 -4.760 -51.334 1.00 69.12 329 SER A O 1
ATOM 2532 N N . LYS A 1 330 ? 49.856 -5.933 -50.682 1.00 75.31 330 LYS A N 1
ATOM 2533 C CA . LYS A 1 330 ? 50.586 -6.924 -49.864 1.00 75.31 330 LYS A CA 1
ATOM 2534 C C . LYS A 1 330 ? 49.872 -8.276 -49.843 1.00 75.31 330 LYS A C 1
ATOM 2536 O O . LYS A 1 330 ? 48.646 -8.313 -49.737 1.00 75.31 330 LYS A O 1
ATOM 2541 N N . ILE A 1 331 ? 50.637 -9.366 -49.880 1.00 81.38 331 ILE A N 1
ATOM 2542 C CA . ILE A 1 331 ? 50.156 -10.722 -49.584 1.00 81.38 331 ILE A CA 1
ATOM 2543 C C . ILE A 1 331 ? 50.269 -10.927 -48.077 1.00 81.38 331 ILE A C 1
ATOM 2545 O O . ILE A 1 331 ? 51.324 -10.673 -47.498 1.00 81.38 331 ILE A O 1
ATOM 2549 N N . ILE A 1 332 ? 49.171 -11.325 -47.442 1.00 79.31 332 ILE A N 1
ATOM 2550 C CA . ILE A 1 332 ? 49.142 -11.611 -46.012 1.00 79.31 332 ILE A CA 1
ATOM 2551 C C . ILE A 1 332 ? 49.334 -13.126 -45.854 1.00 79.31 332 ILE A C 1
ATOM 2553 O O . ILE A 1 332 ? 48.475 -13.892 -46.305 1.00 79.31 332 ILE A O 1
ATOM 2557 N N . PRO A 1 333 ? 50.466 -13.581 -45.283 1.00 79.75 333 PRO A N 1
ATOM 2558 C CA . PRO A 1 333 ? 50.646 -14.987 -44.947 1.00 79.75 333 PRO A CA 1
ATOM 2559 C C . PRO A 1 333 ? 49.724 -15.360 -43.777 1.00 79.75 333 PRO A C 1
ATOM 2561 O O . PRO A 1 333 ? 49.374 -14.507 -42.963 1.00 79.75 333 PRO A O 1
ATOM 2564 N N . ASN A 1 334 ? 49.353 -16.636 -43.677 1.00 82.69 334 ASN A N 1
ATOM 2565 C CA . ASN A 1 334 ? 48.546 -17.177 -42.576 1.00 82.69 334 ASN A CA 1
ATOM 2566 C C . ASN A 1 334 ? 47.125 -16.598 -42.443 1.00 82.69 334 ASN A C 1
ATOM 2568 O O . ASN A 1 334 ? 46.657 -16.328 -41.339 1.00 82.69 334 ASN A O 1
ATOM 2572 N N . VAL A 1 335 ? 46.405 -16.434 -43.557 1.00 82.56 335 VAL A N 1
ATOM 2573 C CA . VAL A 1 335 ? 44.980 -16.073 -43.528 1.00 82.56 335 VAL A CA 1
ATOM 2574 C C . VAL A 1 335 ? 44.130 -17.342 -43.529 1.00 82.56 335 VAL A C 1
ATOM 2576 O O . VAL A 1 335 ? 44.339 -18.224 -44.353 1.00 82.56 335 VAL A O 1
ATOM 2579 N N . LEU A 1 336 ? 43.142 -17.446 -42.639 1.00 84.25 336 LEU A N 1
ATOM 2580 C CA . LEU A 1 336 ? 42.236 -18.600 -42.615 1.00 84.25 336 LEU A CA 1
ATOM 2581 C C . LEU A 1 336 ? 41.494 -18.729 -43.957 1.00 84.25 336 LEU A C 1
ATOM 2583 O O . LEU A 1 336 ? 40.978 -17.745 -44.492 1.00 84.25 336 LEU A O 1
ATOM 2587 N N . CYS A 1 337 ? 41.400 -19.949 -44.489 1.00 82.81 337 CYS A N 1
ATOM 2588 C CA . CYS A 1 337 ? 40.736 -20.234 -45.766 1.00 82.81 337 CYS A CA 1
ATOM 2589 C C . CYS A 1 337 ? 39.309 -19.655 -45.854 1.00 82.81 337 CYS A C 1
ATOM 2591 O O . CYS A 1 337 ? 38.928 -19.131 -46.899 1.00 82.81 337 CYS A O 1
ATOM 2593 N N . SER A 1 338 ? 38.565 -19.647 -44.747 1.00 81.62 338 SER A N 1
ATOM 2594 C CA . SER A 1 338 ? 37.206 -19.093 -44.648 1.00 81.62 338 SER A CA 1
ATOM 2595 C C . SER A 1 338 ? 37.095 -17.565 -44.740 1.00 81.62 338 SER A C 1
ATOM 2597 O O . SER A 1 338 ? 36.006 -17.045 -44.959 1.00 81.62 338 SER A O 1
ATOM 2599 N N . VAL A 1 339 ? 38.193 -16.820 -44.582 1.00 83.00 339 VAL A N 1
ATOM 2600 C CA . VAL A 1 339 ? 38.163 -15.352 -44.599 1.00 83.00 339 VAL A CA 1
ATOM 2601 C C . VAL A 1 339 ? 38.255 -14.851 -46.038 1.00 83.00 339 VAL A C 1
ATOM 2603 O O . VAL A 1 339 ? 39.308 -14.947 -46.669 1.00 83.00 339 VAL A O 1
ATOM 2606 N N . GLU A 1 340 ? 37.162 -14.306 -46.567 1.00 73.44 340 GLU A N 1
ATOM 2607 C CA . GLU A 1 340 ? 37.124 -13.701 -47.910 1.00 73.44 340 GLU A CA 1
ATOM 2608 C C . GLU A 1 340 ? 37.685 -12.272 -47.932 1.00 73.44 340 GLU A C 1
ATOM 2610 O O . GLU A 1 340 ? 38.336 -11.868 -48.892 1.00 73.44 340 GLU A O 1
ATOM 2615 N N . ASN A 1 341 ? 37.482 -11.508 -46.853 1.00 76.06 341 ASN A N 1
ATOM 2616 C CA . ASN A 1 341 ? 37.888 -10.107 -46.766 1.00 76.06 341 ASN A CA 1
ATOM 2617 C C . ASN A 1 341 ? 39.196 -9.946 -45.990 1.00 76.06 341 ASN A C 1
ATOM 2619 O O . ASN A 1 341 ? 39.212 -9.946 -44.760 1.00 76.06 341 ASN A O 1
ATOM 2623 N N . VAL A 1 342 ? 40.295 -9.753 -46.715 1.00 77.31 342 VAL A N 1
ATOM 2624 C CA . VAL A 1 342 ? 41.641 -9.670 -46.140 1.00 77.31 342 VAL A CA 1
ATOM 2625 C C . VAL A 1 342 ? 42.113 -8.223 -46.182 1.00 77.31 342 VAL A C 1
ATOM 2627 O O . VAL A 1 342 ? 42.221 -7.626 -47.249 1.00 77.31 342 VAL A O 1
ATOM 2630 N N . SER A 1 343 ? 42.398 -7.618 -45.030 1.00 77.06 343 SER A N 1
ATOM 2631 C CA . SER A 1 343 ? 42.797 -6.205 -44.960 1.00 77.06 343 SER A CA 1
ATOM 2632 C C . SER A 1 343 ? 44.193 -6.038 -44.367 1.00 77.06 343 SER A C 1
ATOM 2634 O O . SER A 1 343 ? 44.590 -6.761 -43.460 1.00 77.06 343 SER A O 1
ATOM 2636 N N . CYS A 1 344 ? 44.941 -5.047 -44.856 1.00 73.69 344 CYS A N 1
ATOM 2637 C CA . CYS A 1 344 ? 46.311 -4.767 -44.425 1.00 73.69 344 CYS A CA 1
ATOM 2638 C C . CYS A 1 344 ? 46.434 -4.102 -43.034 1.00 73.69 344 CYS A C 1
ATOM 2640 O O . CYS A 1 344 ? 47.502 -3.592 -42.700 1.00 73.69 344 CYS A O 1
ATOM 2642 N N . GLY A 1 345 ? 45.341 -4.003 -42.265 1.00 73.56 345 GLY A N 1
ATOM 2643 C CA . GLY A 1 345 ? 45.295 -3.356 -40.943 1.00 73.56 345 GLY A CA 1
ATOM 2644 C C . GLY A 1 345 ? 45.387 -1.821 -40.941 1.00 73.56 345 GLY A C 1
ATOM 2645 O O . GLY A 1 345 ? 45.153 -1.189 -39.914 1.00 73.56 345 GLY A O 1
ATOM 2646 N N . LYS A 1 346 ? 45.681 -1.179 -42.079 1.00 72.88 346 LYS A N 1
ATOM 2647 C CA . LYS A 1 346 ? 45.747 0.288 -42.175 1.00 72.88 346 LYS A CA 1
ATOM 2648 C C . LYS A 1 346 ? 44.342 0.894 -42.257 1.00 72.88 346 LYS A C 1
ATOM 2650 O O . LYS A 1 346 ? 43.604 0.628 -43.206 1.00 72.88 346 LYS A O 1
ATOM 2655 N N . ILE A 1 347 ? 43.988 1.734 -41.285 1.00 75.12 347 ILE A N 1
ATOM 2656 C CA . ILE A 1 347 ? 42.772 2.558 -41.328 1.00 75.12 347 ILE A CA 1
ATOM 2657 C C . ILE A 1 347 ? 43.001 3.814 -42.169 1.00 75.12 347 ILE A C 1
ATOM 2659 O O . ILE A 1 347 ? 44.042 4.468 -42.081 1.00 75.12 347 ILE A O 1
ATOM 2663 N N . CYS A 1 348 ? 42.015 4.170 -42.987 1.00 74.38 348 CYS A N 1
ATOM 2664 C CA . CYS A 1 348 ? 42.085 5.378 -43.796 1.00 74.38 348 CYS A CA 1
ATOM 2665 C C . CYS A 1 348 ? 41.812 6.626 -42.933 1.00 74.38 348 CYS A C 1
ATOM 2667 O O . CYS A 1 348 ? 40.694 6.817 -42.453 1.00 74.38 348 CYS A O 1
ATOM 2669 N N . LYS A 1 349 ? 42.823 7.488 -42.751 1.00 73.19 349 LYS A N 1
ATOM 2670 C CA . LYS A 1 349 ? 42.719 8.765 -42.009 1.00 73.19 349 LYS A CA 1
ATOM 2671 C C . LYS A 1 349 ? 42.433 9.981 -42.899 1.00 73.19 349 LYS A C 1
ATOM 2673 O O . LYS A 1 349 ? 42.407 11.103 -42.403 1.00 73.19 349 LYS A O 1
ATOM 2678 N N . VAL A 1 350 ? 42.230 9.771 -44.200 1.00 77.75 350 VAL A N 1
ATOM 2679 C CA . VAL A 1 350 ? 41.923 10.858 -45.138 1.00 77.75 350 VAL A CA 1
ATOM 2680 C C . VAL A 1 350 ? 40.623 11.534 -44.694 1.00 77.75 350 VAL A C 1
ATOM 2682 O O . VAL A 1 350 ? 39.638 10.851 -44.376 1.00 77.75 350 VAL A O 1
ATOM 2685 N N . LYS A 1 351 ? 40.655 12.870 -44.593 1.00 73.69 351 LYS A N 1
ATOM 2686 C CA . LYS A 1 351 ? 39.488 13.678 -44.229 1.00 73.69 351 LYS A CA 1
ATOM 2687 C C . LYS A 1 351 ? 38.442 13.514 -45.320 1.00 73.69 351 LYS A C 1
ATOM 2689 O O . LYS A 1 351 ? 38.744 13.669 -46.498 1.00 73.69 351 LYS A O 1
ATOM 2694 N N . LYS A 1 352 ? 37.220 13.198 -44.912 1.00 75.06 352 LYS A N 1
ATOM 2695 C CA . LYS A 1 352 ? 36.070 13.279 -45.799 1.00 75.06 352 LYS A CA 1
ATOM 2696 C C . LYS A 1 352 ? 35.751 14.747 -46.039 1.00 75.06 352 LYS A C 1
ATOM 2698 O O . LYS A 1 352 ? 36.001 15.607 -45.201 1.00 75.06 352 LYS A O 1
ATOM 2703 N N . ASP A 1 353 ? 35.067 14.957 -47.132 1.00 70.38 353 ASP A N 1
ATOM 2704 C CA . ASP A 1 353 ? 34.249 16.101 -47.494 1.00 70.38 353 ASP A CA 1
ATOM 2705 C C . ASP A 1 353 ? 33.443 16.737 -46.327 1.00 70.38 353 ASP A C 1
ATOM 2707 O O . ASP A 1 353 ? 33.343 17.955 -46.222 1.00 70.38 353 ASP A O 1
ATOM 2711 N N . CYS A 1 354 ? 32.954 15.950 -45.355 1.00 71.88 354 CYS A N 1
ATOM 2712 C CA . CYS A 1 354 ? 32.297 16.454 -44.133 1.00 71.88 354 CYS A CA 1
ATOM 2713 C C . CYS A 1 354 ? 33.248 16.820 -42.969 1.00 71.88 354 CYS A C 1
ATOM 2715 O O . CYS A 1 354 ? 32.805 16.910 -41.823 1.00 71.88 354 CYS A O 1
ATOM 2717 N N . GLY A 1 355 ? 34.556 16.925 -43.215 1.00 72.38 355 GLY A N 1
ATOM 2718 C CA . GLY A 1 355 ? 35.598 17.242 -42.228 1.00 72.38 355 GLY A CA 1
ATOM 2719 C C . GLY A 1 355 ? 36.015 16.090 -41.299 1.00 72.38 355 GLY A C 1
ATOM 2720 O O . GLY A 1 355 ? 37.060 16.172 -40.655 1.00 72.38 355 GLY A O 1
ATOM 2721 N N . HIS A 1 356 ? 35.248 14.995 -41.247 1.00 73.12 356 HIS A N 1
ATOM 2722 C CA . HIS A 1 356 ? 35.500 13.833 -40.383 1.00 73.12 356 HIS A CA 1
ATOM 2723 C C . HIS A 1 356 ? 36.381 12.763 -41.067 1.00 73.12 356 HIS A C 1
ATOM 2725 O O . HIS A 1 356 ? 36.304 12.600 -42.285 1.00 73.12 356 HIS A O 1
ATOM 2731 N N . PRO A 1 357 ? 37.179 11.963 -40.330 1.00 76.31 357 PRO A N 1
ATOM 2732 C CA . PRO A 1 357 ? 38.057 10.947 -40.924 1.00 76.31 357 PRO A CA 1
ATOM 2733 C C . PRO A 1 357 ? 37.280 9.763 -41.532 1.00 76.31 357 PRO A C 1
ATOM 2735 O O . PRO A 1 357 ? 36.220 9.371 -41.032 1.00 76.31 357 PRO A O 1
ATOM 2738 N N . CYS A 1 358 ? 37.797 9.186 -42.628 1.00 74.12 358 CYS A N 1
ATOM 2739 C CA . CYS A 1 358 ? 37.183 8.059 -43.346 1.00 74.12 358 CYS A CA 1
ATOM 2740 C C . CYS A 1 358 ? 36.951 6.833 -42.443 1.00 74.12 358 CYS A C 1
ATOM 2742 O O . CYS A 1 358 ? 35.860 6.266 -42.476 1.00 74.12 358 CYS A O 1
ATOM 2744 N N . ASN A 1 359 ? 37.934 6.463 -41.612 1.00 74.25 359 ASN A N 1
ATOM 2745 C CA . ASN A 1 359 ? 37.913 5.338 -40.662 1.00 74.25 359 ASN A CA 1
ATOM 2746 C C . ASN A 1 359 ? 37.568 3.959 -41.271 1.00 74.25 359 ASN A C 1
ATOM 2748 O O . ASN A 1 359 ? 37.388 2.994 -40.532 1.00 74.25 359 ASN A O 1
ATOM 2752 N N . ARG A 1 360 ? 37.511 3.823 -42.606 1.00 72.81 360 ARG A N 1
ATOM 2753 C CA . ARG A 1 360 ? 37.278 2.538 -43.287 1.00 72.81 360 ARG A CA 1
ATOM 2754 C C . ARG A 1 360 ? 38.557 1.681 -43.251 1.00 72.81 360 ARG A C 1
ATOM 2756 O O . ARG A 1 360 ? 39.644 2.226 -43.491 1.00 72.81 360 ARG A O 1
ATOM 2763 N N . PRO A 1 361 ? 38.457 0.362 -42.989 1.00 73.69 361 PRO A N 1
ATOM 2764 C CA . PRO A 1 361 ? 39.588 -0.548 -43.129 1.00 73.69 361 PRO A CA 1
ATOM 2765 C C . PRO A 1 361 ? 40.085 -0.611 -44.582 1.00 73.69 361 PRO A C 1
ATOM 2767 O O . PRO A 1 361 ? 39.339 -0.365 -45.536 1.00 73.69 361 PRO A O 1
ATOM 2770 N N . CYS A 1 362 ? 41.371 -0.928 -44.730 1.00 72.50 362 CYS A N 1
ATOM 2771 C CA . CYS A 1 362 ? 42.098 -1.097 -45.989 1.00 72.50 362 CYS A CA 1
ATOM 2772 C C . CYS A 1 362 ? 41.285 -1.912 -47.024 1.00 72.50 362 CYS A C 1
ATOM 2774 O O . CYS A 1 362 ? 41.067 -3.107 -46.842 1.00 72.50 362 CYS A O 1
ATOM 2776 N N . SER A 1 363 ? 40.833 -1.264 -48.106 1.00 72.50 363 SER A N 1
ATOM 2777 C CA . SER A 1 363 ? 40.012 -1.847 -49.186 1.00 72.50 363 SER A CA 1
ATOM 2778 C C . SER A 1 363 ? 40.493 -1.373 -50.569 1.00 72.50 363 SER A C 1
ATOM 2780 O O . SER A 1 363 ? 41.181 -0.350 -50.663 1.00 72.50 363 SER A O 1
ATOM 2782 N N . LYS A 1 364 ? 40.134 -2.106 -51.642 1.00 67.81 364 LYS A N 1
ATOM 2783 C CA . LYS A 1 364 ? 40.409 -1.706 -53.046 1.00 67.81 364 LYS A CA 1
ATOM 2784 C C . LYS A 1 364 ? 39.874 -0.311 -53.345 1.00 67.81 364 LYS A C 1
ATOM 2786 O O . LYS A 1 364 ? 40.530 0.470 -54.022 1.00 67.81 364 LYS A O 1
ATOM 2791 N N . ASP A 1 365 ? 38.716 0.008 -52.784 1.00 68.44 365 ASP A N 1
ATOM 2792 C CA . ASP A 1 365 ? 38.029 1.273 -53.025 1.00 68.44 365 ASP A CA 1
ATOM 2793 C C . ASP A 1 365 ? 38.831 2.458 -52.466 1.00 68.44 365 ASP A C 1
ATOM 2795 O O . ASP A 1 365 ? 39.099 3.417 -53.184 1.00 68.44 365 ASP A O 1
ATOM 2799 N N . CYS A 1 366 ? 39.323 2.355 -51.223 1.00 68.69 366 CYS A N 1
ATOM 2800 C CA . CYS A 1 366 ? 40.094 3.426 -50.579 1.00 68.69 366 CYS A CA 1
ATOM 2801 C C . CYS A 1 366 ? 41.442 3.716 -51.258 1.00 68.69 366 CYS A C 1
ATOM 2803 O O . CYS A 1 366 ? 41.945 4.827 -51.136 1.00 68.69 366 CYS A O 1
ATOM 2805 N N . THR A 1 367 ? 42.057 2.729 -51.915 1.00 66.00 367 THR A N 1
ATOM 2806 C CA . THR A 1 367 ? 43.346 2.908 -52.615 1.00 66.00 367 THR A CA 1
ATOM 2807 C C . THR A 1 367 ? 43.174 3.503 -54.012 1.00 66.00 367 THR A C 1
ATOM 2809 O O . THR A 1 367 ? 44.089 4.151 -54.505 1.00 66.00 367 THR A O 1
ATOM 2812 N N . LYS A 1 368 ? 41.985 3.364 -54.612 1.00 66.31 368 LYS A N 1
ATOM 2813 C CA . LYS A 1 368 ? 41.603 3.976 -55.894 1.00 66.31 368 LYS A CA 1
ATOM 2814 C C . LYS A 1 368 ? 40.975 5.375 -55.748 1.00 66.31 368 LYS A C 1
ATOM 2816 O O . LYS A 1 368 ? 40.346 5.853 -56.682 1.00 66.31 368 LYS A O 1
ATOM 2821 N N . GLY A 1 369 ? 41.102 6.014 -54.580 1.00 67.00 369 GLY A N 1
ATOM 2822 C CA . GLY A 1 369 ? 40.544 7.347 -54.299 1.00 67.00 369 GLY A CA 1
ATOM 2823 C C . GLY A 1 369 ? 39.065 7.367 -53.888 1.00 67.00 369 GLY A C 1
ATOM 2824 O O . GLY A 1 369 ? 38.554 8.411 -53.494 1.00 67.00 369 GLY A O 1
ATOM 2825 N N . ASN A 1 370 ? 38.382 6.218 -53.885 1.00 68.50 370 ASN A N 1
ATOM 2826 C CA . ASN A 1 370 ? 36.993 6.103 -53.442 1.00 68.50 370 ASN A CA 1
ATOM 2827 C C . ASN A 1 370 ? 36.929 5.890 -51.924 1.00 68.50 370 ASN A C 1
ATOM 2829 O O . ASN A 1 370 ? 36.812 4.771 -51.412 1.00 68.50 370 ASN A O 1
ATOM 2833 N N . HIS A 1 371 ? 37.027 6.993 -51.184 1.00 70.25 371 HIS A N 1
ATOM 2834 C CA . HIS A 1 371 ? 36.837 7.008 -49.736 1.00 70.25 371 HIS A CA 1
ATOM 2835 C C . HIS A 1 371 ? 35.355 6.950 -49.344 1.00 70.25 371 HIS A C 1
ATOM 2837 O O . HIS A 1 371 ? 34.454 7.173 -50.149 1.00 70.25 371 HIS A O 1
ATOM 2843 N N . ALA A 1 372 ? 35.095 6.610 -48.079 1.00 67.56 372 ALA A N 1
ATOM 2844 C CA . ALA A 1 372 ? 33.742 6.526 -47.545 1.00 67.56 372 ALA A CA 1
ATOM 2845 C C . ALA A 1 372 ? 33.033 7.886 -47.690 1.00 67.56 372 ALA A C 1
ATOM 2847 O O . ALA A 1 372 ? 33.528 8.899 -47.197 1.00 67.56 372 ALA A O 1
ATOM 2848 N N . SER A 1 373 ? 31.886 7.910 -48.370 1.00 67.94 373 SER A N 1
ATOM 2849 C CA . SER A 1 373 ? 31.163 9.152 -48.655 1.00 67.94 373 SER A CA 1
ATOM 2850 C C . SER A 1 373 ? 30.668 9.829 -47.366 1.00 67.94 373 SER A C 1
ATOM 2852 O O . SER A 1 373 ? 30.457 9.147 -46.353 1.00 67.94 373 SER A O 1
ATOM 2854 N N . PRO A 1 374 ? 30.399 11.149 -47.375 1.00 66.19 374 PRO A N 1
ATOM 2855 C CA . PRO A 1 374 ? 29.772 11.853 -46.252 1.00 66.19 374 PRO A CA 1
ATOM 2856 C C . PRO A 1 374 ? 28.485 11.200 -45.733 1.00 66.19 374 PRO A C 1
ATOM 2858 O O . PRO A 1 374 ? 28.223 11.248 -44.535 1.00 66.19 374 PRO A O 1
ATOM 2861 N N . ALA A 1 375 ? 27.728 10.517 -46.600 1.00 66.25 375 ALA A N 1
ATOM 2862 C CA . ALA A 1 375 ? 26.514 9.782 -46.234 1.00 66.25 375 ALA A CA 1
ATOM 2863 C C . ALA A 1 375 ? 26.777 8.591 -45.291 1.00 66.25 375 ALA A C 1
ATOM 2865 O O . ALA A 1 375 ? 25.918 8.210 -44.498 1.00 66.25 375 ALA A O 1
ATOM 2866 N N . SER A 1 376 ? 27.982 8.021 -45.344 1.00 68.81 376 SER A N 1
ATOM 2867 C CA . SER A 1 376 ? 28.425 6.925 -44.474 1.00 68.81 376 SER A CA 1
ATOM 2868 C C . SER A 1 376 ? 29.111 7.411 -43.188 1.00 68.81 376 SER A C 1
ATOM 2870 O O . SER A 1 376 ? 29.663 6.616 -42.426 1.00 68.81 376 SER A O 1
ATOM 2872 N N . CYS A 1 377 ? 29.091 8.722 -42.918 1.00 74.69 377 CYS A N 1
ATOM 2873 C CA . CYS A 1 377 ? 29.635 9.283 -41.690 1.00 74.69 377 CYS A CA 1
ATOM 2874 C C . CYS A 1 377 ? 28.807 8.837 -40.472 1.00 74.69 377 CYS A C 1
ATOM 2876 O O . CYS A 1 377 ? 27.613 9.112 -40.383 1.00 74.69 377 CYS A O 1
ATOM 2878 N N . GLN A 1 378 ? 29.447 8.148 -39.523 1.00 74.62 378 GLN A N 1
ATOM 2879 C CA . GLN A 1 378 ? 28.799 7.674 -38.292 1.00 74.62 378 GLN A CA 1
ATOM 2880 C C . GLN A 1 378 ? 28.816 8.706 -37.151 1.00 74.62 378 GLN A C 1
ATOM 2882 O O . GLN A 1 378 ? 28.256 8.448 -36.090 1.00 74.62 378 GLN A O 1
ATOM 2887 N N . PHE A 1 379 ? 29.434 9.873 -37.350 1.00 74.50 379 PHE A N 1
ATOM 2888 C CA . PHE A 1 379 ? 29.438 10.944 -36.353 1.00 74.50 379 PHE A CA 1
ATOM 2889 C C . PHE A 1 379 ? 28.068 11.641 -36.303 1.00 74.50 379 PHE A C 1
ATOM 2891 O O . PHE A 1 379 ? 27.474 11.912 -37.347 1.00 74.50 379 PHE A O 1
ATOM 2898 N N . PHE A 1 380 ? 27.566 11.931 -35.100 1.00 77.62 380 PHE A N 1
ATOM 2899 C CA . PHE A 1 380 ? 26.314 12.670 -34.882 1.00 77.62 380 PHE A CA 1
ATOM 2900 C C . PHE A 1 380 ? 26.544 14.184 -34.949 1.00 77.62 380 PHE A C 1
ATOM 2902 O O . PHE A 1 380 ? 27.597 14.659 -34.533 1.00 77.62 380 PHE A O 1
ATOM 2909 N N . CYS A 1 381 ? 25.559 14.944 -35.440 1.00 76.94 381 CYS A N 1
ATOM 2910 C CA . CYS A 1 381 ? 25.694 16.391 -35.631 1.00 76.94 381 CYS A CA 1
ATOM 2911 C C . CYS A 1 381 ? 25.781 17.181 -34.310 1.00 76.94 381 CYS A C 1
ATOM 2913 O O . CYS A 1 381 ? 26.644 18.045 -34.189 1.00 76.94 381 CYS A O 1
ATOM 2915 N N . ARG A 1 382 ? 24.905 16.903 -33.329 1.00 73.69 382 ARG A N 1
ATOM 2916 C CA . ARG A 1 382 ? 24.825 17.569 -32.005 1.00 73.69 382 ARG A CA 1
ATOM 2917 C C . ARG A 1 382 ? 24.694 19.105 -32.009 1.00 73.69 382 ARG A C 1
ATOM 2919 O O . ARG A 1 382 ? 24.694 19.707 -30.942 1.00 73.69 382 ARG A O 1
ATOM 2926 N N . LYS A 1 383 ? 24.533 19.752 -33.167 1.00 75.56 383 LYS A N 1
ATOM 2927 C CA . LYS A 1 383 ? 24.183 21.179 -33.259 1.00 75.56 383 LYS A CA 1
ATOM 2928 C C . LYS A 1 383 ? 22.723 21.384 -32.824 1.00 75.56 383 LYS A C 1
ATOM 2930 O O . LYS A 1 383 ? 21.882 20.516 -33.074 1.00 75.56 383 LYS A O 1
ATOM 2935 N N . ILE A 1 384 ? 22.422 22.512 -32.182 1.00 71.12 384 ILE A N 1
ATOM 2936 C CA . ILE A 1 384 ? 21.051 22.893 -31.796 1.00 71.12 384 ILE A CA 1
ATOM 2937 C C . ILE A 1 384 ? 20.253 23.213 -33.070 1.00 71.12 384 ILE A C 1
ATOM 2939 O O . ILE A 1 384 ? 20.789 23.817 -34.002 1.00 71.12 384 ILE A O 1
ATOM 2943 N N . LYS A 1 385 ? 19.002 22.750 -33.144 1.00 73.06 385 LYS A N 1
ATOM 2944 C CA . LYS A 1 385 ? 18.079 23.050 -34.248 1.00 73.06 385 LYS A CA 1
ATOM 2945 C C . LYS A 1 385 ? 17.662 24.529 -34.214 1.00 73.06 385 LYS A C 1
ATOM 2947 O O . LYS A 1 385 ? 17.484 25.091 -33.141 1.00 73.06 385 LYS A O 1
ATOM 2952 N N . ASN A 1 386 ? 17.481 25.176 -35.369 1.00 70.31 386 ASN A N 1
ATOM 2953 C CA . ASN A 1 386 ? 17.029 26.576 -35.387 1.00 70.31 386 ASN A CA 1
ATOM 2954 C C . ASN A 1 386 ? 15.508 26.683 -35.194 1.00 70.31 386 ASN A C 1
ATOM 2956 O O . ASN A 1 386 ? 15.015 27.722 -34.764 1.00 70.31 386 ASN A O 1
ATOM 2960 N N . SER A 1 387 ? 14.765 25.617 -35.519 1.00 70.56 387 SER A N 1
ATOM 2961 C CA . SER A 1 387 ? 13.299 25.548 -35.412 1.00 70.56 387 SER A CA 1
ATOM 2962 C C . SER A 1 387 ? 12.794 25.107 -34.032 1.00 70.56 387 SER A C 1
ATOM 2964 O O . SER A 1 387 ? 11.636 25.341 -33.694 1.00 70.56 387 SER A O 1
ATOM 2966 N N . CYS A 1 388 ? 13.643 24.477 -33.216 1.00 73.44 388 CYS A N 1
ATOM 2967 C CA . CYS A 1 388 ? 13.322 24.080 -31.845 1.00 73.44 388 CYS A CA 1
ATOM 2968 C C . CYS A 1 388 ? 14.595 23.969 -30.991 1.00 73.44 388 CYS A C 1
ATOM 2970 O O . CYS A 1 388 ? 15.636 23.607 -31.533 1.00 73.44 388 CYS A O 1
ATOM 2972 N N . PRO A 1 389 ? 14.524 24.147 -29.661 1.00 69.94 389 PRO A N 1
ATOM 2973 C CA . PRO A 1 389 ? 15.684 24.086 -28.758 1.00 69.94 389 PRO A CA 1
ATOM 2974 C C . PRO A 1 389 ? 16.282 22.675 -28.556 1.00 69.94 389 PRO A C 1
ATOM 2976 O O . PRO A 1 389 ? 17.056 22.443 -27.631 1.00 69.94 389 PRO A O 1
ATOM 2979 N N . HIS A 1 390 ? 15.948 21.704 -29.407 1.00 73.38 390 HIS A N 1
ATOM 2980 C CA . HIS A 1 390 ? 16.448 20.335 -29.301 1.00 73.38 390 HIS A CA 1
ATOM 2981 C C . HIS A 1 390 ? 17.736 20.111 -30.104 1.00 73.38 390 HIS A C 1
ATOM 2983 O O . HIS A 1 390 ? 17.964 20.707 -31.162 1.00 73.38 390 HIS A O 1
ATOM 2989 N N . MET A 1 391 ? 18.586 19.209 -29.608 1.00 74.94 391 MET A N 1
ATOM 2990 C CA . MET A 1 391 ? 19.848 18.857 -30.259 1.00 74.94 391 MET A CA 1
ATOM 2991 C C . MET A 1 391 ? 19.631 17.922 -31.453 1.00 74.94 391 MET A C 1
ATOM 2993 O O . MET A 1 391 ? 18.854 16.971 -31.397 1.00 74.94 391 MET A O 1
ATOM 2997 N N . CYS A 1 392 ? 20.374 18.141 -32.540 1.00 76.25 392 CYS A N 1
ATOM 2998 C CA . CYS A 1 392 ? 20.311 17.280 -33.714 1.00 76.25 392 CYS A CA 1
ATOM 2999 C C . CYS A 1 392 ? 20.948 15.906 -33.435 1.00 76.25 392 CYS A C 1
ATOM 3001 O O . CYS A 1 392 ? 22.173 15.764 -33.361 1.00 76.25 392 CYS A O 1
ATOM 3003 N N . THR A 1 393 ? 20.105 14.877 -33.339 1.00 73.81 393 THR A N 1
ATOM 3004 C CA . THR A 1 393 ? 20.497 13.465 -33.185 1.00 73.81 393 THR A CA 1
ATOM 3005 C C . THR A 1 393 ? 20.795 12.769 -34.517 1.00 73.81 393 THR A C 1
ATOM 3007 O O . THR A 1 393 ? 21.159 11.593 -34.537 1.00 73.81 393 THR A O 1
ATOM 3010 N N . ALA A 1 394 ? 20.675 13.476 -35.646 1.00 74.88 394 ALA A N 1
ATOM 3011 C CA . ALA A 1 394 ? 20.962 12.916 -36.960 1.00 74.88 394 ALA A CA 1
ATOM 3012 C C . ALA A 1 394 ? 22.471 12.702 -37.184 1.00 74.88 394 ALA A C 1
ATOM 3014 O O . ALA A 1 394 ? 23.326 13.373 -36.591 1.00 74.88 394 ALA A O 1
ATOM 3015 N N . LYS A 1 395 ? 22.796 11.772 -38.093 1.00 77.38 395 LYS A N 1
ATOM 3016 C CA . LYS A 1 395 ? 24.155 11.607 -38.631 1.00 77.38 395 LYS A CA 1
ATOM 3017 C C . LYS A 1 395 ? 24.629 12.913 -39.278 1.00 77.38 395 LYS A C 1
ATOM 3019 O O . LYS A 1 395 ? 23.817 13.725 -39.718 1.00 77.38 395 LYS A O 1
ATOM 3024 N N . CYS A 1 396 ? 25.944 13.101 -39.336 1.00 76.94 396 CYS A N 1
ATOM 3025 C CA . CYS A 1 396 ? 26.583 14.286 -39.895 1.00 76.94 396 CYS A CA 1
ATOM 3026 C C . CYS A 1 396 ? 26.008 14.627 -41.280 1.00 76.94 396 CYS A C 1
ATOM 3028 O O . CYS A 1 396 ? 26.139 13.853 -42.226 1.00 76.94 396 CYS A O 1
ATOM 3030 N N . HIS A 1 397 ? 25.383 15.800 -41.384 1.00 73.31 397 HIS A N 1
ATOM 3031 C CA . HIS A 1 397 ? 24.755 16.311 -42.606 1.00 73.31 397 HIS A CA 1
ATOM 3032 C C . HIS A 1 397 ? 25.356 17.660 -43.054 1.00 73.31 397 HIS A C 1
ATOM 3034 O O . HIS A 1 397 ? 24.792 18.344 -43.907 1.00 73.31 397 HIS A O 1
ATOM 3040 N N . ASP A 1 398 ? 26.517 18.025 -42.493 1.00 65.06 398 ASP A N 1
ATOM 3041 C CA . ASP A 1 398 ? 27.180 19.329 -42.678 1.00 65.06 398 ASP A CA 1
ATOM 3042 C C . ASP A 1 398 ? 27.692 19.541 -44.117 1.00 65.06 398 ASP A C 1
ATOM 3044 O O . ASP A 1 398 ? 27.718 20.658 -44.621 1.00 65.06 398 ASP A O 1
ATOM 3048 N N . TRP A 1 399 ? 28.016 18.449 -44.820 1.00 59.34 399 TRP A N 1
ATOM 3049 C CA . TRP A 1 399 ? 28.548 18.452 -46.193 1.00 59.34 399 TRP A CA 1
ATOM 3050 C C . TRP A 1 399 ? 27.632 19.122 -47.231 1.00 59.34 399 TRP A C 1
ATOM 3052 O O . TRP A 1 399 ? 28.109 19.639 -48.233 1.00 59.34 399 TRP A O 1
ATOM 3062 N N . GLY A 1 400 ? 26.317 19.138 -47.006 1.00 59.34 400 GLY A N 1
ATOM 3063 C CA . GLY A 1 400 ? 25.358 19.679 -47.974 1.00 59.34 400 GLY A CA 1
ATOM 3064 C C . GLY A 1 400 ? 24.849 21.087 -47.672 1.00 59.34 400 GLY A C 1
ATOM 3065 O O . GLY A 1 400 ? 23.861 21.474 -48.289 1.00 59.34 400 GLY A O 1
ATOM 3066 N N . LYS A 1 401 ? 25.402 21.799 -46.670 1.00 59.75 401 LYS A N 1
ATOM 3067 C CA . LYS A 1 401 ? 24.778 23.008 -46.077 1.00 59.75 401 LYS A CA 1
ATOM 3068 C C . LYS A 1 401 ? 23.293 22.798 -45.727 1.00 59.75 401 LYS A C 1
ATOM 3070 O O . LYS A 1 401 ? 22.497 23.733 -45.741 1.00 59.75 401 LYS A O 1
ATOM 3075 N N . LYS A 1 402 ? 22.896 21.553 -45.441 1.00 64.25 402 LYS A N 1
ATOM 3076 C CA . LYS A 1 402 ? 21.510 21.223 -45.110 1.00 64.25 402 LYS A CA 1
ATOM 3077 C C . LYS A 1 402 ? 21.264 21.611 -43.651 1.00 64.25 402 LYS A C 1
ATOM 3079 O O . LYS A 1 402 ? 21.984 21.095 -42.790 1.00 64.25 402 LYS A O 1
ATOM 3084 N N . PRO A 1 403 ? 20.291 22.490 -43.357 1.00 66.75 403 PRO A N 1
ATOM 3085 C CA . PRO A 1 403 ? 19.979 22.868 -41.985 1.00 66.75 403 PRO A CA 1
ATOM 3086 C C . PRO A 1 403 ? 19.515 21.647 -41.179 1.00 66.75 403 PRO A C 1
ATOM 3088 O O . PRO A 1 403 ? 18.860 20.747 -41.710 1.00 66.75 403 PRO A O 1
ATOM 3091 N N . CYS A 1 404 ? 19.842 21.627 -39.882 1.00 68.69 404 CYS A N 1
ATOM 3092 C CA . CYS A 1 404 ? 19.463 20.561 -38.941 1.00 68.69 404 CYS A CA 1
ATOM 3093 C C . CYS A 1 404 ? 17.937 20.349 -38.850 1.00 68.69 404 CYS A C 1
ATOM 3095 O O . CYS A 1 404 ? 17.474 19.303 -38.396 1.00 68.69 404 CYS A O 1
ATOM 3097 N N . ASP A 1 405 ? 17.164 21.342 -39.291 1.00 67.12 405 ASP A N 1
ATOM 3098 C CA . ASP A 1 405 ? 15.703 21.413 -39.238 1.00 67.12 405 ASP A CA 1
ATOM 3099 C C . ASP A 1 405 ? 14.992 20.674 -40.385 1.00 67.12 405 ASP A C 1
ATOM 3101 O O . ASP A 1 405 ? 13.763 20.670 -40.445 1.00 67.12 405 ASP A O 1
ATOM 3105 N N . LEU A 1 406 ? 15.729 20.043 -41.311 1.00 68.94 406 LEU A N 1
ATOM 3106 C CA . LEU A 1 406 ? 15.120 19.290 -42.417 1.00 68.94 406 LEU A CA 1
ATOM 3107 C C . LEU A 1 406 ? 14.374 18.037 -41.925 1.00 68.94 406 LEU A C 1
ATOM 3109 O O . LEU A 1 406 ? 13.379 17.628 -42.519 1.00 68.94 406 LEU A O 1
ATOM 3113 N N . SER A 1 407 ? 14.846 17.417 -40.840 1.00 70.62 407 SER A N 1
ATOM 3114 C CA . SER A 1 407 ? 14.159 16.291 -40.207 1.00 70.62 407 SER A CA 1
ATOM 3115 C C . SER A 1 407 ? 13.235 16.778 -39.094 1.00 70.62 407 SER A C 1
ATOM 3117 O O . SER A 1 407 ? 13.630 17.589 -38.250 1.00 70.62 407 SER A O 1
ATOM 3119 N N . LYS A 1 408 ? 12.011 16.235 -39.057 1.00 77.94 408 LYS A N 1
ATOM 3120 C CA . LYS A 1 408 ? 11.060 16.491 -37.969 1.00 77.94 408 LYS A CA 1
ATOM 3121 C C . LYS A 1 408 ? 11.694 16.110 -36.636 1.00 77.94 408 LYS A C 1
ATOM 3123 O O . LYS A 1 408 ? 12.302 15.047 -36.507 1.00 77.94 408 LYS A O 1
ATOM 3128 N N . CYS A 1 409 ? 11.588 16.989 -35.648 1.00 76.25 409 CYS A N 1
ATOM 3129 C CA . CYS A 1 409 ? 12.056 16.690 -34.303 1.00 76.25 409 CYS A CA 1
ATOM 3130 C C . CYS A 1 409 ? 11.235 15.542 -33.680 1.00 76.25 409 CYS A C 1
ATOM 3132 O O . CYS A 1 409 ? 10.010 15.634 -33.586 1.00 76.25 409 CYS A O 1
ATOM 3134 N N . ALA A 1 410 ? 11.927 14.467 -33.286 1.00 75.75 410 ALA A N 1
ATOM 3135 C CA . ALA A 1 410 ? 11.344 13.268 -32.678 1.00 75.75 410 ALA A CA 1
ATOM 3136 C C . ALA A 1 410 ? 11.317 13.319 -31.140 1.00 75.75 410 ALA A C 1
ATOM 3138 O O . ALA A 1 410 ? 10.787 12.405 -30.513 1.00 75.75 410 ALA A O 1
ATOM 3139 N N . ASP A 1 411 ? 11.883 14.368 -30.540 1.00 73.00 411 ASP A N 1
ATOM 3140 C CA . ASP A 1 411 ? 11.894 14.539 -29.090 1.00 73.00 411 ASP A CA 1
ATOM 3141 C C . ASP A 1 411 ? 10.470 14.787 -28.572 1.00 73.00 411 ASP A C 1
ATOM 3143 O O . ASP A 1 411 ? 9.665 15.465 -29.222 1.00 73.00 411 ASP A O 1
ATOM 3147 N N . LEU A 1 412 ? 10.142 14.179 -27.431 1.00 77.94 412 LEU A N 1
ATOM 3148 C CA . LEU A 1 412 ? 8.806 14.193 -26.836 1.00 77.94 412 LEU A CA 1
ATOM 3149 C C . LEU A 1 412 ? 8.631 15.433 -25.964 1.00 77.94 412 LEU A C 1
ATOM 3151 O O . LEU A 1 412 ? 9.370 15.605 -25.009 1.00 77.94 412 LEU A O 1
ATOM 3155 N N . VAL A 1 413 ? 7.605 16.231 -26.243 1.00 77.69 413 VAL A N 1
ATOM 3156 C CA . VAL A 1 413 ? 7.240 17.426 -25.477 1.00 77.69 413 VAL A CA 1
ATOM 3157 C C . VAL A 1 413 ? 5.920 17.187 -24.748 1.00 77.69 413 VAL A C 1
ATOM 3159 O O . VAL A 1 413 ? 5.038 16.491 -25.260 1.00 77.69 413 VAL A O 1
ATOM 3162 N N . SER A 1 414 ? 5.778 17.695 -23.523 1.00 76.00 414 SER A N 1
ATOM 3163 C CA . SER A 1 414 ? 4.547 17.530 -22.739 1.00 76.00 414 SER A CA 1
ATOM 3164 C C . SER A 1 414 ? 3.622 18.730 -22.899 1.00 76.00 414 SER A C 1
ATOM 3166 O O . SER A 1 414 ? 3.884 19.799 -22.352 1.00 76.00 414 SER A O 1
ATOM 3168 N N . ASN A 1 415 ? 2.507 18.533 -23.592 1.00 78.31 415 ASN A N 1
ATOM 3169 C CA . ASN A 1 415 ? 1.501 19.568 -23.784 1.00 78.31 415 ASN A CA 1
ATOM 3170 C C . ASN A 1 415 ? 0.402 19.398 -22.736 1.00 78.31 415 ASN A C 1
ATOM 3172 O O . ASN A 1 415 ? -0.058 18.278 -22.493 1.00 78.31 415 ASN A O 1
ATOM 3176 N N . SER A 1 416 ? -0.020 20.496 -22.118 1.00 71.81 416 SER A N 1
ATOM 3177 C CA . SER A 1 416 ? -1.081 20.521 -21.112 1.00 71.81 416 SER A CA 1
ATOM 3178 C C . SER A 1 416 ? -2.271 21.364 -21.572 1.00 71.81 416 SER A C 1
ATOM 3180 O O . SER A 1 416 ? -2.158 22.179 -22.489 1.00 71.81 416 SER A O 1
ATOM 3182 N N . CYS A 1 417 ? -3.446 21.147 -20.975 1.00 76.56 417 CYS A N 1
ATOM 3183 C CA . CYS A 1 417 ? -4.558 22.091 -21.119 1.00 76.56 417 CYS A CA 1
ATOM 3184 C C . CYS A 1 417 ? -4.238 23.410 -20.399 1.00 76.56 417 CYS A C 1
ATOM 3186 O O . CYS A 1 417 ? -3.490 23.422 -19.420 1.00 76.56 417 CYS A O 1
ATOM 3188 N N . LEU A 1 418 ? -4.913 24.496 -20.791 1.00 67.44 418 LEU A N 1
ATOM 3189 C CA . LEU A 1 418 ? -4.893 25.780 -20.065 1.00 67.44 418 LEU A CA 1
ATOM 3190 C C . LEU A 1 418 ? -5.325 25.643 -18.592 1.00 67.44 418 LEU A C 1
ATOM 3192 O O . LEU A 1 418 ? -4.985 26.473 -17.756 1.00 67.44 418 LEU A O 1
ATOM 3196 N N . CYS A 1 419 ? -6.073 24.583 -18.283 1.00 66.94 419 CYS A N 1
ATOM 3197 C CA . CYS A 1 419 ? -6.534 24.223 -16.950 1.00 66.94 419 CYS A CA 1
ATOM 3198 C C . CYS A 1 419 ? -5.523 23.440 -16.091 1.00 66.94 419 CYS A C 1
ATOM 3200 O O . CYS A 1 419 ? -5.815 23.147 -14.938 1.00 66.94 419 CYS A O 1
ATOM 3202 N N . GLY A 1 420 ? -4.384 23.008 -16.647 1.00 67.69 420 GLY A N 1
ATOM 3203 C CA . GLY A 1 420 ? -3.389 22.162 -15.972 1.00 67.69 420 GLY A CA 1
ATOM 3204 C C . GLY A 1 420 ? -3.791 20.700 -15.693 1.00 67.69 420 GLY A C 1
ATOM 3205 O O . GLY A 1 420 ? -2.921 19.891 -15.388 1.00 67.69 420 GLY A O 1
ATOM 3206 N N . ARG A 1 421 ? -5.071 20.317 -15.830 1.00 68.56 421 ARG A N 1
ATOM 3207 C CA . ARG A 1 421 ? -5.589 18.978 -15.469 1.00 68.56 421 ARG A CA 1
ATOM 3208 C C . ARG A 1 421 ? -5.196 17.849 -16.430 1.00 68.56 421 ARG A C 1
ATOM 3210 O O . ARG A 1 421 ? -4.971 16.725 -15.989 1.00 68.56 421 ARG A O 1
ATOM 3217 N N . ILE A 1 422 ? -5.120 18.117 -17.733 1.00 74.19 422 ILE A N 1
ATOM 3218 C CA . ILE A 1 422 ? -4.768 17.114 -18.752 1.00 74.19 422 ILE A CA 1
ATOM 3219 C C . ILE A 1 422 ? -3.360 17.410 -19.253 1.00 74.19 422 ILE A C 1
ATOM 3221 O O . ILE A 1 422 ? -3.097 18.526 -19.695 1.00 74.19 422 ILE A O 1
ATOM 3225 N N . SER A 1 423 ? -2.480 16.408 -19.237 1.00 74.19 423 SER A N 1
ATOM 3226 C CA . SER A 1 423 ? -1.159 16.467 -19.871 1.00 74.19 423 SER A CA 1
ATOM 3227 C C . SER A 1 423 ? -0.922 15.234 -20.747 1.00 74.19 423 SER A C 1
ATOM 3229 O O . SER A 1 423 ? -1.241 14.109 -20.359 1.00 74.19 423 SER A O 1
ATOM 3231 N N . LYS A 1 424 ? -0.391 15.429 -21.961 1.00 79.12 424 LYS A N 1
ATOM 3232 C CA . LYS A 1 424 ? -0.026 14.339 -22.885 1.00 79.12 424 LYS A CA 1
ATOM 3233 C C . LYS A 1 424 ? 1.353 14.601 -23.488 1.00 79.12 424 LYS A C 1
ATOM 3235 O O . LYS A 1 424 ? 1.695 15.735 -23.812 1.00 79.12 424 LYS A O 1
ATOM 3240 N N . LYS A 1 425 ? 2.145 13.539 -23.658 1.00 80.19 425 LYS A N 1
ATOM 3241 C CA . LYS A 1 425 ? 3.460 13.599 -24.316 1.00 80.19 425 LYS A CA 1
ATOM 3242 C C . LYS A 1 425 ? 3.287 13.396 -25.819 1.00 80.19 425 LYS A C 1
ATOM 3244 O O . LYS A 1 425 ? 2.820 12.339 -26.237 1.00 80.19 425 LYS A O 1
ATOM 3249 N N . VAL A 1 426 ? 3.658 14.389 -26.621 1.00 81.25 426 VAL A N 1
ATOM 3250 C CA . VAL A 1 426 ? 3.564 14.371 -28.089 1.00 81.25 426 VAL A CA 1
ATOM 3251 C C . VAL A 1 426 ? 4.926 14.699 -28.707 1.00 81.25 426 VAL A C 1
ATOM 3253 O O . VAL A 1 426 ? 5.706 15.416 -28.093 1.00 81.25 426 VAL A O 1
ATOM 3256 N N . PRO A 1 427 ? 5.274 14.197 -29.903 1.00 79.50 427 PRO A N 1
ATOM 3257 C CA . PRO A 1 427 ? 6.530 14.576 -30.546 1.00 79.50 427 PRO A CA 1
ATOM 3258 C C . PRO A 1 427 ? 6.524 16.066 -30.926 1.00 79.50 427 PRO A C 1
ATOM 3260 O O . PRO A 1 427 ? 5.533 16.567 -31.463 1.00 79.50 427 PRO A O 1
ATOM 3263 N N . CYS A 1 428 ? 7.645 16.755 -30.695 1.00 78.62 428 CYS A N 1
ATOM 3264 C CA . CYS A 1 428 ? 7.835 18.182 -30.974 1.00 78.62 428 CYS A CA 1
ATOM 3265 C C . CYS A 1 428 ? 7.489 18.546 -32.423 1.00 78.62 428 CYS A C 1
ATOM 3267 O O . CYS A 1 428 ? 6.849 19.567 -32.674 1.00 78.62 428 CYS A O 1
ATOM 3269 N N . GLY A 1 429 ? 7.892 17.709 -33.385 1.00 73.19 429 GLY A N 1
ATOM 3270 C CA . GLY A 1 429 ? 7.480 17.831 -34.784 1.00 73.19 429 GLY A CA 1
ATOM 3271 C C . GLY A 1 429 ? 8.031 19.049 -35.535 1.00 73.19 429 GLY A C 1
ATOM 3272 O O . GLY A 1 429 ? 7.726 19.185 -36.717 1.00 73.19 429 GLY A O 1
ATOM 3273 N N . ALA A 1 430 ? 8.855 19.888 -34.898 1.00 74.94 430 ALA A N 1
ATOM 3274 C CA . ALA A 1 430 ? 9.475 21.058 -35.515 1.00 74.94 430 ALA A CA 1
ATOM 3275 C C . ALA A 1 430 ? 10.305 20.694 -36.754 1.00 74.94 430 ALA A C 1
ATOM 3277 O O . ALA A 1 430 ? 11.066 19.717 -36.739 1.00 74.94 430 ALA A O 1
ATOM 3278 N N . SER A 1 431 ? 10.143 21.490 -37.810 1.00 73.88 431 SER A N 1
ATOM 3279 C CA . SER A 1 431 ? 10.912 21.439 -39.052 1.00 73.88 431 SER A CA 1
ATOM 3280 C C . SER A 1 431 ? 11.008 22.839 -39.674 1.00 73.88 431 SER A C 1
ATOM 3282 O O . SER A 1 431 ? 10.463 23.797 -39.136 1.00 73.88 431 SER A O 1
ATOM 3284 N N . VAL A 1 432 ? 11.671 22.975 -40.826 1.00 70.19 432 VAL A N 1
ATOM 3285 C CA . VAL A 1 432 ? 11.755 24.257 -41.560 1.00 70.19 432 VAL A CA 1
ATOM 3286 C C . VAL A 1 432 ? 10.372 24.849 -41.887 1.00 70.19 432 VAL A C 1
ATOM 3288 O O . VAL A 1 432 ? 10.237 26.067 -41.939 1.00 70.19 432 VAL A O 1
ATOM 3291 N N . THR A 1 433 ? 9.349 24.012 -42.102 1.00 65.62 433 THR A N 1
ATOM 3292 C CA . THR A 1 433 ? 7.995 24.445 -42.500 1.00 65.62 433 THR A CA 1
ATOM 3293 C C . THR A 1 433 ? 6.964 24.372 -41.379 1.00 65.62 433 THR A C 1
ATOM 3295 O O . THR A 1 433 ? 5.874 24.918 -41.519 1.00 65.62 433 THR A O 1
ATOM 3298 N N . THR A 1 434 ? 7.276 23.685 -40.281 1.00 67.38 434 THR A N 1
ATOM 3299 C CA . THR A 1 434 ? 6.347 23.464 -39.170 1.00 67.38 434 THR A CA 1
ATOM 3300 C C . THR A 1 434 ? 6.978 23.941 -37.878 1.00 67.38 434 THR A C 1
ATOM 3302 O O . THR A 1 434 ? 8.017 23.422 -37.467 1.00 67.38 434 THR A O 1
ATOM 3305 N N . GLU A 1 435 ? 6.335 24.900 -37.221 1.00 68.31 435 GLU A N 1
ATOM 3306 C CA . GLU A 1 435 ? 6.764 25.373 -35.908 1.00 68.31 435 GLU A CA 1
ATOM 3307 C C . GLU A 1 435 ? 6.714 24.245 -34.866 1.00 68.31 435 GLU A C 1
ATOM 3309 O O . GLU A 1 435 ? 6.049 23.215 -35.044 1.00 68.31 435 GLU A O 1
ATOM 3314 N N . SER A 1 436 ? 7.472 24.407 -33.784 1.00 72.31 436 SER A N 1
ATOM 3315 C CA . SER A 1 436 ? 7.469 23.450 -32.685 1.00 72.31 436 SER A CA 1
ATOM 3316 C C . SER A 1 436 ? 6.091 23.384 -32.031 1.00 72.31 436 SER A C 1
ATOM 3318 O O . SER A 1 436 ? 5.470 24.398 -31.737 1.00 72.31 436 SER A O 1
ATOM 3320 N N . LYS A 1 437 ? 5.635 22.169 -31.703 1.00 71.19 437 LYS A N 1
ATOM 3321 C CA . LYS A 1 437 ? 4.442 21.976 -30.858 1.00 71.19 437 LYS A CA 1
ATOM 3322 C C . LYS A 1 437 ? 4.689 22.302 -29.379 1.00 71.19 437 LYS A C 1
ATOM 3324 O O . LYS A 1 437 ? 3.799 22.094 -28.554 1.00 71.19 437 LYS A O 1
ATOM 3329 N N . ILE A 1 438 ? 5.882 22.793 -29.044 1.00 68.94 438 ILE A N 1
ATOM 3330 C CA . ILE A 1 438 ? 6.261 23.237 -27.700 1.00 68.94 438 ILE A CA 1
ATOM 3331 C C . ILE A 1 438 ? 5.395 24.450 -27.353 1.00 68.94 438 ILE A C 1
ATOM 3333 O O . ILE A 1 438 ? 5.412 25.437 -28.079 1.00 68.94 438 ILE A O 1
ATOM 3337 N N . GLY A 1 439 ? 4.631 24.363 -26.265 1.00 62.44 439 GLY A N 1
ATOM 3338 C CA . GLY A 1 439 ? 3.711 25.426 -25.848 1.00 62.44 439 GLY A CA 1
ATOM 3339 C C . GLY A 1 439 ? 2.335 25.405 -26.526 1.00 62.44 439 GLY A C 1
ATOM 3340 O O . GLY A 1 439 ? 1.543 26.305 -26.279 1.00 62.44 439 GLY A O 1
ATOM 3341 N N . THR A 1 440 ? 2.013 24.389 -27.340 1.00 69.56 440 THR A N 1
ATOM 3342 C CA . THR A 1 440 ? 0.637 24.214 -27.850 1.00 69.56 440 THR A CA 1
ATOM 3343 C C . THR A 1 440 ? -0.252 23.546 -26.801 1.00 69.56 440 THR A C 1
ATOM 3345 O O . THR A 1 440 ? 0.113 22.516 -26.230 1.00 69.56 440 THR A O 1
ATOM 3348 N N . PHE A 1 441 ? -1.430 24.119 -26.552 1.00 66.88 441 PHE A N 1
ATOM 3349 C CA . PHE A 1 441 ? -2.365 23.622 -25.542 1.00 66.88 441 PHE A CA 1
ATOM 3350 C C . PHE A 1 441 ? -3.275 22.521 -26.090 1.00 66.88 441 PHE A C 1
ATOM 3352 O O . PHE A 1 441 ? -3.692 22.545 -27.248 1.00 66.88 441 PHE A O 1
ATOM 3359 N N . ILE A 1 442 ? -3.611 21.559 -25.232 1.00 77.75 442 ILE A N 1
ATOM 3360 C CA . ILE A 1 442 ? -4.649 20.560 -25.518 1.00 77.75 442 ILE A CA 1
ATOM 3361 C C . ILE A 1 442 ? -6.008 21.174 -25.158 1.00 77.75 442 ILE A C 1
ATOM 3363 O O . ILE A 1 442 ? -6.128 21.829 -24.121 1.00 77.75 442 ILE A O 1
ATOM 3367 N N . GLY A 1 443 ? -7.026 20.965 -26.000 1.00 74.12 443 GLY A N 1
ATOM 3368 C CA . GLY A 1 443 ? -8.403 21.360 -25.688 1.00 74.12 443 GLY A CA 1
ATOM 3369 C C . GLY A 1 443 ? -8.886 20.737 -24.372 1.00 74.12 443 GLY A C 1
ATOM 3370 O O . GLY A 1 443 ? -8.523 19.607 -24.048 1.00 74.12 443 GLY A O 1
ATOM 3371 N N . CYS A 1 444 ? -9.654 21.493 -23.590 1.00 73.25 444 CYS A N 1
ATOM 3372 C CA . CYS A 1 444 ? -10.255 20.993 -22.356 1.00 73.25 444 CYS A CA 1
ATOM 3373 C C . CYS A 1 444 ? -11.434 20.067 -22.676 1.00 73.25 444 CYS A C 1
ATOM 3375 O O . CYS A 1 444 ? -12.308 20.456 -23.446 1.00 73.25 444 CYS A O 1
ATOM 3377 N N . ASP A 1 445 ? -11.479 18.899 -22.035 1.00 79.62 445 ASP A N 1
ATOM 3378 C CA . ASP A 1 445 ? -12.652 18.017 -22.051 1.00 79.62 445 ASP A CA 1
ATOM 3379 C C . ASP A 1 445 ? -13.750 18.552 -21.100 1.00 79.62 445 ASP A C 1
ATOM 3381 O O . ASP A 1 445 ? -13.485 19.428 -20.265 1.00 79.62 445 ASP A O 1
ATOM 3385 N N . ASP A 1 446 ? -14.971 18.013 -21.181 1.00 78.31 446 ASP A N 1
ATOM 3386 C CA . ASP A 1 446 ? -16.118 18.451 -20.362 1.00 78.31 446 ASP A CA 1
ATOM 3387 C C . ASP A 1 446 ? -15.831 18.386 -18.846 1.00 78.31 446 ASP A C 1
ATOM 3389 O O . ASP A 1 446 ? -16.220 19.280 -18.091 1.00 78.31 446 ASP A O 1
ATOM 3393 N N . ASP A 1 447 ? -15.029 17.413 -18.404 1.00 74.44 447 ASP A N 1
ATOM 3394 C CA . ASP A 1 447 ? -14.570 17.278 -17.012 1.00 74.44 447 ASP A CA 1
ATOM 3395 C C . ASP A 1 447 ? -13.656 18.431 -16.556 1.00 74.44 447 ASP A C 1
ATOM 3397 O O . ASP A 1 447 ? -13.625 18.808 -15.378 1.00 74.44 447 ASP A O 1
ATOM 3401 N N . CYS A 1 448 ? -12.881 19.007 -17.477 1.00 74.56 448 CYS A N 1
ATOM 3402 C CA . CYS A 1 448 ? -12.040 20.172 -17.209 1.00 74.56 448 CYS A CA 1
ATOM 3403 C C . CYS A 1 448 ? -12.873 21.450 -17.118 1.00 74.56 448 CYS A C 1
ATOM 3405 O O . CYS A 1 448 ? -12.578 22.307 -16.286 1.00 74.56 448 CYS A O 1
ATOM 3407 N N . ALA A 1 449 ? -13.917 21.569 -17.942 1.00 72.69 449 ALA A N 1
ATOM 3408 C CA . ALA A 1 449 ? -14.867 22.673 -17.859 1.00 72.69 449 ALA A CA 1
ATOM 3409 C C . ALA A 1 449 ? -15.674 22.619 -16.552 1.00 72.69 449 ALA A C 1
ATOM 3411 O O . ALA A 1 449 ? -15.855 23.651 -15.905 1.00 72.69 449 ALA A O 1
ATOM 3412 N N . PHE A 1 450 ? -16.084 21.420 -16.127 1.00 74.88 450 PHE A N 1
ATOM 3413 C CA . PHE A 1 450 ? -16.770 21.207 -14.855 1.00 74.88 450 PHE A CA 1
ATOM 3414 C C . PHE A 1 450 ? -15.894 21.598 -13.660 1.00 74.88 450 PHE A C 1
ATOM 3416 O O . PHE A 1 450 ? -16.303 22.434 -12.862 1.00 74.88 450 PHE A O 1
ATOM 3423 N N . ALA A 1 451 ? -14.660 21.087 -13.573 1.00 68.94 451 ALA A N 1
ATOM 3424 C CA . ALA A 1 451 ? -13.771 21.412 -12.452 1.00 68.94 451 ALA A CA 1
ATOM 3425 C C . ALA A 1 451 ? -13.342 22.882 -12.417 1.00 68.94 451 ALA A C 1
ATOM 3427 O O . ALA A 1 451 ? -13.162 23.442 -11.341 1.00 68.94 451 ALA A O 1
ATOM 3428 N N . LYS A 1 452 ? -13.200 23.530 -13.579 1.00 72.81 452 LYS A N 1
ATOM 3429 C CA . LYS A 1 452 ? -12.951 24.973 -13.629 1.00 72.81 452 LYS A CA 1
ATOM 3430 C C . LYS A 1 452 ? -14.142 25.754 -13.067 1.00 72.81 452 LYS A C 1
ATOM 3432 O O . LYS A 1 452 ? -13.940 26.649 -12.257 1.00 72.81 452 LYS A O 1
ATOM 3437 N N . ARG A 1 453 ? -15.368 25.385 -13.451 1.00 74.12 453 ARG A N 1
ATOM 3438 C CA . ARG A 1 453 ? -16.600 26.014 -12.952 1.00 74.12 453 ARG A CA 1
ATOM 3439 C C . ARG A 1 453 ? -16.813 25.748 -11.458 1.00 74.12 453 ARG A C 1
ATOM 3441 O O . ARG A 1 453 ? -17.242 26.642 -10.742 1.00 74.12 453 ARG A O 1
ATOM 3448 N N . GLU A 1 454 ? -16.491 24.549 -10.983 1.00 71.44 454 GLU A N 1
ATOM 3449 C CA . GLU A 1 454 ? -16.527 24.190 -9.562 1.00 71.44 454 GLU A CA 1
ATOM 3450 C C . GLU A 1 454 ? -15.509 25.001 -8.751 1.00 71.44 454 GLU A C 1
ATOM 3452 O O . GLU A 1 454 ? -15.869 25.552 -7.717 1.00 71.44 454 GLU A O 1
ATOM 3457 N N . GLU A 1 455 ? -14.274 25.155 -9.239 1.00 66.69 455 GLU A N 1
ATOM 3458 C CA . GLU A 1 455 ? -13.253 25.986 -8.589 1.00 66.69 455 GLU A CA 1
ATOM 3459 C C . GLU A 1 455 ? -13.630 27.477 -8.599 1.00 66.69 455 GLU A C 1
ATOM 3461 O O . GLU A 1 455 ? -13.475 28.153 -7.586 1.00 66.69 455 GLU A O 1
ATOM 3466 N N . GLU A 1 456 ? -14.188 27.988 -9.701 1.00 73.62 456 GLU A N 1
ATOM 3467 C CA . GLU A 1 456 ? -14.702 29.363 -9.793 1.00 73.62 456 GLU A CA 1
ATOM 3468 C C . GLU A 1 456 ? -15.854 29.609 -8.809 1.00 73.62 456 GLU A C 1
ATOM 3470 O O . GLU A 1 456 ? -15.856 30.617 -8.102 1.00 73.62 456 GLU A O 1
ATOM 3475 N N . LEU A 1 457 ? -16.803 28.673 -8.703 1.00 73.06 457 LEU A N 1
ATOM 3476 C CA . LEU A 1 457 ? -17.884 28.735 -7.717 1.00 73.06 457 LEU A CA 1
ATOM 3477 C C . LEU A 1 457 ? -17.335 28.635 -6.289 1.00 73.06 457 LEU A C 1
ATOM 3479 O O . LEU A 1 457 ? -17.752 29.390 -5.417 1.00 73.06 457 LEU A O 1
ATOM 3483 N N . ARG A 1 458 ? -16.356 27.763 -6.040 1.00 65.19 458 ARG A N 1
ATOM 3484 C CA . ARG A 1 458 ? -15.720 27.603 -4.726 1.00 65.19 458 ARG A CA 1
ATOM 3485 C C . ARG A 1 458 ? -15.033 28.890 -4.264 1.00 65.19 458 ARG A C 1
ATOM 3487 O O . ARG A 1 458 ? -15.177 29.273 -3.105 1.00 65.19 458 ARG A O 1
ATOM 3494 N N . VAL A 1 459 ? -14.336 29.575 -5.173 1.00 67.38 459 VAL A N 1
ATOM 3495 C CA . VAL A 1 459 ? -13.727 30.891 -4.922 1.00 67.38 459 VAL A CA 1
ATOM 3496 C C . VAL A 1 459 ? -14.802 31.965 -4.712 1.00 67.38 459 VAL A C 1
ATOM 3498 O O . VAL A 1 459 ? -14.694 32.745 -3.769 1.00 67.38 459 VAL A O 1
ATOM 3501 N N . ALA A 1 460 ? -15.861 31.985 -5.527 1.00 69.00 460 ALA A N 1
ATOM 3502 C CA . ALA A 1 460 ? -16.934 32.978 -5.428 1.00 69.00 460 ALA A CA 1
ATOM 3503 C C . ALA A 1 460 ? -17.776 32.852 -4.143 1.00 69.00 460 ALA A C 1
ATOM 3505 O O . ALA A 1 460 ? -18.217 33.861 -3.599 1.00 69.00 460 ALA A O 1
ATOM 3506 N N . PHE A 1 461 ? -17.980 31.633 -3.637 1.00 68.38 461 PHE A N 1
ATOM 3507 C CA . PHE A 1 461 ? -18.783 31.366 -2.437 1.00 68.38 461 PHE A CA 1
ATOM 3508 C C . PHE A 1 461 ? -17.981 31.379 -1.125 1.00 68.38 461 PHE A C 1
ATOM 3510 O O . PHE A 1 461 ? -18.550 31.106 -0.071 1.00 68.38 461 PHE A O 1
ATOM 3517 N N . ASN A 1 462 ? -16.676 31.685 -1.160 1.00 61.66 462 ASN A N 1
ATOM 3518 C CA . ASN A 1 462 ? -15.790 31.747 0.015 1.00 61.66 462 ASN A CA 1
ATOM 3519 C C . ASN A 1 462 ? -15.844 30.485 0.917 1.00 61.66 462 ASN A C 1
ATOM 3521 O O . ASN A 1 462 ? -15.512 30.521 2.103 1.00 61.66 462 ASN A O 1
ATOM 3525 N N . MET A 1 463 ? -16.271 29.349 0.352 1.00 55.31 463 MET A N 1
ATOM 3526 C CA . MET A 1 463 ? -16.423 28.061 1.026 1.00 55.31 463 MET A CA 1
ATOM 3527 C C . MET A 1 463 ? -15.138 27.263 0.799 1.00 55.31 463 MET A C 1
ATOM 3529 O O . MET A 1 463 ? -14.938 26.617 -0.229 1.00 55.31 463 MET A O 1
ATOM 3533 N N . GLY A 1 464 ? -14.224 27.363 1.764 1.00 47.81 464 GLY A N 1
ATOM 3534 C CA . GLY A 1 464 ? -12.916 26.711 1.718 1.00 47.81 464 GLY A CA 1
ATOM 3535 C C . GLY A 1 464 ? -11.808 27.640 1.232 1.00 47.81 464 GLY A C 1
ATOM 3536 O O . GLY A 1 464 ? -11.171 27.386 0.206 1.00 47.81 464 GLY A O 1
ATOM 3537 N N . VAL A 1 465 ? -11.539 28.693 2.007 1.00 40.59 465 VAL A N 1
ATOM 3538 C CA . VAL A 1 465 ? -10.288 29.452 1.934 1.00 40.59 465 VAL A CA 1
ATOM 3539 C C . VAL A 1 465 ? -9.137 28.469 2.176 1.00 40.59 465 VAL A C 1
ATOM 3541 O O . VAL A 1 465 ? -8.795 28.155 3.314 1.00 40.59 465 VAL A O 1
ATOM 3544 N N . LYS A 1 466 ? -8.513 27.962 1.105 1.00 42.78 466 LYS A N 1
ATOM 3545 C CA . LYS A 1 466 ? -7.083 27.665 1.208 1.00 42.78 466 LYS A CA 1
ATOM 3546 C C . LYS A 1 466 ? -6.433 29.024 1.486 1.00 42.78 466 LYS A C 1
ATOM 3548 O O . LYS A 1 466 ? -6.762 29.966 0.758 1.00 42.78 466 LYS A O 1
ATOM 3553 N N . PRO A 1 467 ? -5.604 29.161 2.536 1.00 43.06 467 PRO A N 1
ATOM 3554 C CA . PRO A 1 467 ? -4.914 30.416 2.808 1.00 43.06 467 PRO A CA 1
ATOM 3555 C C . PRO A 1 467 ? -4.240 30.866 1.513 1.00 43.06 467 PRO A C 1
ATOM 3557 O O . PRO A 1 467 ? -3.733 30.006 0.791 1.00 43.06 467 PRO A O 1
ATOM 3560 N N . ALA A 1 468 ? -4.380 32.162 1.203 1.00 47.66 468 ALA A N 1
ATOM 3561 C CA . ALA A 1 468 ? -3.944 32.842 -0.017 1.00 47.66 468 ALA A CA 1
ATOM 3562 C C . ALA A 1 468 ? -2.983 31.987 -0.842 1.00 47.66 468 ALA A C 1
ATOM 3564 O O . 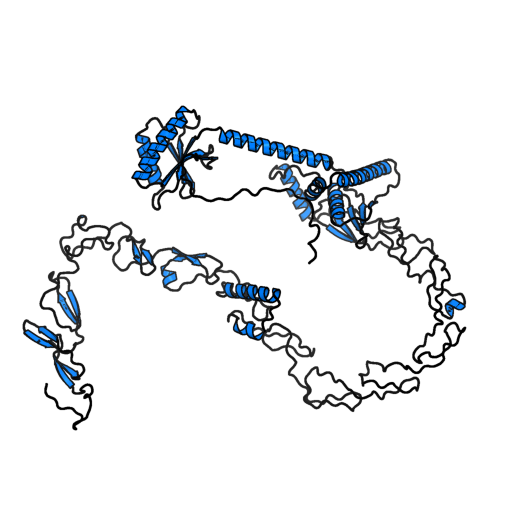ALA A 1 468 ? -1.877 31.737 -0.371 1.00 47.66 468 ALA A O 1
ATOM 3565 N N . THR A 1 469 ? -3.421 31.507 -2.016 1.00 54.50 469 THR A N 1
ATOM 3566 C CA . THR A 1 469 ? -2.605 30.694 -2.932 1.00 54.50 469 THR A CA 1
ATOM 3567 C C . THR A 1 469 ? -1.186 31.234 -2.942 1.00 54.50 469 THR A C 1
ATOM 3569 O O . THR A 1 469 ? -0.943 32.312 -3.494 1.00 54.50 469 THR A O 1
ATOM 3572 N N . SER A 1 470 ? -0.282 30.528 -2.259 1.00 60.97 470 SER A N 1
ATOM 3573 C CA . SER A 1 470 ? 1.114 30.909 -2.185 1.00 60.97 470 SER A CA 1
ATOM 3574 C C . SER A 1 470 ? 1.581 31.045 -3.626 1.00 60.97 470 SER A C 1
ATOM 3576 O O . SER A 1 470 ? 1.351 30.164 -4.457 1.00 60.97 470 SER A O 1
ATOM 3578 N N . SER A 1 471 ? 2.178 32.189 -3.958 1.00 70.00 471 SER A N 1
ATOM 3579 C CA . SER A 1 471 ? 2.555 32.511 -5.340 1.00 70.00 471 SER A CA 1
ATOM 3580 C C . SER A 1 471 ? 3.537 31.493 -5.944 1.00 70.00 471 SER A C 1
ATOM 3582 O O . SER A 1 471 ? 3.768 31.501 -7.152 1.00 70.00 471 SER A O 1
ATOM 3584 N N . TYR A 1 472 ? 4.097 30.630 -5.094 1.00 81.31 472 TYR A N 1
ATOM 3585 C CA . TYR A 1 472 ? 4.972 29.518 -5.413 1.00 81.31 472 TYR A CA 1
ATOM 3586 C C . TYR A 1 472 ? 4.493 28.236 -4.714 1.00 81.31 472 TYR A C 1
ATOM 3588 O O . TYR A 1 472 ? 3.893 28.311 -3.637 1.00 81.31 472 TYR A O 1
ATOM 3596 N N . PRO A 1 473 ? 4.802 27.053 -5.270 1.00 83.88 473 PRO A N 1
ATOM 3597 C CA . PRO A 1 473 ? 4.580 25.779 -4.597 1.00 83.88 473 PRO A CA 1
ATOM 3598 C C . PRO A 1 473 ? 5.315 25.688 -3.250 1.00 83.88 473 PRO A C 1
ATOM 3600 O O . PRO A 1 473 ? 6.470 26.098 -3.137 1.00 83.88 473 PRO A O 1
ATOM 3603 N N . GLU A 1 474 ? 4.687 25.046 -2.264 1.00 83.06 474 GLU A N 1
ATOM 3604 C CA . GLU A 1 474 ? 5.226 24.836 -0.907 1.00 83.06 474 GLU A CA 1
ATOM 3605 C C . GLU A 1 474 ? 6.635 24.213 -0.903 1.00 83.06 474 GLU A C 1
ATOM 3607 O O . GLU A 1 474 ? 7.516 24.589 -0.128 1.00 83.06 474 GLU A O 1
ATOM 3612 N N . ASP A 1 475 ? 6.887 23.266 -1.809 1.00 82.31 475 ASP A N 1
ATOM 3613 C CA . ASP A 1 475 ? 8.199 22.633 -1.939 1.00 82.31 475 ASP A CA 1
ATOM 3614 C C . ASP A 1 475 ? 9.292 23.631 -2.364 1.00 82.31 475 ASP A C 1
ATOM 3616 O O . ASP A 1 475 ? 10.420 23.546 -1.872 1.00 82.31 475 ASP A O 1
ATOM 3620 N N . ALA A 1 476 ? 8.971 24.592 -3.238 1.00 84.50 476 ALA A N 1
ATOM 3621 C CA . ALA A 1 476 ? 9.916 25.620 -3.672 1.00 84.50 476 ALA A CA 1
ATOM 3622 C C . ALA A 1 476 ? 10.248 26.578 -2.519 1.00 84.50 476 ALA A C 1
ATOM 3624 O O . ALA A 1 476 ? 11.415 26.912 -2.305 1.00 84.50 476 ALA A O 1
ATOM 3625 N N . VAL A 1 477 ? 9.239 26.943 -1.723 1.00 86.12 477 VAL A N 1
ATOM 3626 C CA . VAL A 1 477 ? 9.384 27.777 -0.520 1.00 86.12 477 VAL A CA 1
ATOM 3627 C C . VAL A 1 477 ? 10.281 27.088 0.520 1.00 86.12 477 VAL A C 1
ATOM 3629 O O . VAL A 1 477 ? 11.215 27.695 1.051 1.00 86.12 477 VAL A O 1
ATOM 3632 N N . LYS A 1 478 ? 10.096 25.782 0.751 1.00 85.62 478 LYS A N 1
ATOM 3633 C CA . LYS A 1 478 ? 10.956 24.978 1.643 1.00 85.62 478 LYS A CA 1
ATOM 3634 C C . LYS A 1 478 ? 12.413 24.928 1.191 1.00 85.62 478 LYS A C 1
ATOM 3636 O O . LYS A 1 478 ? 13.317 24.995 2.027 1.00 85.62 478 LYS A O 1
ATOM 3641 N N . VAL A 1 479 ? 12.661 24.785 -0.112 1.00 85.94 479 VAL A N 1
ATOM 3642 C CA . VAL A 1 479 ? 14.025 24.800 -0.666 1.00 85.94 479 VAL A CA 1
ATOM 3643 C C . VAL A 1 479 ? 14.641 26.193 -0.524 1.00 85.94 479 VAL A C 1
ATOM 3645 O O . VAL A 1 479 ? 15.795 26.299 -0.102 1.00 85.94 479 VAL A O 1
ATOM 3648 N N . TYR A 1 480 ? 13.865 27.253 -0.770 1.00 86.25 480 TYR A N 1
ATOM 3649 C CA . TYR A 1 480 ? 14.308 28.635 -0.593 1.00 86.25 480 TYR A CA 1
ATOM 3650 C C . TYR A 1 480 ? 14.740 28.925 0.851 1.00 86.25 480 TYR A C 1
ATOM 3652 O O . TYR A 1 480 ? 15.823 29.475 1.054 1.00 86.25 480 TYR A O 1
ATOM 3660 N N . ARG A 1 481 ? 13.973 28.470 1.858 1.00 85.06 481 ARG A N 1
ATOM 3661 C CA . ARG A 1 481 ? 14.335 28.591 3.288 1.00 85.06 481 ARG A CA 1
ATOM 3662 C C . ARG A 1 481 ? 15.706 27.978 3.617 1.00 85.06 481 ARG A C 1
ATOM 3664 O O . ARG A 1 481 ? 16.349 28.395 4.574 1.00 85.06 481 ARG A O 1
ATOM 3671 N N . ARG A 1 482 ? 16.177 27.003 2.827 1.00 86.19 482 ARG A N 1
ATOM 3672 C CA . ARG A 1 482 ? 17.487 26.349 3.003 1.00 86.19 482 ARG A CA 1
ATOM 3673 C C . ARG A 1 482 ? 18.606 26.985 2.174 1.00 86.19 482 ARG A C 1
ATOM 3675 O O . ARG A 1 482 ? 19.753 26.966 2.610 1.00 86.19 482 ARG A O 1
ATOM 3682 N N . GLN A 1 483 ? 18.310 27.489 0.973 1.00 86.19 483 GLN A N 1
ATOM 3683 C CA . GLN A 1 483 ? 19.306 27.995 0.014 1.00 86.19 483 GLN A CA 1
ATOM 3684 C C . GLN A 1 483 ? 18.865 29.306 -0.661 1.00 86.19 483 GLN A C 1
ATOM 3686 O O . GLN A 1 483 ? 18.655 29.356 -1.872 1.00 86.19 483 GLN A O 1
ATOM 3691 N N . THR A 1 484 ? 18.780 30.393 0.102 1.00 85.88 484 THR A N 1
ATOM 3692 C CA . THR A 1 484 ? 18.252 31.694 -0.355 1.00 85.88 484 THR A CA 1
ATOM 3693 C C . THR A 1 484 ? 19.009 32.286 -1.552 1.00 85.88 484 THR A C 1
ATOM 3695 O O . THR A 1 484 ? 18.412 32.551 -2.592 1.00 85.88 484 THR A O 1
ATOM 3698 N N . ASN A 1 485 ? 20.335 32.426 -1.459 1.00 86.88 485 ASN A N 1
ATOM 3699 C CA . ASN A 1 485 ? 21.152 33.086 -2.491 1.00 86.88 485 ASN A CA 1
ATOM 3700 C C . ASN A 1 485 ? 21.110 32.369 -3.849 1.00 86.88 485 ASN A C 1
ATOM 3702 O O . ASN A 1 485 ? 21.057 33.011 -4.898 1.00 86.88 485 ASN A O 1
ATOM 3706 N N . TRP A 1 486 ? 21.151 31.034 -3.837 1.00 88.62 486 TRP A N 1
ATOM 3707 C CA . TRP A 1 486 ? 21.102 30.233 -5.061 1.00 88.62 486 TRP A CA 1
ATOM 3708 C C . TRP A 1 486 ? 19.723 30.343 -5.719 1.00 88.62 486 TRP A C 1
ATOM 3710 O O . TRP A 1 486 ? 19.638 30.586 -6.920 1.00 88.62 486 TRP A O 1
ATOM 3720 N N . CYS A 1 487 ? 18.656 30.258 -4.923 1.00 87.19 487 CYS A N 1
ATOM 3721 C CA . CYS A 1 487 ? 17.286 30.376 -5.403 1.00 87.19 487 CYS A CA 1
ATOM 3722 C C . CYS A 1 487 ? 16.985 31.762 -5.997 1.00 87.19 487 CYS A C 1
ATOM 3724 O O . CYS A 1 487 ? 16.493 31.838 -7.121 1.00 87.19 487 CYS A O 1
ATOM 3726 N N . SER A 1 488 ? 17.352 32.851 -5.306 1.00 87.69 488 SER A N 1
ATOM 3727 C CA . SER A 1 488 ? 17.159 34.219 -5.816 1.00 87.69 488 SER A CA 1
ATOM 3728 C C . SER A 1 488 ? 17.918 34.477 -7.115 1.00 87.69 488 SER A C 1
ATOM 3730 O O . SER A 1 488 ? 17.421 35.179 -7.990 1.00 87.69 488 SER A O 1
ATOM 3732 N N . LYS A 1 489 ? 19.114 33.894 -7.277 1.00 90.12 489 LYS A N 1
ATOM 3733 C CA . LYS A 1 489 ? 19.897 34.045 -8.509 1.00 90.12 489 LYS A CA 1
ATOM 3734 C C . LYS A 1 489 ? 19.149 33.498 -9.729 1.00 90.12 489 LYS A C 1
ATOM 3736 O O . LYS A 1 489 ? 19.088 34.178 -10.748 1.00 90.12 489 LYS A O 1
ATOM 3741 N N . TYR A 1 490 ? 18.603 32.285 -9.634 1.00 88.25 490 TYR A N 1
ATOM 3742 C CA . TYR A 1 490 ? 17.879 31.669 -10.752 1.00 88.25 490 TYR A CA 1
ATOM 3743 C C . TYR A 1 490 ? 16.487 32.273 -10.957 1.00 88.25 490 TYR A C 1
ATOM 3745 O O . TYR A 1 490 ? 16.047 32.383 -12.096 1.00 88.25 490 TYR A O 1
ATOM 3753 N N . GLU A 1 491 ? 15.820 32.716 -9.889 1.00 89.00 491 GLU A N 1
ATOM 3754 C CA . GLU A 1 491 ? 14.566 33.472 -9.986 1.00 89.00 491 GLU A CA 1
ATOM 3755 C C . GLU A 1 491 ? 14.762 34.785 -10.761 1.00 89.00 491 GLU A C 1
ATOM 3757 O O . GLU A 1 491 ? 14.015 35.056 -11.701 1.00 89.00 491 GLU A O 1
ATOM 3762 N N . ASN A 1 492 ? 15.805 35.557 -10.433 1.00 89.31 492 ASN A N 1
ATOM 3763 C CA . ASN A 1 492 ? 16.148 36.780 -11.162 1.00 89.31 492 ASN A CA 1
ATOM 3764 C C . ASN A 1 492 ? 16.520 36.472 -12.614 1.00 89.31 492 ASN A C 1
ATOM 3766 O O . ASN A 1 492 ? 15.984 37.097 -13.516 1.00 89.31 492 ASN A O 1
ATOM 3770 N N . GLN A 1 493 ? 17.332 35.438 -12.857 1.00 90.00 493 GLN A N 1
ATOM 3771 C CA . GLN A 1 493 ? 17.707 35.041 -14.217 1.00 90.00 493 GLN A CA 1
ATOM 3772 C C . GLN A 1 493 ? 16.491 34.678 -15.093 1.00 90.00 493 GLN A C 1
ATOM 3774 O O . GLN A 1 493 ? 16.487 34.964 -16.289 1.00 90.00 493 GLN A O 1
ATOM 3779 N N . ILE A 1 494 ? 15.462 34.044 -14.521 1.00 88.00 494 ILE A N 1
ATOM 3780 C CA . ILE A 1 494 ? 14.213 33.730 -15.231 1.00 88.00 494 ILE A CA 1
ATOM 3781 C C . ILE A 1 494 ? 13.373 34.995 -15.449 1.00 88.00 494 ILE A C 1
ATOM 3783 O O . ILE A 1 494 ? 12.796 35.162 -16.522 1.00 88.00 494 ILE A O 1
ATOM 3787 N N . ARG A 1 495 ? 13.311 35.892 -14.461 1.00 88.31 495 ARG A N 1
ATOM 3788 C CA . ARG A 1 495 ? 12.577 37.161 -14.559 1.00 88.31 495 ARG A CA 1
ATOM 3789 C C . ARG A 1 495 ? 13.188 38.090 -15.611 1.00 88.31 495 ARG A C 1
ATOM 3791 O O . ARG A 1 495 ? 12.445 38.605 -16.441 1.00 88.31 495 ARG A O 1
ATOM 3798 N N . ASP A 1 496 ? 14.512 38.220 -15.624 1.00 88.88 496 ASP A N 1
ATOM 3799 C CA . ASP A 1 496 ? 15.266 38.984 -16.623 1.00 88.88 496 ASP A CA 1
ATOM 3800 C C . ASP A 1 496 ? 15.022 38.407 -18.023 1.00 88.88 496 ASP A C 1
ATOM 3802 O O . ASP A 1 496 ? 14.681 39.135 -18.946 1.00 88.88 496 ASP A O 1
ATOM 3806 N N . PHE A 1 497 ? 15.059 37.077 -18.166 1.00 88.19 497 PHE A N 1
ATOM 3807 C CA . PHE A 1 497 ? 14.769 36.408 -19.437 1.00 88.19 497 PHE A CA 1
ATOM 3808 C C . PHE A 1 497 ? 13.348 36.681 -19.965 1.00 88.19 497 PHE A C 1
ATOM 3810 O O . PHE A 1 497 ? 13.161 36.831 -21.174 1.00 88.19 497 PHE A O 1
ATOM 3817 N N . ILE A 1 498 ? 12.343 36.755 -19.084 1.00 86.12 498 ILE A N 1
ATOM 3818 C CA . ILE A 1 498 ? 10.972 37.119 -19.475 1.00 86.12 498 ILE A CA 1
ATOM 3819 C C . ILE A 1 498 ? 10.895 38.597 -19.871 1.00 86.12 498 ILE A C 1
ATOM 3821 O O . ILE A 1 498 ? 10.248 38.902 -20.872 1.00 86.12 498 ILE A O 1
ATOM 3825 N N . SER A 1 499 ? 11.551 39.489 -19.120 1.00 86.31 499 SER A N 1
ATOM 3826 C CA . SER A 1 499 ? 11.604 40.924 -19.434 1.00 86.31 499 SER A CA 1
ATOM 3827 C C . SER A 1 499 ? 12.241 41.156 -20.800 1.00 86.31 499 SER A C 1
ATOM 3829 O O . SER A 1 499 ? 11.603 41.725 -21.679 1.00 86.31 499 SER A O 1
ATOM 3831 N N . ASP A 1 500 ? 13.432 40.594 -21.023 1.00 85.44 500 ASP A N 1
ATOM 3832 C CA . ASP A 1 500 ? 14.149 40.685 -22.293 1.00 85.44 500 ASP A CA 1
ATOM 3833 C C . ASP A 1 500 ? 13.268 40.196 -23.451 1.00 85.44 500 ASP A C 1
ATOM 3835 O O . ASP A 1 500 ? 13.184 40.830 -24.501 1.00 85.44 500 ASP A O 1
ATOM 3839 N N . TYR A 1 501 ? 12.567 39.070 -23.273 1.00 84.25 501 TYR A N 1
ATOM 3840 C CA . TYR A 1 501 ? 11.656 38.551 -24.290 1.00 84.25 501 TYR A CA 1
ATOM 3841 C C . TYR A 1 501 ? 10.501 39.513 -24.594 1.00 84.25 501 TYR A C 1
ATOM 3843 O O . TYR A 1 501 ? 10.196 39.732 -25.767 1.00 84.25 501 TYR A O 1
ATOM 3851 N N . GLN A 1 502 ? 9.867 40.084 -23.567 1.00 83.88 502 GLN A N 1
ATOM 3852 C CA . GLN A 1 502 ? 8.790 41.063 -23.735 1.00 83.88 502 GLN A CA 1
ATOM 3853 C C . GLN A 1 502 ? 9.288 42.322 -24.455 1.00 83.88 502 GLN A C 1
ATOM 3855 O O . GLN A 1 502 ? 8.633 42.776 -25.395 1.00 83.88 502 GLN A O 1
ATOM 3860 N N . ASP A 1 503 ? 10.475 42.811 -24.098 1.00 83.75 503 ASP A N 1
ATOM 3861 C CA . ASP A 1 503 ? 11.103 43.984 -24.709 1.00 83.75 503 ASP A CA 1
ATOM 3862 C C . ASP A 1 503 ? 11.451 43.740 -26.185 1.00 83.75 503 ASP A C 1
ATOM 3864 O O . ASP A 1 503 ? 11.147 44.563 -27.052 1.00 83.75 503 ASP A O 1
ATOM 3868 N N . TYR A 1 504 ? 12.018 42.575 -26.520 1.00 82.31 504 TYR A N 1
ATOM 3869 C CA . TYR A 1 504 ? 12.314 42.213 -27.910 1.00 82.31 504 TYR A CA 1
ATOM 3870 C C . TYR A 1 504 ? 11.050 42.045 -28.762 1.00 82.31 504 TYR A C 1
ATOM 3872 O O . TYR A 1 504 ? 11.051 42.444 -29.929 1.00 82.31 504 TYR A O 1
ATOM 3880 N N . VAL A 1 505 ? 9.978 41.476 -28.199 1.00 80.31 505 VAL A N 1
ATOM 3881 C CA . VAL A 1 505 ? 8.681 41.355 -28.885 1.00 80.31 505 VAL A CA 1
ATOM 3882 C C . VAL A 1 505 ? 8.071 42.735 -29.128 1.00 80.31 505 VAL A C 1
ATOM 3884 O O . VAL A 1 505 ? 7.619 43.001 -30.241 1.00 80.31 505 VAL A O 1
ATOM 3887 N N . ALA A 1 506 ? 8.114 43.630 -28.137 1.00 79.12 506 ALA A N 1
ATOM 3888 C CA . ALA A 1 506 ? 7.657 45.012 -28.280 1.00 79.12 506 ALA A CA 1
ATOM 3889 C C . ALA A 1 506 ? 8.470 45.787 -29.333 1.00 79.12 506 ALA A C 1
ATOM 3891 O O . ALA A 1 506 ? 7.911 46.581 -30.088 1.00 79.12 506 ALA A O 1
ATOM 3892 N N . ALA A 1 507 ? 9.770 45.503 -29.445 1.00 80.69 507 ALA A N 1
ATOM 3893 C CA . ALA A 1 507 ? 10.656 46.063 -30.465 1.00 80.69 507 ALA A CA 1
ATOM 3894 C C . ALA A 1 507 ? 10.504 45.420 -31.864 1.00 80.69 507 ALA A C 1
ATOM 3896 O O . ALA A 1 507 ? 11.209 45.811 -32.794 1.00 80.69 507 ALA A O 1
ATOM 3897 N N . GLY A 1 508 ? 9.627 44.421 -32.038 1.00 71.00 508 GLY A N 1
ATOM 3898 C CA . GLY A 1 508 ? 9.426 43.717 -33.312 1.00 71.00 508 GLY A CA 1
ATOM 3899 C C . GLY A 1 508 ? 10.600 42.823 -33.740 1.00 71.00 508 GLY A C 1
ATOM 3900 O O . GLY A 1 508 ? 10.677 42.408 -34.898 1.00 71.00 508 GLY A O 1
ATOM 3901 N N . ILE A 1 509 ? 11.526 42.517 -32.826 1.00 79.31 509 ILE A N 1
ATOM 3902 C CA . ILE A 1 509 ? 12.716 41.698 -33.077 1.00 79.31 509 ILE A CA 1
ATOM 3903 C C . ILE A 1 509 ? 12.399 40.234 -32.751 1.00 79.31 509 ILE A C 1
ATOM 3905 O O . ILE A 1 509 ? 11.732 39.914 -31.768 1.00 79.31 509 ILE A O 1
ATOM 3909 N N . LYS A 1 510 ? 12.909 39.298 -33.564 1.00 70.50 510 LYS A N 1
ATOM 3910 C CA . LYS A 1 510 ? 12.735 37.856 -33.330 1.00 70.50 510 LYS A CA 1
ATOM 3911 C C . LYS A 1 510 ? 13.499 37.415 -32.071 1.00 70.50 510 LYS A C 1
ATOM 3913 O O . LYS A 1 510 ? 14.686 37.096 -32.134 1.00 70.50 510 LYS A O 1
ATOM 3918 N N . ALA A 1 511 ? 12.803 37.387 -30.938 1.00 72.94 511 ALA A N 1
ATOM 3919 C CA . ALA A 1 511 ? 13.348 37.013 -29.638 1.00 72.94 511 ALA A CA 1
ATOM 3920 C C . ALA A 1 511 ? 13.603 35.498 -29.512 1.00 72.94 511 ALA A C 1
ATOM 3922 O O . ALA A 1 511 ? 12.890 34.667 -30.088 1.00 72.94 511 ALA A O 1
ATOM 3923 N N . LYS A 1 512 ? 14.607 35.119 -28.711 1.00 73.81 512 LYS A N 1
ATOM 3924 C CA . LYS A 1 512 ? 14.845 33.715 -28.344 1.00 73.81 512 LYS A CA 1
ATOM 3925 C C . LYS A 1 512 ? 13.792 33.275 -27.327 1.00 73.81 512 LYS A C 1
ATOM 3927 O O . LYS A 1 512 ? 13.733 33.815 -26.233 1.00 73.81 512 LYS A O 1
ATOM 3932 N N . LYS A 1 513 ? 13.004 32.254 -27.673 1.00 76.12 513 LYS A N 1
ATOM 3933 C CA . LYS A 1 513 ? 11.944 31.703 -26.807 1.00 76.12 513 LYS A CA 1
ATOM 3934 C C . LYS A 1 513 ? 12.452 30.729 -25.734 1.00 76.12 513 LYS A C 1
ATOM 3936 O O . LYS A 1 513 ? 11.684 30.361 -24.854 1.00 76.12 513 LYS A O 1
ATOM 3941 N N . SER A 1 514 ? 13.719 30.306 -25.793 1.00 82.38 514 SER A N 1
ATOM 3942 C CA . SER A 1 514 ? 14.281 29.251 -24.936 1.00 82.38 514 SER A CA 1
ATOM 3943 C C . SER A 1 514 ? 15.564 29.670 -24.214 1.00 82.38 514 SER A C 1
ATOM 3945 O O . SER A 1 514 ? 16.489 30.187 -24.846 1.00 82.38 514 SER A O 1
ATOM 3947 N N . LEU A 1 515 ? 15.653 29.336 -22.927 1.00 83.75 515 LEU A N 1
ATOM 3948 C CA . LEU A 1 515 ? 16.820 29.506 -22.064 1.00 83.75 515 LEU A CA 1
ATOM 3949 C C . LEU A 1 515 ? 17.360 28.131 -21.640 1.00 83.75 515 LEU A C 1
ATOM 3951 O O . LEU A 1 515 ? 16.631 27.335 -21.051 1.00 83.75 515 LEU A O 1
ATOM 3955 N N . HIS A 1 516 ? 18.638 27.857 -21.910 1.00 83.50 516 HIS A N 1
ATOM 3956 C CA . HIS A 1 516 ? 19.319 26.633 -21.468 1.00 83.50 516 HIS A CA 1
ATOM 3957 C C . HIS A 1 516 ? 20.168 26.922 -20.230 1.00 83.50 516 HIS A C 1
ATOM 3959 O O . HIS A 1 516 ? 21.037 27.794 -20.260 1.00 83.50 516 HIS A O 1
ATOM 3965 N N . LEU A 1 517 ? 19.929 26.179 -19.152 1.00 86.62 517 LEU A N 1
ATOM 3966 C CA . LEU A 1 517 ? 20.654 26.310 -17.892 1.00 86.62 517 LEU A CA 1
ATOM 3967 C C . LEU A 1 517 ? 21.796 25.283 -17.808 1.00 86.62 517 LEU A C 1
ATOM 3969 O O . LEU A 1 517 ? 21.717 24.222 -18.436 1.00 86.62 517 LEU A O 1
ATOM 3973 N N . PRO A 1 518 ? 22.867 25.570 -17.044 1.00 84.56 518 PRO A N 1
ATOM 3974 C CA . PRO A 1 518 ? 23.996 24.652 -16.907 1.00 84.56 518 PRO A CA 1
ATOM 3975 C C . PRO A 1 518 ? 23.586 23.307 -16.270 1.00 84.56 518 PRO A C 1
ATOM 3977 O O . PRO A 1 518 ? 22.577 23.243 -15.562 1.00 84.56 518 PRO A O 1
ATOM 3980 N N . PRO A 1 519 ? 24.365 22.226 -16.481 1.00 83.56 519 PRO A N 1
ATOM 3981 C CA . PRO A 1 519 ? 24.136 20.940 -15.821 1.00 83.56 519 PRO A CA 1
ATOM 3982 C C . PRO A 1 519 ? 24.097 21.070 -14.296 1.00 83.56 519 PRO A C 1
ATOM 3984 O O . PRO A 1 519 ? 24.934 21.755 -13.707 1.00 83.56 519 PRO A O 1
ATOM 3987 N N . MET A 1 520 ? 23.129 20.412 -13.653 1.00 83.69 520 MET A N 1
ATOM 3988 C CA . MET A 1 520 ? 22.902 20.547 -12.210 1.00 83.69 520 MET A CA 1
ATOM 3989 C C . MET A 1 520 ? 22.324 19.272 -11.572 1.00 83.69 520 MET A C 1
ATOM 3991 O O . MET A 1 520 ? 21.750 18.404 -12.243 1.00 83.69 520 MET A O 1
ATOM 3995 N N . ASN A 1 521 ? 22.450 19.167 -10.246 1.00 82.94 521 ASN A N 1
ATOM 3996 C CA . ASN A 1 521 ? 22.055 17.976 -9.489 1.00 82.94 521 ASN A CA 1
ATOM 3997 C C . ASN A 1 521 ? 20.527 17.808 -9.431 1.00 82.94 521 ASN A C 1
ATOM 3999 O O . ASN A 1 521 ? 19.769 18.770 -9.550 1.00 82.94 521 ASN A O 1
ATOM 4003 N N . THR A 1 522 ? 20.049 16.584 -9.197 1.00 82.75 522 THR A N 1
ATOM 4004 C CA . THR A 1 522 ? 18.613 16.241 -9.207 1.00 82.75 522 THR A CA 1
ATOM 4005 C C . THR A 1 522 ? 17.730 17.155 -8.332 1.00 82.75 522 THR A C 1
ATOM 4007 O O . THR A 1 522 ? 16.702 17.609 -8.841 1.00 82.75 522 THR A O 1
ATOM 4010 N N . PRO A 1 523 ? 18.107 17.522 -7.085 1.00 83.75 523 PRO A N 1
ATOM 4011 C CA . PRO A 1 523 ? 17.311 18.446 -6.266 1.00 83.75 523 PRO A CA 1
ATOM 4012 C C . PRO A 1 523 ? 17.236 19.867 -6.843 1.00 83.75 523 PRO A C 1
ATOM 4014 O O . PRO A 1 523 ? 16.185 20.500 -6.795 1.00 83.75 523 PRO A O 1
ATOM 4017 N N . GLN A 1 524 ? 18.331 20.347 -7.437 1.00 84.88 524 GLN A N 1
ATOM 4018 C CA . GLN A 1 524 ? 18.396 21.662 -8.079 1.00 84.88 524 GLN A CA 1
ATOM 4019 C C . GLN A 1 524 ? 17.517 21.699 -9.334 1.00 84.88 524 GLN A C 1
ATOM 4021 O O . GLN A 1 524 ? 16.760 22.645 -9.522 1.00 84.88 524 GLN A O 1
ATOM 4026 N N . ARG A 1 525 ? 17.519 20.628 -10.142 1.00 87.25 525 ARG A N 1
ATOM 4027 C CA . ARG A 1 525 ? 16.608 20.505 -11.296 1.00 87.25 525 ARG A CA 1
ATOM 4028 C C . ARG A 1 525 ? 15.149 20.527 -10.861 1.00 87.25 525 ARG A C 1
ATOM 4030 O O . ARG A 1 525 ? 14.345 21.220 -11.475 1.00 87.25 525 ARG A O 1
ATOM 4037 N N . LYS A 1 526 ? 14.812 19.803 -9.786 1.00 86.94 526 LYS A N 1
ATOM 4038 C CA . LYS A 1 526 ? 13.450 19.780 -9.234 1.00 86.94 526 LYS A CA 1
ATOM 4039 C C . LYS A 1 526 ? 12.986 21.186 -8.837 1.00 86.94 526 LYS A C 1
ATOM 4041 O O . LYS A 1 526 ? 11.877 21.563 -9.190 1.00 86.94 526 LYS A O 1
ATOM 4046 N N . PHE A 1 527 ? 13.845 21.965 -8.182 1.00 89.81 527 PHE A N 1
ATOM 4047 C CA . PHE A 1 527 ? 13.542 23.352 -7.827 1.00 89.81 527 PHE A CA 1
ATOM 4048 C C . PHE A 1 527 ? 13.258 24.230 -9.054 1.00 89.81 527 PHE A C 1
ATOM 4050 O O . PHE A 1 527 ? 12.288 24.981 -9.067 1.00 89.81 527 PHE A O 1
ATOM 4057 N N . ILE A 1 528 ? 14.055 24.101 -10.115 1.00 89.06 528 ILE A N 1
ATOM 4058 C CA . ILE A 1 528 ? 13.855 24.887 -11.340 1.00 89.06 528 ILE A CA 1
ATOM 4059 C C . ILE A 1 528 ? 12.549 24.522 -12.043 1.00 89.06 528 ILE A C 1
ATOM 4061 O O . ILE A 1 528 ? 11.861 25.413 -12.531 1.00 89.06 528 ILE A O 1
ATOM 4065 N N . HIS A 1 529 ? 12.160 23.245 -12.041 1.00 87.38 529 HIS A N 1
ATOM 4066 C CA . HIS A 1 529 ? 10.840 22.839 -12.528 1.00 87.38 529 HIS A CA 1
ATOM 4067 C C . HIS A 1 529 ? 9.700 23.450 -11.695 1.00 87.38 529 HIS A C 1
ATOM 4069 O O . HIS A 1 529 ? 8.715 23.903 -12.267 1.00 87.38 529 HIS A O 1
ATOM 4075 N N . GLN A 1 530 ? 9.850 23.529 -1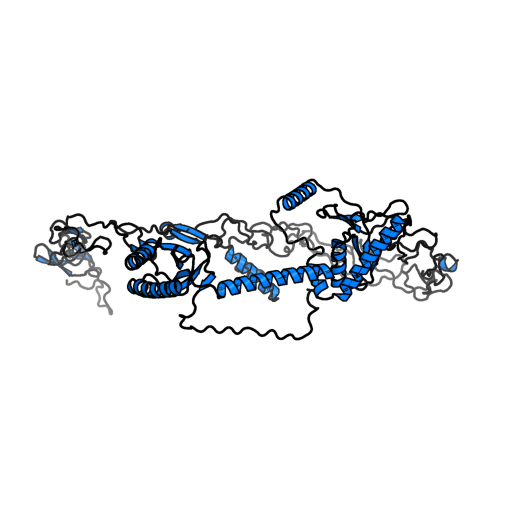0.369 1.00 87.06 530 GLN A N 1
ATOM 4076 C CA . GLN A 1 530 ? 8.845 24.127 -9.477 1.00 87.06 530 GLN A CA 1
ATOM 4077 C C . GLN A 1 530 ? 8.726 25.647 -9.648 1.00 87.06 530 GLN A C 1
ATOM 4079 O O . GLN A 1 530 ? 7.622 26.186 -9.621 1.00 87.06 530 GLN A O 1
ATOM 4084 N N . ILE A 1 531 ? 9.844 26.349 -9.857 1.00 89.25 531 ILE A N 1
ATOM 4085 C CA . ILE A 1 531 ? 9.802 27.766 -10.233 1.00 89.25 531 ILE A CA 1
ATOM 4086 C C . ILE A 1 531 ? 9.155 27.923 -11.608 1.00 89.25 531 ILE A C 1
ATOM 4088 O O . ILE A 1 531 ? 8.271 28.755 -11.767 1.00 89.25 531 ILE A O 1
ATOM 4092 N N . ALA A 1 532 ? 9.561 27.133 -12.603 1.00 87.06 532 ALA A N 1
ATOM 4093 C CA . ALA A 1 532 ? 8.988 27.224 -13.942 1.00 87.06 532 ALA A CA 1
ATOM 4094 C C . ALA A 1 532 ? 7.465 27.016 -13.925 1.00 87.06 532 ALA A C 1
ATOM 4096 O O . ALA A 1 532 ? 6.754 27.723 -14.631 1.00 87.06 532 ALA A O 1
ATOM 4097 N N . GLU A 1 533 ? 6.959 26.126 -13.069 1.00 84.44 533 GLU A N 1
ATOM 4098 C CA . GLU A 1 533 ? 5.526 25.942 -12.830 1.00 84.44 533 GLU A CA 1
ATOM 4099 C C . GLU A 1 533 ? 4.854 27.212 -12.279 1.00 84.44 533 GLU A C 1
ATOM 4101 O O . GLU A 1 533 ? 3.826 27.632 -12.810 1.00 84.44 533 GLU A O 1
ATOM 4106 N N . ALA A 1 534 ? 5.459 27.881 -11.290 1.00 84.56 534 ALA A N 1
ATOM 4107 C CA . ALA A 1 534 ? 4.946 29.143 -10.745 1.00 84.56 534 ALA A CA 1
ATOM 4108 C C . ALA A 1 534 ? 4.882 30.263 -11.800 1.00 84.56 534 ALA A C 1
ATOM 4110 O O . ALA A 1 534 ? 3.913 31.019 -11.854 1.00 84.56 534 ALA A O 1
ATOM 4111 N N . PHE A 1 535 ? 5.886 30.333 -12.680 1.00 85.12 535 PHE A N 1
ATOM 4112 C CA . PHE A 1 535 ? 5.943 31.286 -13.795 1.00 85.12 535 PHE A CA 1
ATOM 4113 C C . PHE A 1 535 ? 5.139 30.836 -15.035 1.00 85.12 535 PHE A C 1
ATOM 4115 O O . PHE A 1 535 ? 5.095 31.548 -16.042 1.00 85.12 535 PHE A O 1
ATOM 4122 N N . LYS A 1 536 ? 4.505 29.653 -14.993 1.00 82.69 536 LYS A N 1
ATOM 4123 C CA . LYS A 1 536 ? 3.790 29.018 -16.120 1.00 82.69 536 LYS A CA 1
ATOM 4124 C C . LYS A 1 536 ? 4.648 28.860 -17.384 1.00 82.69 536 LYS A C 1
ATOM 4126 O O . LYS A 1 536 ? 4.169 28.978 -18.514 1.00 82.69 536 LYS A O 1
ATOM 4131 N N . LEU A 1 537 ? 5.932 28.587 -17.183 1.00 84.56 537 LEU A N 1
ATOM 4132 C CA . LEU A 1 537 ? 6.908 28.304 -18.228 1.00 84.56 537 LEU A CA 1
ATOM 4133 C C . LEU A 1 537 ? 6.950 26.805 -18.532 1.00 84.56 537 LEU A C 1
ATOM 4135 O O . LEU A 1 537 ? 6.808 25.962 -17.644 1.00 84.56 537 LEU A O 1
ATOM 4139 N N . TYR A 1 538 ? 7.235 26.458 -19.785 1.00 81.31 538 TYR A N 1
ATOM 4140 C CA . TYR A 1 538 ? 7.555 25.077 -20.134 1.00 81.31 538 TYR A CA 1
ATOM 4141 C C . TYR A 1 538 ? 8.970 24.759 -19.649 1.00 81.31 538 TYR A C 1
ATOM 4143 O O . TYR A 1 538 ? 9.897 25.509 -19.951 1.00 81.31 538 TYR A O 1
ATOM 4151 N N . SER A 1 539 ? 9.160 23.655 -18.929 1.00 85.44 539 SER A N 1
ATOM 4152 C CA . SER A 1 539 ? 10.485 23.228 -18.472 1.00 85.44 539 SER A CA 1
ATOM 4153 C C . SER A 1 539 ? 10.707 21.743 -18.716 1.00 85.44 539 SER A C 1
ATOM 4155 O O . SER A 1 539 ? 9.837 20.916 -18.451 1.00 85.44 539 SER A O 1
ATOM 4157 N N . GLU A 1 540 ? 11.898 21.391 -19.194 1.00 82.44 540 GLU A N 1
ATOM 4158 C CA . GLU A 1 540 ? 12.255 20.004 -19.477 1.00 82.44 540 GLU A CA 1
ATOM 4159 C C . GLU A 1 540 ? 13.737 19.741 -19.196 1.00 82.44 540 GLU A C 1
ATOM 4161 O O . GLU A 1 540 ? 14.604 20.596 -19.383 1.00 82.44 540 GLU A O 1
ATOM 4166 N N . SER A 1 541 ? 14.022 18.537 -18.694 1.00 83.38 541 SER A N 1
ATOM 4167 C CA . SER A 1 541 ? 15.382 18.102 -18.377 1.00 83.38 541 SER A CA 1
ATOM 4168 C C . SER A 1 541 ? 15.986 17.296 -19.529 1.00 83.38 541 SER A C 1
ATOM 4170 O O . SER A 1 541 ? 15.400 16.297 -19.948 1.00 83.38 541 SER A O 1
ATOM 4172 N N . GLN A 1 542 ? 17.169 17.692 -19.995 1.00 75.06 542 GLN A N 1
ATOM 4173 C CA . GLN A 1 542 ? 17.854 17.149 -21.169 1.00 75.06 542 GLN A CA 1
ATOM 4174 C C . GLN A 1 542 ? 19.180 16.477 -20.775 1.00 75.06 542 GLN A C 1
ATOM 4176 O O . GLN A 1 542 ? 19.816 16.886 -19.810 1.00 75.06 542 GLN A O 1
ATOM 4181 N N . ASP A 1 543 ? 19.601 15.462 -21.538 1.00 70.31 543 ASP A N 1
ATOM 4182 C CA . ASP A 1 543 ? 20.833 14.665 -21.368 1.00 70.31 543 ASP A CA 1
ATOM 4183 C C . ASP A 1 543 ? 20.801 13.556 -20.298 1.00 70.31 543 ASP A C 1
ATOM 4185 O O . ASP A 1 543 ? 19.853 13.394 -19.524 1.00 70.31 543 ASP A O 1
ATOM 4189 N N . LYS A 1 544 ? 21.847 12.717 -20.317 1.00 68.62 544 LYS A N 1
ATOM 4190 C CA . LYS A 1 544 ? 22.070 11.634 -19.351 1.00 68.62 544 LYS A CA 1
ATOM 4191 C C . LYS A 1 544 ? 22.881 12.148 -18.164 1.00 68.62 544 LYS A C 1
ATOM 4193 O O . LYS A 1 544 ? 23.773 12.981 -18.323 1.00 68.62 544 LYS A O 1
ATOM 4198 N N . GLU A 1 545 ? 22.593 11.616 -16.981 1.00 66.75 545 GLU A N 1
ATOM 4199 C CA . GLU A 1 545 ? 23.391 11.894 -15.784 1.00 66.75 545 GLU A CA 1
ATOM 4200 C C . GLU A 1 545 ? 24.851 11.470 -16.026 1.00 66.75 545 GLU A C 1
ATOM 4202 O O . GLU A 1 545 ? 25.071 10.418 -16.636 1.00 66.75 545 GLU A O 1
ATOM 4207 N N . PRO A 1 546 ? 25.856 12.282 -15.634 1.00 64.69 546 PRO A N 1
ATOM 4208 C CA . PRO A 1 546 ? 25.804 13.443 -14.729 1.00 64.69 546 PRO A CA 1
ATOM 4209 C C . PRO A 1 546 ? 25.645 14.826 -15.398 1.00 64.69 546 PRO A C 1
ATOM 4211 O O . PRO A 1 546 ? 25.488 15.820 -14.699 1.00 64.69 546 PRO A O 1
ATOM 4214 N N . LEU A 1 547 ? 25.651 14.930 -16.731 1.00 72.94 547 LEU A N 1
ATOM 4215 C CA . LEU A 1 547 ? 25.614 16.217 -17.456 1.00 72.94 547 LEU A CA 1
ATOM 4216 C C . LEU A 1 547 ? 24.188 16.727 -17.724 1.00 72.94 547 LEU A C 1
ATOM 4218 O O . LEU A 1 547 ? 23.957 17.487 -18.660 1.00 72.94 547 LEU A O 1
ATOM 4222 N N . LYS A 1 548 ? 23.222 16.295 -16.910 1.00 79.00 548 LYS A N 1
ATOM 4223 C CA . LYS A 1 548 ? 21.803 16.549 -17.143 1.00 79.00 548 LYS A CA 1
ATOM 4224 C C . LYS A 1 548 ? 21.471 18.025 -16.898 1.00 79.00 548 LYS A C 1
ATOM 4226 O O . LYS A 1 548 ? 21.605 18.524 -15.779 1.00 79.00 548 LYS A O 1
ATOM 4231 N N . SER A 1 549 ? 21.047 18.710 -17.953 1.00 83.38 549 SER A N 1
ATOM 4232 C CA . SER A 1 549 ? 20.707 20.134 -17.972 1.00 83.38 549 SER A CA 1
ATOM 4233 C C . SER A 1 549 ? 19.188 20.338 -17.951 1.00 83.38 549 SER A C 1
ATOM 4235 O O . SER A 1 549 ? 18.416 19.388 -18.103 1.00 83.38 549 SER A O 1
ATOM 4237 N N . VAL A 1 550 ? 18.741 21.568 -17.698 1.00 84.62 550 VAL A N 1
ATOM 4238 C CA . VAL A 1 550 ? 17.323 21.954 -17.768 1.00 84.62 550 VAL A CA 1
ATOM 4239 C C . VAL A 1 550 ? 17.211 23.115 -18.739 1.00 84.62 550 VAL A C 1
ATOM 4241 O O . VAL A 1 550 ? 17.998 24.058 -18.663 1.00 84.62 550 VAL A O 1
ATOM 4244 N N . PHE A 1 551 ? 16.242 23.059 -19.643 1.00 86.00 551 PHE A N 1
ATOM 4245 C CA . PHE A 1 551 ? 15.884 24.209 -20.460 1.00 86.00 551 PHE A CA 1
ATOM 4246 C C . PHE A 1 551 ? 14.462 24.654 -20.146 1.00 86.00 551 PHE A C 1
ATOM 4248 O O . PHE A 1 551 ? 13.612 23.859 -19.736 1.00 86.00 551 PHE A O 1
ATOM 4255 N N . ILE A 1 552 ? 14.232 25.948 -20.321 1.00 86.56 552 ILE A N 1
ATOM 4256 C CA . ILE A 1 552 ? 12.963 26.613 -20.063 1.00 86.56 552 ILE A CA 1
ATOM 4257 C C . ILE A 1 552 ? 12.539 27.324 -21.346 1.00 86.56 552 ILE A C 1
ATOM 4259 O O . ILE A 1 552 ? 13.372 27.926 -22.022 1.00 86.56 552 ILE A O 1
ATOM 4263 N N . CYS A 1 553 ? 11.259 27.247 -21.700 1.00 83.19 553 CYS A N 1
ATOM 4264 C CA . CYS A 1 553 ? 10.693 27.933 -22.854 1.00 83.19 553 CYS A CA 1
ATOM 4265 C C . CYS A 1 553 ? 9.505 28.803 -22.441 1.00 83.19 553 CYS A C 1
ATOM 4267 O O . CYS A 1 553 ? 8.643 28.377 -21.668 1.00 83.19 553 CYS A O 1
ATOM 4269 N N . ILE A 1 554 ? 9.459 30.010 -23.002 1.00 82.19 554 ILE A N 1
ATOM 4270 C CA . ILE A 1 554 ? 8.336 30.934 -22.860 1.00 82.19 554 ILE A CA 1
ATOM 4271 C C . ILE A 1 554 ? 7.171 30.408 -23.696 1.00 82.19 554 ILE A C 1
ATOM 4273 O O . ILE A 1 554 ? 7.342 30.007 -24.850 1.00 82.19 554 ILE A O 1
ATOM 4277 N N . THR A 1 555 ? 5.994 30.396 -23.083 1.00 77.81 555 THR A N 1
ATOM 4278 C CA . THR A 1 555 ? 4.711 30.009 -23.686 1.00 77.81 555 THR A CA 1
ATOM 4279 C C . THR A 1 555 ? 3.714 31.164 -23.592 1.00 77.81 555 THR A C 1
ATOM 4281 O O . THR A 1 555 ? 3.928 32.099 -22.821 1.00 77.81 555 THR A O 1
ATOM 4284 N N . ASP A 1 556 ? 2.590 31.092 -24.303 1.00 72.56 556 ASP A N 1
ATOM 4285 C CA . ASP A 1 556 ? 1.552 32.136 -24.235 1.00 72.56 556 ASP A CA 1
ATOM 4286 C C . ASP A 1 556 ? 0.855 32.207 -22.860 1.00 72.56 556 ASP A C 1
ATOM 4288 O O . ASP A 1 556 ? 0.212 33.199 -22.535 1.00 72.56 556 ASP A O 1
ATOM 4292 N N . SER A 1 557 ? 1.003 31.175 -22.018 1.00 71.19 557 SER A N 1
ATOM 4293 C CA . SER A 1 557 ? 0.499 31.159 -20.637 1.00 71.19 557 SER A CA 1
ATOM 4294 C C . SER A 1 557 ? 1.462 31.756 -19.609 1.00 71.19 557 SER A C 1
ATOM 4296 O O . SER A 1 557 ? 1.120 31.785 -18.425 1.00 71.19 557 SER A O 1
ATOM 4298 N N . THR A 1 558 ? 2.656 32.185 -20.029 1.00 82.81 558 THR A N 1
ATOM 4299 C CA . THR A 1 558 ? 3.704 32.682 -19.127 1.00 82.81 558 THR A CA 1
ATOM 4300 C C . THR A 1 558 ? 3.201 33.888 -18.344 1.00 82.81 558 THR A C 1
ATOM 4302 O O . THR A 1 558 ? 2.756 34.875 -18.927 1.00 82.81 558 THR A O 1
ATOM 4305 N N . ALA A 1 559 ? 3.300 33.821 -17.020 1.00 81.19 559 ALA A N 1
ATOM 4306 C CA . ALA A 1 559 ? 2.897 34.898 -16.128 1.00 81.19 559 ALA A CA 1
ATOM 4307 C C . ALA A 1 559 ? 3.979 35.118 -15.076 1.00 81.19 559 ALA A C 1
ATOM 4309 O O . ALA A 1 559 ? 4.511 34.165 -14.514 1.00 81.19 559 ALA A O 1
ATOM 4310 N N . VAL A 1 560 ? 4.296 36.380 -14.798 1.00 83.69 560 VAL A N 1
ATOM 4311 C CA . VAL A 1 560 ? 5.259 36.723 -13.754 1.00 83.69 560 VAL A CA 1
ATOM 4312 C C . VAL A 1 560 ? 4.524 36.768 -12.412 1.00 83.69 560 VAL A C 1
ATOM 4314 O O . VAL A 1 560 ? 3.567 37.535 -12.281 1.00 83.69 560 VAL A O 1
ATOM 4317 N N . PRO A 1 561 ? 4.947 35.981 -11.408 1.00 83.44 561 PRO A N 1
ATOM 4318 C CA . PRO A 1 561 ? 4.352 36.039 -10.085 1.00 83.44 561 PRO A CA 1
ATOM 4319 C C . PRO A 1 561 ? 4.515 37.440 -9.457 1.00 83.44 561 PRO A C 1
ATOM 4321 O O . PRO A 1 561 ? 5.598 38.038 -9.573 1.00 83.44 561 PRO A O 1
ATOM 4324 N N . PRO A 1 562 ? 3.469 37.973 -8.789 1.00 78.31 562 PRO A N 1
ATOM 4325 C CA . PRO A 1 562 ? 3.465 39.339 -8.257 1.00 78.31 562 PRO A CA 1
ATOM 4326 C C . PRO A 1 562 ? 4.446 39.529 -7.096 1.00 78.31 562 PRO A C 1
ATOM 4328 O O . PRO A 1 562 ? 4.999 40.613 -6.932 1.00 78.31 562 PRO A O 1
ATOM 4331 N N . LEU A 1 563 ? 4.686 38.475 -6.311 1.00 82.75 563 LEU A N 1
ATOM 4332 C CA . LEU A 1 563 ? 5.664 38.462 -5.228 1.00 82.75 563 LEU A CA 1
ATOM 4333 C C . LEU A 1 563 ? 6.869 37.605 -5.622 1.00 82.75 563 LEU A C 1
ATOM 4335 O O . LEU A 1 563 ? 6.741 36.594 -6.313 1.00 82.75 563 LEU A O 1
ATOM 4339 N N . THR A 1 564 ? 8.051 38.007 -5.168 1.00 86.44 564 THR A N 1
ATOM 4340 C CA . THR A 1 564 ? 9.269 37.182 -5.257 1.00 86.44 564 THR A CA 1
ATOM 4341 C C . THR A 1 564 ? 9.289 36.113 -4.167 1.00 86.44 564 THR A C 1
ATOM 4343 O O . THR A 1 564 ? 8.654 36.299 -3.127 1.00 86.44 564 THR A O 1
ATOM 4346 N N . LEU A 1 565 ? 10.065 35.036 -4.337 1.00 85.19 565 LEU A N 1
ATOM 4347 C CA . LEU A 1 565 ? 10.227 33.994 -3.306 1.00 85.19 565 LEU A CA 1
ATOM 4348 C C . LEU A 1 565 ? 10.674 34.574 -1.955 1.00 85.19 565 LEU A C 1
ATOM 4350 O O . LEU A 1 565 ? 10.258 34.118 -0.890 1.00 85.19 565 LEU A O 1
ATOM 4354 N N . LYS A 1 566 ? 11.501 35.625 -1.994 1.00 87.56 566 LYS A N 1
ATOM 4355 C CA . LYS A 1 566 ? 11.938 36.352 -0.798 1.00 87.56 566 LYS A CA 1
ATOM 4356 C C . LYS A 1 566 ? 10.768 37.018 -0.071 1.00 87.56 566 LYS A C 1
ATOM 4358 O O . LYS A 1 566 ? 10.693 36.951 1.152 1.00 87.56 566 LYS A O 1
ATOM 4363 N N . GLN A 1 567 ? 9.886 37.677 -0.818 1.00 85.81 567 GLN A N 1
ATOM 4364 C CA . GLN A 1 567 ? 8.730 38.385 -0.269 1.00 85.81 567 GLN A CA 1
ATOM 4365 C C . GLN A 1 567 ? 7.645 37.418 0.205 1.00 85.81 567 GLN A C 1
ATOM 4367 O O . GLN A 1 567 ? 7.029 37.678 1.232 1.00 85.81 567 GLN A O 1
ATOM 4372 N N . THR A 1 568 ? 7.435 36.296 -0.490 1.00 84.75 568 THR A N 1
ATOM 4373 C CA . THR A 1 568 ? 6.458 35.287 -0.058 1.00 84.75 568 THR A CA 1
ATOM 4374 C C . THR A 1 568 ? 6.858 34.645 1.262 1.00 84.75 568 THR A C 1
ATOM 4376 O O . THR A 1 568 ? 6.022 34.546 2.151 1.00 84.75 568 THR A O 1
ATOM 4379 N N . VAL A 1 569 ? 8.137 34.290 1.436 1.00 86.00 569 VAL A N 1
ATOM 4380 C CA . VAL A 1 569 ? 8.632 33.758 2.717 1.00 86.00 569 VAL A CA 1
ATOM 4381 C C . VAL A 1 569 ? 8.492 34.790 3.832 1.00 86.00 569 VAL A C 1
ATOM 4383 O O . VAL A 1 569 ? 8.009 34.455 4.904 1.00 86.00 569 VAL A O 1
ATOM 4386 N N . ALA A 1 570 ? 8.844 36.054 3.574 1.00 85.88 570 ALA A N 1
ATOM 4387 C CA . ALA A 1 570 ? 8.689 37.111 4.571 1.00 85.88 570 ALA A CA 1
ATOM 4388 C C . ALA A 1 570 ? 7.222 37.301 4.999 1.00 85.88 570 ALA A C 1
ATOM 4390 O O . ALA A 1 570 ? 6.948 37.440 6.188 1.00 85.88 570 ALA A O 1
ATOM 4391 N N . ALA A 1 571 ? 6.283 37.261 4.050 1.00 83.81 571 ALA A N 1
ATOM 4392 C CA . ALA A 1 571 ? 4.856 37.368 4.338 1.00 83.81 571 ALA A CA 1
ATOM 4393 C C . ALA A 1 571 ? 4.326 36.155 5.127 1.00 83.81 571 ALA A C 1
ATOM 4395 O O . ALA A 1 571 ? 3.559 36.333 6.072 1.00 83.81 571 ALA A O 1
ATOM 4396 N N . GLU A 1 572 ? 4.747 34.933 4.781 1.00 83.38 572 GLU A N 1
ATOM 4397 C CA . GLU A 1 572 ? 4.397 33.721 5.537 1.00 83.38 572 GLU A CA 1
ATOM 4398 C C . GLU A 1 572 ? 4.926 33.774 6.974 1.00 83.38 572 GLU A C 1
ATOM 4400 O O . GLU A 1 572 ? 4.171 33.522 7.913 1.00 83.38 572 GLU A O 1
ATOM 4405 N N . ASP A 1 573 ? 6.187 34.172 7.154 1.00 83.31 573 ASP A N 1
ATOM 4406 C CA . ASP A 1 573 ? 6.813 34.287 8.470 1.00 83.31 573 ASP A CA 1
ATOM 4407 C C . ASP A 1 573 ? 6.121 35.371 9.331 1.00 83.31 573 ASP A C 1
ATOM 4409 O O . ASP A 1 573 ? 6.009 35.233 10.551 1.00 83.31 573 ASP A O 1
ATOM 4413 N N . GLU A 1 574 ? 5.626 36.460 8.728 1.00 84.75 574 GLU A N 1
ATOM 4414 C CA . GLU A 1 574 ? 4.825 37.476 9.426 1.00 84.75 574 GLU A CA 1
ATOM 4415 C C . GLU A 1 574 ? 3.445 36.962 9.850 1.00 84.75 574 GLU A C 1
ATOM 4417 O O . GLU A 1 574 ? 2.987 37.267 10.955 1.00 84.75 574 GLU A O 1
ATOM 4422 N N . ILE A 1 575 ? 2.778 36.182 8.995 1.00 81.88 575 ILE A N 1
ATOM 4423 C CA . ILE A 1 575 ? 1.491 35.552 9.314 1.00 81.88 575 ILE A CA 1
ATOM 4424 C C . ILE A 1 575 ? 1.667 34.559 10.466 1.00 81.88 575 ILE A C 1
ATOM 4426 O O . ILE A 1 575 ? 0.884 34.584 11.417 1.00 81.88 575 ILE A O 1
ATOM 4430 N N . GLU A 1 576 ? 2.710 33.729 10.421 1.00 80.75 576 GLU A N 1
ATOM 4431 C CA . GLU A 1 576 ? 3.014 32.756 11.472 1.00 80.75 576 GLU A CA 1
ATOM 4432 C C . GLU A 1 576 ? 3.300 33.448 12.812 1.00 80.75 576 GLU A C 1
ATOM 4434 O O . GLU A 1 576 ? 2.732 33.072 13.837 1.00 80.75 576 GLU A O 1
ATOM 4439 N N . LYS A 1 577 ? 4.085 34.535 12.808 1.00 83.25 577 LYS A N 1
ATOM 4440 C CA . LYS A 1 577 ? 4.328 35.350 14.010 1.00 83.25 577 LYS A CA 1
ATOM 4441 C C . LYS A 1 577 ? 3.051 35.958 14.579 1.00 83.25 577 LYS A C 1
ATOM 4443 O O . LYS A 1 577 ? 2.865 35.929 15.792 1.00 83.25 577 LYS A O 1
ATOM 4448 N N . LYS A 1 578 ? 2.168 36.501 13.735 1.00 82.06 578 LYS A N 1
ATOM 4449 C CA . LYS A 1 578 ? 0.878 37.058 14.180 1.00 82.06 578 LYS A CA 1
ATOM 4450 C C . LYS A 1 578 ? -0.019 35.981 14.780 1.00 82.06 578 LYS A C 1
ATOM 4452 O O . LYS A 1 578 ? -0.648 36.231 15.803 1.00 82.06 578 LYS A O 1
ATOM 4457 N N . LYS A 1 579 ? -0.049 34.789 14.182 1.00 80.00 579 LYS A N 1
ATOM 4458 C CA . LYS A 1 579 ? -0.803 33.648 14.707 1.00 80.00 579 LYS A CA 1
ATOM 4459 C C . LYS A 1 579 ? -0.283 33.226 16.081 1.00 80.00 579 LYS A C 1
ATOM 4461 O O . LYS A 1 579 ? -1.062 33.188 17.023 1.00 80.00 579 LYS A O 1
ATOM 4466 N N . LEU A 1 580 ? 1.026 33.003 16.205 1.00 80.12 580 LEU A N 1
ATOM 4467 C CA . LEU A 1 580 ? 1.665 32.661 17.479 1.00 80.12 580 LEU A CA 1
ATOM 4468 C C . LEU A 1 580 ? 1.438 33.745 18.538 1.00 80.12 580 LEU A C 1
ATOM 4470 O O . LEU A 1 580 ? 1.226 33.443 19.706 1.00 80.12 580 LEU A O 1
ATOM 4474 N N . PHE A 1 581 ? 1.466 35.019 18.146 1.00 83.81 581 PHE A N 1
ATOM 4475 C CA . PHE A 1 581 ? 1.180 36.130 19.048 1.00 83.81 581 PHE A CA 1
ATOM 4476 C C . PHE A 1 581 ? -0.271 36.115 19.552 1.00 83.81 581 PHE A C 1
ATOM 4478 O O . PHE A 1 581 ? -0.494 36.282 20.747 1.00 83.81 581 PHE A O 1
ATOM 4485 N N . LEU A 1 582 ? -1.247 35.872 18.671 1.00 76.31 582 LEU A N 1
ATOM 4486 C CA . LEU A 1 582 ? -2.657 35.751 19.052 1.00 76.31 582 LEU A CA 1
ATOM 4487 C C . LEU A 1 582 ? -2.917 34.526 19.937 1.00 76.31 582 LEU A C 1
ATOM 4489 O O . LEU A 1 582 ? -3.644 34.644 20.918 1.00 76.31 582 LEU A O 1
ATOM 4493 N N . GLU A 1 583 ? -2.303 33.381 19.629 1.00 73.75 583 GLU A N 1
ATOM 4494 C CA . GLU A 1 583 ? -2.396 32.165 20.449 1.00 73.75 583 GLU A CA 1
ATOM 4495 C C . GLU A 1 583 ? -1.806 32.394 21.847 1.00 73.75 583 GLU A C 1
ATOM 4497 O O . GLU A 1 583 ? -2.441 32.060 22.844 1.00 73.75 583 GLU A O 1
ATOM 4502 N N . ASN A 1 584 ? -0.642 33.048 21.934 1.00 79.06 584 ASN A N 1
ATOM 4503 C CA . ASN A 1 584 ? -0.043 33.419 23.217 1.00 79.06 584 ASN A CA 1
ATOM 4504 C C . ASN A 1 584 ? -0.933 34.390 24.005 1.00 79.06 584 ASN A C 1
ATOM 4506 O O . ASN A 1 584 ? -1.114 34.197 25.202 1.00 79.06 584 ASN A O 1
ATOM 4510 N N . LEU A 1 585 ? -1.523 35.401 23.353 1.00 78.19 585 LEU A N 1
ATOM 4511 C CA . LEU A 1 585 ? -2.455 36.329 24.003 1.00 78.19 585 LEU A CA 1
ATOM 4512 C C . LEU A 1 585 ? -3.687 35.604 24.558 1.00 78.19 585 LEU A C 1
ATOM 4514 O O . LEU A 1 585 ? -4.053 35.821 25.712 1.00 78.19 585 LEU A O 1
ATOM 4518 N N . GLN A 1 586 ? -4.298 34.717 23.768 1.00 74.12 586 GLN A N 1
ATOM 4519 C CA . GLN A 1 586 ? -5.433 33.904 24.213 1.00 74.12 586 GLN A CA 1
ATOM 4520 C C . GLN A 1 586 ? -5.051 33.016 25.397 1.00 74.12 586 GLN A C 1
ATOM 4522 O O . GLN A 1 586 ? -5.789 32.952 26.376 1.00 74.12 586 GLN A O 1
ATOM 4527 N N . GLN A 1 587 ? -3.879 32.380 25.352 1.00 70.50 587 GLN A N 1
ATOM 4528 C CA . GLN A 1 587 ? -3.405 31.548 26.450 1.00 70.50 587 GLN A CA 1
ATOM 4529 C C . GLN A 1 587 ? -3.164 32.369 27.725 1.00 70.50 587 GLN A C 1
ATOM 4531 O O . GLN A 1 587 ? -3.624 31.964 28.789 1.00 70.50 587 GLN A O 1
ATOM 4536 N N . THR A 1 588 ? -2.538 33.547 27.629 1.00 73.38 588 THR A N 1
ATOM 4537 C CA . THR A 1 588 ? -2.360 34.440 28.788 1.00 73.38 588 THR A CA 1
ATOM 4538 C C . THR A 1 588 ? -3.695 34.919 29.359 1.00 73.38 588 THR A C 1
ATOM 4540 O O . THR A 1 588 ? -3.866 34.928 30.572 1.00 73.38 588 THR A O 1
ATOM 4543 N N . GLN A 1 589 ? -4.683 35.222 28.509 1.00 72.94 589 GLN A N 1
ATOM 4544 C CA . GLN A 1 589 ? -6.031 35.594 28.954 1.00 72.94 589 GLN A CA 1
ATOM 4545 C C . GLN A 1 589 ? -6.734 34.438 29.679 1.00 72.94 589 GLN A C 1
ATOM 4547 O O . GLN A 1 589 ? -7.356 34.652 30.718 1.00 72.94 589 GLN A O 1
ATOM 4552 N N . ILE A 1 590 ? -6.599 33.205 29.182 1.00 66.50 590 ILE A N 1
ATOM 4553 C CA . ILE A 1 590 ? -7.130 32.006 29.849 1.00 66.50 590 ILE A CA 1
ATOM 4554 C C . ILE A 1 590 ? -6.413 31.783 31.192 1.00 66.50 590 ILE A C 1
ATOM 4556 O O . ILE A 1 590 ? -7.051 31.488 32.204 1.00 66.50 590 ILE A O 1
ATOM 4560 N N . GLU A 1 591 ? -5.095 31.965 31.246 1.00 65.94 591 GLU A N 1
ATOM 4561 C CA . GLU A 1 591 ? -4.301 31.807 32.468 1.00 65.94 591 GLU A CA 1
ATOM 4562 C C . GLU A 1 591 ? -4.611 32.870 33.534 1.00 65.94 591 GLU A C 1
ATOM 4564 O O . GLU A 1 591 ? -4.665 32.521 34.715 1.00 65.94 591 GLU A O 1
ATOM 4569 N N . GLU A 1 592 ? -4.890 34.116 33.153 1.00 69.12 592 GLU A N 1
ATOM 4570 C CA . GLU A 1 592 ? -5.241 35.208 34.077 1.00 69.12 592 GLU A CA 1
ATOM 4571 C C . GLU A 1 592 ? -6.722 35.211 34.494 1.00 69.12 592 GLU A C 1
ATOM 4573 O O . GLU A 1 592 ? -7.075 35.797 35.516 1.00 69.12 592 GLU A O 1
ATOM 4578 N N . SER A 1 593 ? -7.592 34.524 33.749 1.00 70.56 593 SER A N 1
ATOM 4579 C CA . SER A 1 593 ? -9.023 34.438 34.061 1.00 70.56 593 SER A CA 1
ATOM 4580 C C . SER A 1 593 ? -9.353 33.533 35.266 1.00 70.56 593 SER A C 1
ATOM 4582 O O . SER A 1 593 ? -8.667 32.539 35.558 1.00 70.56 593 SER A O 1
ATOM 4584 N N . PHE A 1 594 ? -10.430 33.903 35.970 1.00 71.69 594 PHE A N 1
ATOM 4585 C CA . PHE A 1 594 ? -10.952 33.236 37.169 1.00 71.69 594 PHE A CA 1
ATOM 4586 C C . PHE A 1 594 ? -11.765 31.970 36.841 1.00 71.69 594 PHE A C 1
ATOM 4588 O O . PHE A 1 594 ? -12.353 31.850 35.766 1.00 71.69 594 PHE A O 1
ATOM 4595 N N . PHE A 1 595 ? -11.836 31.022 37.782 1.00 76.56 595 PHE A N 1
ATOM 4596 C CA . PHE A 1 595 ? -12.574 29.765 37.589 1.00 76.56 595 PHE A CA 1
ATOM 4597 C C . PHE A 1 595 ? -14.092 29.946 37.733 1.00 76.56 595 PHE A C 1
ATOM 4599 O O . PHE A 1 595 ? -14.566 30.268 38.818 1.00 76.56 595 PHE A O 1
ATOM 4606 N N . ASN A 1 596 ? -14.866 29.669 36.681 1.00 70.50 596 ASN A N 1
ATOM 4607 C CA . ASN A 1 596 ? -16.318 29.907 36.631 1.00 70.50 596 ASN A CA 1
ATOM 4608 C C . ASN A 1 596 ? -17.197 28.672 36.936 1.00 70.50 596 ASN A C 1
ATOM 4610 O O . ASN A 1 596 ? -18.422 28.786 36.949 1.00 70.50 596 ASN A O 1
ATOM 4614 N N . SER A 1 597 ? -16.612 27.489 37.157 1.00 71.94 597 SER A N 1
ATOM 4615 C CA . SER A 1 597 ? -17.357 26.223 37.226 1.00 71.94 597 SER A CA 1
ATOM 4616 C C . SER A 1 597 ? -16.702 25.182 38.141 1.00 71.94 597 SER A C 1
ATOM 4618 O O . SER A 1 597 ? -15.499 25.222 38.415 1.00 71.94 597 SER A O 1
ATOM 4620 N N . ILE A 1 598 ? -17.490 24.209 38.606 1.00 76.62 598 ILE A N 1
ATOM 4621 C CA . ILE A 1 598 ? -17.012 23.051 39.376 1.00 76.62 598 ILE A CA 1
ATOM 4622 C C . ILE A 1 598 ? -17.109 21.792 38.513 1.00 76.62 598 ILE A C 1
ATOM 4624 O O . ILE A 1 598 ? -18.180 21.418 38.046 1.00 76.62 598 ILE A O 1
ATOM 4628 N N . LEU A 1 599 ? -15.987 21.101 38.354 1.00 78.69 599 LEU A N 1
ATOM 4629 C CA . LEU A 1 599 ? -15.870 19.828 37.661 1.00 78.69 599 LEU A CA 1
ATOM 4630 C C . LEU A 1 599 ? -15.991 18.671 38.652 1.00 78.69 599 LEU A C 1
ATOM 4632 O O . LEU A 1 599 ? -15.213 18.585 39.601 1.00 78.69 599 LEU A O 1
ATOM 4636 N N . ILE A 1 600 ? -16.911 17.754 38.388 1.00 75.44 600 ILE A N 1
ATOM 4637 C CA . ILE A 1 600 ? -17.096 16.496 39.110 1.00 75.44 600 ILE A CA 1
ATOM 4638 C C . ILE A 1 600 ? -16.587 15.375 38.201 1.00 75.44 600 ILE A C 1
ATOM 4640 O O . ILE A 1 600 ? -17.068 15.213 37.078 1.00 75.44 600 ILE A O 1
ATOM 4644 N N . ARG A 1 601 ? -15.593 14.621 38.671 1.00 71.88 601 ARG A N 1
ATOM 4645 C CA . ARG A 1 601 ? -14.940 13.526 37.944 1.00 71.88 601 ARG A CA 1
ATOM 4646 C C . ARG A 1 601 ? -15.002 12.234 38.747 1.00 71.88 601 ARG A C 1
ATOM 4648 O O . ARG A 1 601 ? -15.092 12.253 39.973 1.00 71.88 601 ARG A O 1
ATOM 4655 N N . ASP A 1 602 ? -14.896 11.121 38.029 1.00 70.38 602 ASP A N 1
ATOM 4656 C CA . ASP A 1 602 ? -14.837 9.774 38.598 1.00 70.38 602 ASP A CA 1
ATOM 4657 C C . ASP A 1 602 ? -16.098 9.446 39.413 1.00 70.38 602 ASP A C 1
ATOM 4659 O O . ASP A 1 602 ? -16.045 9.091 40.593 1.00 70.38 602 ASP A O 1
ATOM 4663 N N . VAL A 1 603 ? -17.254 9.623 38.765 1.00 72.88 603 VAL A N 1
ATOM 4664 C CA . VAL A 1 603 ? -18.558 9.196 39.287 1.00 72.88 603 VAL A CA 1
ATOM 4665 C C . VAL A 1 603 ? -18.591 7.668 39.393 1.00 72.88 603 VAL A C 1
ATOM 4667 O O . VAL A 1 603 ? -18.165 6.971 38.468 1.00 72.88 603 VAL A O 1
ATOM 4670 N N . PHE A 1 604 ? -19.065 7.141 40.525 1.00 68.69 604 PHE A N 1
ATOM 4671 C CA . PHE A 1 604 ? -19.087 5.698 40.776 1.00 68.69 604 PHE A CA 1
ATOM 4672 C C . PHE A 1 604 ? -20.047 4.961 39.827 1.00 68.69 604 PHE A C 1
ATOM 4674 O O . PHE A 1 604 ? -21.085 5.479 39.412 1.00 68.69 604 PHE A O 1
ATOM 4681 N N . PHE A 1 605 ? -19.695 3.720 39.483 1.00 56.38 605 PHE A N 1
ATOM 4682 C CA . PHE A 1 605 ? -20.468 2.883 38.566 1.00 56.38 605 PHE A CA 1
ATOM 4683 C C . PHE A 1 605 ? -21.868 2.590 39.135 1.00 56.38 605 PHE A C 1
ATOM 4685 O O . PHE A 1 605 ? -21.986 2.022 40.219 1.00 56.38 605 PHE A O 1
ATOM 4692 N N . GLY A 1 606 ? -22.918 2.972 38.400 1.00 59.66 606 GLY A N 1
ATOM 4693 C CA . GLY A 1 606 ? -24.323 2.792 38.796 1.00 59.66 606 GLY A CA 1
ATOM 4694 C C . GLY A 1 606 ? -25.049 4.066 39.245 1.00 59.66 606 GLY A C 1
ATOM 4695 O O . GLY A 1 606 ? -26.258 4.017 39.447 1.00 59.66 606 GLY A O 1
ATOM 4696 N N . VAL A 1 607 ? -24.353 5.201 39.358 1.00 68.56 607 VAL A N 1
ATOM 4697 C CA . VAL A 1 607 ? -24.965 6.508 39.645 1.00 68.56 607 VAL A CA 1
ATOM 4698 C C . VAL A 1 607 ? -25.486 7.127 38.344 1.00 68.56 607 VAL A C 1
ATOM 4700 O O . VAL A 1 607 ? -24.730 7.308 37.389 1.00 68.56 607 VAL A O 1
ATOM 4703 N N . SER A 1 608 ? -26.778 7.452 38.292 1.00 68.88 608 SER A N 1
ATOM 4704 C CA . SER A 1 608 ? -27.404 8.072 37.121 1.00 68.88 608 SER A CA 1
ATOM 4705 C C . SER A 1 608 ? -27.206 9.594 37.099 1.00 68.88 608 SER A C 1
ATOM 4707 O O . SER A 1 608 ? -26.914 10.224 38.118 1.00 68.88 608 SER A O 1
ATOM 4709 N N . LYS A 1 609 ? -27.397 10.216 35.927 1.00 67.69 609 LYS A N 1
ATOM 4710 C CA . LYS A 1 609 ? -27.390 11.684 35.785 1.00 67.69 609 LYS A CA 1
ATOM 4711 C C . LYS A 1 609 ? -28.361 12.347 36.774 1.00 67.69 609 LYS A C 1
ATOM 4713 O O . LYS A 1 609 ? -28.011 13.351 37.390 1.00 67.69 609 LYS A O 1
ATOM 4718 N N . ASP A 1 610 ? -29.529 11.744 36.975 1.00 67.12 610 ASP A N 1
ATOM 4719 C CA . ASP A 1 610 ? -30.573 12.255 37.864 1.00 67.12 610 ASP A CA 1
ATOM 4720 C C . ASP A 1 610 ? -30.181 12.159 39.347 1.00 67.12 610 ASP A C 1
ATOM 4722 O O . ASP A 1 610 ? -30.551 13.030 40.139 1.00 67.12 610 ASP A O 1
ATOM 4726 N N . ASP A 1 611 ? -29.369 11.168 39.730 1.00 69.25 611 ASP A N 1
ATOM 4727 C CA . ASP A 1 611 ? -28.824 11.057 41.087 1.00 69.25 611 ASP A CA 1
ATOM 4728 C C . ASP A 1 611 ? -27.811 12.172 41.370 1.00 69.25 611 ASP A C 1
ATOM 4730 O O . ASP A 1 611 ? -27.836 12.785 42.443 1.00 69.25 611 ASP A O 1
ATOM 4734 N N . VAL A 1 612 ? -26.945 12.484 40.400 1.00 68.50 612 VAL A N 1
ATOM 4735 C CA . VAL A 1 612 ? -26.003 13.609 40.504 1.00 68.50 612 VAL A CA 1
ATOM 4736 C C . VAL A 1 612 ? -26.777 14.924 40.594 1.00 68.50 612 VAL A C 1
ATOM 4738 O O . VAL A 1 612 ? -26.530 15.717 41.503 1.00 68.50 612 VAL A O 1
ATOM 4741 N N . GLU A 1 613 ? -27.768 15.142 39.727 1.00 71.00 613 GLU A N 1
ATOM 4742 C CA . GLU A 1 613 ? -28.588 16.356 39.761 1.00 71.00 613 GLU A CA 1
ATOM 4743 C C . GLU A 1 613 ? -29.378 16.512 41.066 1.00 71.00 613 GLU A C 1
ATOM 4745 O O . GLU A 1 613 ? -29.448 17.614 41.610 1.00 71.00 613 GLU A O 1
ATOM 4750 N N . SER A 1 614 ? -29.954 15.433 41.598 1.00 69.50 614 SER A N 1
ATOM 4751 C CA . SER A 1 614 ? -30.776 15.470 42.816 1.00 69.50 614 SER A CA 1
ATOM 4752 C C . SER A 1 614 ? -29.950 15.799 44.059 1.00 69.50 614 SER A C 1
ATOM 4754 O O . SER A 1 614 ? -30.366 16.606 44.892 1.00 69.50 614 SER A O 1
ATOM 4756 N N . ASN A 1 615 ? -28.748 15.230 44.173 1.00 68.56 615 ASN A N 1
ATOM 4757 C CA . ASN A 1 615 ? -27.849 15.507 45.293 1.00 68.56 615 ASN A CA 1
ATOM 4758 C C . ASN A 1 615 ? -27.245 16.909 45.212 1.00 68.56 615 ASN A C 1
ATOM 4760 O O . ASN A 1 615 ? -27.123 17.583 46.233 1.00 68.56 615 ASN A O 1
ATOM 4764 N N . VAL A 1 616 ? -26.940 17.384 44.004 1.00 69.00 616 VAL A N 1
ATOM 4765 C CA . VAL A 1 616 ? -26.504 18.767 43.798 1.00 69.00 616 VAL A CA 1
ATOM 4766 C C . VAL A 1 616 ? -27.639 19.747 44.121 1.00 69.00 616 VAL A C 1
ATOM 4768 O O . VAL A 1 616 ? -27.414 20.701 44.860 1.00 69.00 616 VAL A O 1
ATOM 4771 N N . LYS A 1 617 ? -28.882 19.479 43.691 1.00 68.31 617 LYS A N 1
ATOM 4772 C CA . LYS A 1 617 ? -30.072 20.272 44.067 1.00 68.31 617 LYS A CA 1
ATOM 4773 C C . LYS A 1 617 ? -30.293 20.312 45.584 1.00 68.31 617 LYS A C 1
ATOM 4775 O O . LYS A 1 617 ? -30.636 21.367 46.109 1.00 68.31 617 LYS A O 1
ATOM 4780 N N . GLN A 1 618 ? -30.034 19.218 46.303 1.00 67.56 618 GLN A N 1
ATOM 4781 C CA . GLN A 1 618 ? -30.115 19.187 47.769 1.00 67.56 618 GLN A CA 1
ATOM 4782 C C . GLN A 1 618 ? -29.061 20.089 48.438 1.00 67.56 618 GLN A C 1
ATOM 4784 O O . GLN A 1 618 ? -29.363 20.769 49.416 1.00 67.56 618 GLN A O 1
ATOM 4789 N N . ILE A 1 619 ? -27.838 20.143 47.903 1.00 65.75 619 ILE A N 1
ATOM 4790 C CA . ILE A 1 619 ? -26.796 21.062 48.391 1.00 65.75 619 ILE A CA 1
ATOM 4791 C C . ILE A 1 619 ? -27.198 22.514 48.102 1.00 65.75 619 ILE A C 1
ATOM 4793 O O . ILE A 1 619 ? -27.036 23.384 48.955 1.00 65.75 619 ILE A O 1
ATOM 4797 N N . LEU A 1 620 ? -27.793 22.774 46.940 1.00 63.94 620 LEU A N 1
ATOM 4798 C CA . LEU A 1 620 ? -28.230 24.109 46.528 1.00 63.94 620 LEU A CA 1
ATOM 4799 C C . LEU A 1 620 ? -29.400 24.649 47.369 1.00 63.94 620 LEU A C 1
ATOM 4801 O O . LEU A 1 620 ? -29.453 25.846 47.622 1.00 63.94 620 LEU A O 1
ATOM 4805 N N . GLN A 1 621 ? -30.274 23.789 47.906 1.00 63.12 621 GLN A N 1
ATOM 4806 C CA . GLN A 1 621 ? -31.326 24.195 48.858 1.00 63.12 621 GLN A CA 1
ATOM 4807 C C . GLN A 1 621 ? -30.772 24.820 50.150 1.00 63.12 621 GLN A C 1
ATOM 4809 O O . GLN A 1 621 ? -31.448 25.629 50.780 1.00 63.12 621 GLN A O 1
ATOM 4814 N N . SER A 1 622 ? -29.539 24.476 50.538 1.00 61.34 622 SER A N 1
ATOM 4815 C CA . SER A 1 622 ? -28.861 25.079 51.695 1.00 61.34 622 SER A CA 1
ATOM 4816 C C . SER A 1 622 ? -28.201 26.433 51.390 1.00 61.34 622 SER A C 1
ATOM 4818 O O . SER A 1 622 ? -27.736 27.097 52.312 1.00 61.34 622 SER A O 1
ATOM 4820 N N . HIS A 1 623 ? -28.163 26.849 50.117 1.00 61.50 623 HIS A N 1
ATOM 4821 C CA . HIS A 1 623 ? -27.524 28.080 49.637 1.00 61.50 623 HIS A CA 1
ATOM 4822 C C . HIS A 1 623 ? -28.458 28.827 48.654 1.00 61.50 623 HIS A C 1
ATOM 4824 O O . HIS A 1 623 ? -28.271 28.741 47.440 1.00 61.50 623 HIS A O 1
ATOM 4830 N N . PRO A 1 624 ? -29.457 29.585 49.151 1.00 57.41 624 PRO A N 1
ATOM 4831 C CA . PRO A 1 624 ? -30.487 30.236 48.327 1.00 57.41 624 PRO A CA 1
ATOM 4832 C C . PRO A 1 624 ? -29.999 31.415 47.459 1.00 57.41 624 PRO A C 1
ATOM 4834 O O . PRO A 1 624 ? -30.786 31.967 46.701 1.00 57.41 624 PRO A O 1
ATOM 4837 N N . GLU A 1 625 ? -28.719 31.802 47.532 1.00 56.22 625 GLU A N 1
ATOM 4838 C CA . GLU A 1 625 ? -28.123 32.885 46.720 1.00 56.22 625 GLU A CA 1
ATOM 4839 C C . GLU A 1 625 ? -27.796 32.475 45.261 1.00 56.22 625 GLU A C 1
ATOM 4841 O O . GLU A 1 625 ? -27.237 33.266 44.499 1.00 56.22 625 GLU A O 1
ATOM 4846 N N . ILE A 1 626 ? -28.079 31.229 44.865 1.00 59.34 626 ILE A N 1
ATOM 4847 C CA . ILE A 1 626 ? -27.671 30.645 43.578 1.00 59.34 626 ILE A CA 1
ATOM 4848 C C . ILE A 1 626 ? -28.894 30.519 42.661 1.00 59.34 626 ILE A C 1
ATOM 4850 O O . ILE A 1 626 ? -29.668 29.568 42.767 1.00 59.34 626 ILE A O 1
ATOM 4854 N N . GLU A 1 627 ? -29.068 31.472 41.745 1.00 54.72 627 GLU A N 1
ATOM 4855 C CA . GLU A 1 627 ? -30.145 31.440 40.749 1.00 54.72 627 GLU A CA 1
ATOM 4856 C C . GLU A 1 627 ? -29.788 30.526 39.558 1.00 54.72 627 GLU A C 1
ATOM 4858 O O . GLU A 1 627 ? -28.673 30.560 39.039 1.00 54.72 627 GLU A O 1
ATOM 4863 N N . ASN A 1 628 ? -30.745 29.700 39.118 1.00 55.31 628 ASN A N 1
ATOM 4864 C CA . ASN A 1 628 ? -30.665 28.813 37.942 1.00 55.31 628 ASN A CA 1
ATOM 4865 C C . ASN A 1 628 ? -29.389 27.939 37.841 1.00 55.31 628 ASN A C 1
ATOM 4867 O O . ASN A 1 628 ? -28.557 28.121 36.949 1.00 55.31 628 ASN A O 1
ATOM 4871 N N . PRO A 1 629 ? -29.223 26.950 38.737 1.00 64.00 629 PRO A N 1
ATOM 4872 C CA . PRO A 1 629 ? -28.138 25.974 38.658 1.00 64.00 629 PRO A CA 1
ATOM 4873 C C . PRO A 1 629 ? -28.306 25.035 37.449 1.00 64.00 629 PRO A C 1
ATOM 4875 O O . PRO A 1 629 ? -29.308 24.325 37.347 1.00 64.00 629 PRO A O 1
ATOM 4878 N N . LEU A 1 630 ? -27.305 24.980 36.565 1.00 63.41 630 LEU A N 1
ATOM 4879 C CA . LEU A 1 630 ? -27.287 24.115 35.382 1.00 63.41 630 LEU A CA 1
ATOM 4880 C C . LEU A 1 630 ? -26.126 23.115 35.460 1.00 63.41 630 LEU A C 1
ATOM 4882 O O . LEU A 1 630 ? -24.962 23.477 35.636 1.00 63.41 630 LEU A O 1
ATOM 4886 N N . ILE A 1 631 ? -26.446 21.828 35.323 1.00 66.19 631 ILE A N 1
ATOM 4887 C CA . ILE A 1 631 ? -25.455 20.747 35.295 1.00 66.19 631 ILE A CA 1
ATOM 4888 C C . ILE A 1 631 ? -25.304 20.284 33.853 1.00 66.19 631 ILE A C 1
ATOM 4890 O O . ILE A 1 631 ? -26.240 19.766 33.242 1.00 66.19 631 ILE A O 1
ATOM 4894 N N . HIS A 1 632 ? -24.104 20.459 33.316 1.00 66.19 632 HIS A N 1
ATOM 4895 C CA . HIS A 1 632 ? -23.760 20.064 31.961 1.00 66.19 632 HIS A CA 1
ATOM 4896 C C . HIS A 1 632 ? -22.973 18.756 31.987 1.00 66.19 632 HIS A C 1
ATOM 4898 O O . HIS A 1 632 ? -21.995 18.593 32.720 1.00 66.19 632 HIS A O 1
ATOM 4904 N N . TRP A 1 633 ? -23.415 17.800 31.175 1.00 67.38 633 TRP A N 1
ATOM 4905 C CA . TRP A 1 633 ? -22.717 16.536 30.976 1.00 67.38 633 TRP A CA 1
ATOM 4906 C C . TRP A 1 633 ? -21.747 16.687 29.806 1.00 67.38 633 TRP A C 1
ATOM 4908 O O . TRP A 1 633 ? -22.176 16.987 28.694 1.00 67.38 633 TRP A O 1
ATOM 4918 N N . ILE A 1 634 ? -20.447 16.519 30.070 1.00 66.12 634 ILE A N 1
ATOM 4919 C CA . ILE A 1 634 ? -19.400 16.739 29.063 1.00 66.12 634 ILE A CA 1
ATOM 4920 C C . ILE A 1 634 ? -19.012 15.407 28.397 1.00 66.12 634 ILE A C 1
ATOM 4922 O O . ILE A 1 634 ? -19.008 15.329 27.170 1.00 66.12 634 ILE A O 1
ATOM 4926 N N . LYS A 1 635 ? -18.695 14.359 29.181 1.00 63.06 635 LYS A N 1
ATOM 4927 C CA . LYS A 1 635 ? -18.355 12.986 28.724 1.00 63.06 635 LYS A CA 1
ATOM 4928 C C . LYS A 1 635 ? -18.662 11.954 29.818 1.00 63.06 635 LYS A C 1
ATOM 4930 O O . LYS A 1 635 ? -18.612 12.320 30.984 1.00 63.06 635 LYS A O 1
ATOM 4935 N N . ASP A 1 636 ? -18.909 10.695 29.441 1.00 57.75 636 ASP A N 1
ATOM 4936 C CA . ASP A 1 636 ? -19.240 9.482 30.230 1.00 57.75 636 ASP A CA 1
ATOM 4937 C C . ASP A 1 636 ? -19.264 9.586 31.774 1.00 57.75 636 ASP A C 1
ATOM 4939 O O . ASP A 1 636 ? -20.310 9.343 32.368 1.00 57.75 636 ASP A O 1
ATOM 4943 N N . SER A 1 637 ? -18.170 9.982 32.438 1.00 63.56 637 SER A N 1
ATOM 4944 C CA . SER A 1 637 ? -18.048 10.078 33.909 1.00 63.56 637 SER A CA 1
ATOM 4945 C C . SER A 1 637 ? -17.685 11.476 34.452 1.00 63.56 637 SER A C 1
ATOM 4947 O O . SER A 1 637 ? -17.223 11.606 35.588 1.00 63.56 637 SER A O 1
ATOM 4949 N N . THR A 1 638 ? -17.842 12.530 33.643 1.00 70.75 638 THR A N 1
ATOM 4950 C CA . THR A 1 638 ? -17.456 13.917 33.956 1.00 70.75 638 THR A CA 1
ATOM 4951 C C . THR A 1 638 ? -18.630 14.885 33.795 1.00 70.75 638 THR A C 1
ATOM 4953 O O . THR A 1 638 ? -19.167 15.066 32.697 1.00 70.75 638 THR A O 1
ATOM 4956 N N . PHE A 1 639 ? -18.978 15.564 34.887 1.00 71.88 639 PHE A N 1
ATOM 4957 C CA . PHE A 1 639 ? -20.043 16.565 34.948 1.00 71.88 639 PHE A CA 1
ATOM 4958 C C . PHE A 1 639 ? -19.457 17.931 35.311 1.00 71.88 639 PHE A C 1
ATOM 4960 O O . PHE A 1 639 ? -18.556 18.017 36.144 1.00 71.88 639 PHE A O 1
ATOM 4967 N N . ALA A 1 640 ? -19.965 18.998 34.700 1.00 67.12 640 ALA A N 1
ATOM 4968 C CA . ALA A 1 640 ? -19.620 20.370 35.047 1.00 67.12 640 ALA A CA 1
ATOM 4969 C C . ALA A 1 640 ? -20.844 21.084 35.619 1.00 67.12 640 ALA A C 1
ATOM 4971 O O . ALA A 1 640 ? -21.931 21.049 35.044 1.00 67.12 640 ALA A O 1
ATOM 4972 N N . PHE A 1 641 ? -20.658 21.730 36.763 1.00 69.94 641 PHE A N 1
ATOM 4973 C CA . PHE A 1 641 ? -21.657 22.566 37.402 1.00 69.94 641 PHE A CA 1
ATOM 4974 C C . PHE A 1 641 ? -21.382 24.028 37.061 1.00 69.94 641 PHE A C 1
ATOM 4976 O O . PHE A 1 641 ? -20.358 24.580 37.467 1.00 69.94 641 PHE A O 1
ATOM 4983 N N . SER A 1 642 ? -22.312 24.652 36.344 1.00 62.66 642 SER A N 1
ATOM 4984 C CA . SER A 1 642 ? -22.301 26.084 36.052 1.00 62.66 642 SER A CA 1
ATOM 4985 C C . SER A 1 642 ? -23.573 26.742 36.578 1.00 62.66 642 SER A C 1
ATOM 4987 O O . SER A 1 642 ? -24.643 26.140 36.620 1.00 62.66 642 SER A O 1
ATOM 4989 N N . CYS A 1 643 ? -23.476 28.005 36.965 1.00 61.06 643 CYS A N 1
ATOM 4990 C CA . CYS A 1 643 ? -24.624 28.801 37.383 1.00 61.06 643 CYS A CA 1
ATOM 4991 C C . CYS A 1 643 ? -24.537 30.176 36.716 1.00 61.06 643 CYS A C 1
ATOM 4993 O O . CYS A 1 643 ? -23.441 30.707 36.522 1.00 61.06 643 CYS A O 1
ATOM 4995 N N . ASP A 1 644 ? -25.689 30.750 36.363 1.00 57.22 644 ASP A N 1
ATOM 4996 C CA . ASP A 1 644 ? -25.777 32.030 35.652 1.00 57.22 644 ASP A CA 1
ATOM 4997 C C . ASP A 1 644 ? -25.140 33.206 36.425 1.00 57.22 644 ASP A C 1
ATOM 4999 O O . ASP A 1 644 ? -24.649 34.150 35.802 1.00 57.22 644 ASP A O 1
ATOM 5003 N N . ASN A 1 645 ? -25.034 33.119 37.761 1.00 54.91 645 ASN A N 1
ATOM 5004 C CA . ASN A 1 645 ? -24.369 34.125 38.608 1.00 54.91 645 ASN A CA 1
ATOM 5005 C C . ASN A 1 645 ? -22.844 34.248 38.391 1.00 54.91 645 ASN A C 1
ATOM 5007 O O . ASN A 1 645 ? -22.236 35.217 38.861 1.00 54.91 645 ASN A O 1
ATOM 5011 N N . PHE A 1 646 ? -22.227 33.307 37.665 1.00 54.59 646 PHE A N 1
ATOM 5012 C CA . PHE A 1 646 ? -20.786 33.264 37.375 1.00 54.59 646 PHE A CA 1
ATOM 5013 C C . PHE A 1 646 ? -20.417 33.779 35.971 1.00 54.59 646 PHE A C 1
ATOM 5015 O O . PHE A 1 646 ? -19.278 33.632 35.536 1.00 54.59 646 PHE A O 1
ATOM 5022 N N . LYS A 1 647 ? -21.349 34.429 35.259 1.00 52.22 647 LYS A N 1
ATOM 5023 C CA . LYS A 1 647 ? -21.067 35.098 33.971 1.00 52.22 647 LYS A CA 1
ATOM 5024 C C . LYS A 1 647 ? -20.225 36.377 34.114 1.00 52.22 647 LYS A C 1
ATOM 5026 O O . LYS A 1 647 ? -19.546 36.771 33.174 1.00 52.22 647 LYS A O 1
ATOM 5031 N N . THR A 1 648 ? -20.228 37.009 35.291 1.00 53.94 648 THR A N 1
ATOM 5032 C CA . THR A 1 648 ? -19.332 38.121 35.660 1.00 53.94 648 THR A CA 1
ATOM 5033 C C . THR A 1 648 ? -18.563 37.744 36.928 1.00 53.94 648 THR A C 1
ATOM 5035 O O . THR A 1 648 ? -19.131 37.710 38.022 1.00 53.94 648 THR A O 1
ATOM 5038 N N . MET A 1 649 ? -17.290 37.374 36.776 1.00 59.66 649 MET A N 1
ATOM 5039 C CA . MET A 1 649 ? -16.471 36.799 37.850 1.00 59.66 649 MET A CA 1
ATOM 5040 C C . MET A 1 649 ? -15.650 37.865 38.580 1.00 59.66 649 MET A C 1
ATOM 5042 O O . MET A 1 649 ? -14.831 38.536 37.961 1.00 59.66 649 MET A O 1
ATOM 5046 N N . ASP A 1 650 ? -15.823 37.942 39.901 1.00 62.97 650 ASP A N 1
ATOM 5047 C CA . ASP A 1 650 ? -15.007 38.733 40.831 1.00 62.97 650 ASP A CA 1
ATOM 5048 C C . ASP A 1 650 ? -14.348 37.804 41.863 1.00 62.97 650 ASP A C 1
ATOM 5050 O O . ASP A 1 650 ? -14.839 36.699 42.115 1.00 62.97 650 ASP A O 1
ATOM 5054 N N . LYS A 1 651 ? -13.281 38.268 42.528 1.00 63.50 651 LYS A N 1
ATOM 5055 C CA . LYS A 1 651 ? -12.541 37.492 43.546 1.00 63.50 651 LYS A CA 1
ATOM 5056 C C . LYS A 1 651 ? -13.441 36.954 44.671 1.00 63.50 651 LYS A C 1
ATOM 5058 O O . LYS A 1 651 ? -13.300 35.810 45.084 1.00 63.50 651 LYS A O 1
ATOM 5063 N N . GLU A 1 652 ? -14.428 37.738 45.107 1.00 64.38 652 GLU A N 1
ATOM 5064 C CA . GLU A 1 652 ? -15.399 37.314 46.128 1.00 64.38 652 GLU A CA 1
ATOM 5065 C C . GLU A 1 652 ? -16.299 36.161 45.652 1.00 64.38 652 GLU A C 1
ATOM 5067 O O . GLU A 1 652 ? -16.676 35.292 46.439 1.00 64.38 652 GLU A O 1
ATOM 5072 N N . LYS A 1 653 ? -16.634 36.115 44.356 1.00 66.38 653 LYS A N 1
ATOM 5073 C CA . LYS A 1 653 ? -17.440 35.033 43.773 1.00 66.38 653 LYS A CA 1
ATOM 5074 C C . LYS A 1 653 ? -16.617 33.757 43.580 1.00 66.38 653 LYS A C 1
ATOM 5076 O O . LYS A 1 653 ? -17.161 32.668 43.752 1.00 66.38 653 LYS A O 1
ATOM 5081 N N . GLU A 1 654 ? -15.320 33.873 43.292 1.00 68.44 654 GLU A N 1
ATOM 5082 C CA . GLU A 1 654 ? -14.390 32.735 43.250 1.00 68.44 654 GLU A CA 1
ATOM 5083 C C . GLU A 1 654 ? -14.203 32.101 44.643 1.00 68.44 654 GLU A C 1
ATOM 5085 O O . GLU A 1 654 ? -14.280 30.878 44.778 1.00 68.44 654 GLU A O 1
ATOM 5090 N N . ASP A 1 655 ? -14.078 32.913 45.699 1.00 67.62 655 ASP A N 1
ATOM 5091 C CA . ASP A 1 655 ? -14.003 32.436 47.091 1.00 67.62 655 ASP A CA 1
ATOM 5092 C C . ASP A 1 655 ? -15.311 31.750 47.547 1.00 67.62 655 ASP A C 1
ATOM 5094 O O . ASP A 1 655 ? -15.296 30.733 48.260 1.00 67.62 655 ASP A O 1
ATOM 5098 N N . LYS A 1 656 ? -16.468 32.249 47.085 1.00 69.25 656 LYS A N 1
ATOM 5099 C CA . LYS A 1 656 ? -17.769 31.579 47.264 1.00 69.25 656 LYS A CA 1
ATOM 5100 C C . LYS A 1 656 ? -17.826 30.242 46.517 1.00 69.25 656 LYS A C 1
ATOM 5102 O O . LYS A 1 656 ? -18.285 29.250 47.086 1.00 69.25 656 LYS A O 1
ATOM 5107 N N . LEU A 1 657 ? -17.318 30.178 45.284 1.00 71.62 657 LEU A N 1
ATOM 5108 C CA . LEU A 1 657 ? -17.259 28.943 44.493 1.00 71.62 657 LEU A CA 1
ATOM 5109 C C . LEU A 1 657 ? -16.307 27.907 45.125 1.00 71.62 657 LEU A C 1
ATOM 5111 O O . LEU A 1 657 ? -16.624 26.718 45.150 1.00 71.62 657 LEU A O 1
ATOM 5115 N N . TYR A 1 658 ? -15.210 28.345 45.749 1.00 71.88 658 TYR A N 1
ATOM 5116 C CA . TYR A 1 658 ? -14.329 27.488 46.551 1.00 71.88 658 TYR A CA 1
ATOM 5117 C C . TYR A 1 658 ? -15.014 26.944 47.818 1.00 71.88 658 TYR A C 1
ATOM 5119 O O . TYR A 1 658 ? -14.859 25.771 48.174 1.00 71.88 658 TYR A O 1
ATOM 5127 N N . SER A 1 659 ? -15.815 27.770 48.494 1.00 70.19 659 SER A N 1
ATOM 5128 C CA . SER A 1 659 ? -16.601 27.341 49.659 1.00 70.19 659 SER A CA 1
ATOM 5129 C C . SER A 1 659 ? -17.665 26.307 49.271 1.00 70.19 659 SER A C 1
ATOM 5131 O O . SER A 1 659 ? -17.800 25.278 49.938 1.00 70.19 659 SER A O 1
ATOM 5133 N N . LEU A 1 660 ? -18.342 26.512 48.136 1.00 72.38 660 LEU A N 1
ATOM 5134 C CA . LEU A 1 660 ? -19.268 25.539 47.553 1.00 72.38 660 LEU A CA 1
ATOM 5135 C C . LEU A 1 660 ? -18.554 24.241 47.165 1.00 72.38 660 LEU A C 1
ATOM 5137 O O . LEU A 1 660 ? -19.027 23.168 47.527 1.00 72.38 660 LEU A O 1
ATOM 5141 N N . LEU A 1 661 ? -17.377 24.305 46.530 1.00 73.69 661 LEU A N 1
ATOM 5142 C CA . LEU A 1 661 ? -16.568 23.121 46.213 1.00 73.69 661 LEU A CA 1
ATOM 5143 C C . LEU A 1 661 ? -16.317 22.251 47.453 1.00 73.69 661 LEU A C 1
ATOM 5145 O O . LEU A 1 661 ? -16.377 21.023 47.369 1.00 73.69 661 LEU A O 1
ATOM 5149 N N . LYS A 1 662 ? -16.037 22.862 48.610 1.00 73.56 662 LYS A N 1
ATOM 5150 C CA . LYS A 1 662 ? -15.798 22.132 49.862 1.00 73.56 662 LYS A CA 1
ATOM 5151 C C . LYS A 1 662 ? -17.049 21.381 50.330 1.00 73.56 662 LYS A C 1
ATOM 5153 O O . LYS A 1 662 ? -16.947 20.215 50.709 1.00 73.56 662 LYS A O 1
ATOM 5158 N N . SER A 1 663 ? -18.216 22.012 50.237 1.00 71.94 663 SER A N 1
ATOM 5159 C CA . SER A 1 663 ? -19.508 21.383 50.539 1.00 71.94 663 SER A CA 1
ATOM 5160 C C . SER A 1 663 ? -19.838 20.251 49.559 1.00 71.94 663 SER A C 1
ATOM 5162 O O . SER A 1 663 ? -20.223 19.164 49.987 1.00 71.94 663 SER A O 1
ATOM 5164 N N . PHE A 1 664 ? -19.597 20.455 48.259 1.00 71.06 664 PHE A N 1
ATOM 5165 C CA . PHE A 1 664 ? -19.766 19.423 47.231 1.00 71.06 664 PHE A CA 1
ATOM 5166 C C . PHE A 1 664 ? -18.848 18.222 47.478 1.00 71.06 664 PHE A C 1
ATOM 5168 O O . PHE A 1 664 ? -19.317 17.088 47.464 1.00 71.06 664 PHE A O 1
ATOM 5175 N N . LYS A 1 665 ? -17.564 18.446 47.785 1.00 73.12 665 LYS A N 1
ATOM 5176 C CA . LYS A 1 665 ? -16.613 17.370 48.116 1.00 73.12 665 LYS A CA 1
ATOM 5177 C C . LYS A 1 665 ? -17.071 16.517 49.295 1.00 73.12 665 LYS A C 1
ATOM 5179 O O . LYS A 1 665 ? -16.931 15.298 49.236 1.00 73.12 665 LYS A O 1
ATOM 5184 N N . ASN A 1 666 ? -17.593 17.140 50.350 1.00 72.69 666 ASN A N 1
ATOM 5185 C CA . ASN A 1 666 ? -18.050 16.417 51.535 1.00 72.69 666 ASN A CA 1
ATOM 5186 C C . ASN A 1 666 ? -19.260 15.533 51.211 1.00 72.69 666 ASN A C 1
ATOM 5188 O O . ASN A 1 666 ? -19.215 14.329 51.443 1.00 72.69 666 ASN A O 1
ATOM 5192 N N . VAL A 1 667 ? -20.296 16.099 50.588 1.00 71.88 667 VAL A N 1
ATOM 5193 C CA . VAL A 1 667 ? -21.543 15.372 50.300 1.00 71.88 667 VAL A CA 1
ATOM 5194 C C . VAL A 1 667 ? -21.347 14.289 49.239 1.00 71.88 667 VAL A C 1
ATOM 5196 O O . VAL A 1 667 ? -21.866 13.183 49.384 1.00 71.88 667 VAL A O 1
ATOM 5199 N N . LEU A 1 668 ? -20.568 14.564 48.188 1.00 71.19 668 LEU A N 1
ATOM 5200 C CA . LEU A 1 668 ? -20.294 13.583 47.133 1.00 71.19 668 LEU A CA 1
ATOM 5201 C C . LEU A 1 668 ? -19.465 12.400 47.653 1.00 71.19 668 LEU A C 1
ATOM 5203 O O . LEU A 1 668 ? -19.649 11.282 47.171 1.00 71.19 668 LEU A O 1
ATOM 5207 N N . ARG A 1 669 ? -18.605 12.621 48.658 1.00 71.75 669 ARG A N 1
ATOM 5208 C CA . ARG A 1 669 ? -17.831 11.561 49.315 1.00 71.75 669 ARG A CA 1
ATOM 5209 C C . ARG A 1 669 ? -18.664 10.769 50.324 1.00 71.75 669 ARG A C 1
ATOM 5211 O O . ARG A 1 669 ? -18.568 9.549 50.331 1.00 71.75 669 ARG A O 1
ATOM 5218 N N . GLU A 1 670 ? -19.485 11.432 51.139 1.00 74.88 670 GLU A N 1
ATOM 5219 C CA . GLU A 1 670 ? -20.370 10.767 52.111 1.00 74.88 670 GLU A CA 1
ATOM 5220 C C . GLU A 1 670 ? -21.423 9.884 51.435 1.00 74.88 670 GLU A C 1
ATOM 5222 O O . GLU A 1 670 ? -21.744 8.808 51.932 1.00 74.88 670 GLU A O 1
ATOM 5227 N N . LYS A 1 671 ? -21.940 10.318 50.281 1.00 71.88 671 LYS A N 1
ATOM 5228 C CA . LYS A 1 671 ? -22.961 9.586 49.522 1.00 71.88 671 LYS A CA 1
ATOM 5229 C C . LYS A 1 671 ? -22.400 8.671 48.427 1.00 71.88 671 LYS A C 1
ATOM 5231 O O . LYS A 1 671 ? -23.185 8.118 47.665 1.00 71.88 671 LYS A O 1
ATOM 5236 N N . TYR A 1 672 ? -21.075 8.512 48.339 1.00 70.50 672 TYR A N 1
ATOM 5237 C CA . TYR A 1 672 ? -20.392 7.682 47.333 1.00 70.50 672 TYR A CA 1
ATOM 5238 C C . TYR A 1 672 ? -20.801 7.997 45.880 1.00 70.50 672 TYR A C 1
ATOM 5240 O O . TYR A 1 672 ? -21.035 7.099 45.078 1.00 70.50 672 TYR A O 1
ATOM 5248 N N . ILE A 1 673 ? -20.892 9.284 45.533 1.00 69.94 673 ILE A N 1
ATOM 5249 C CA . ILE A 1 673 ? -21.348 9.744 44.211 1.00 69.94 673 ILE A CA 1
ATOM 5250 C C . ILE A 1 673 ? -20.160 9.957 43.267 1.00 69.94 673 ILE A C 1
ATOM 5252 O O . ILE A 1 673 ? -20.180 9.453 42.149 1.00 69.94 673 ILE A O 1
ATOM 5256 N N . ALA A 1 674 ? -19.105 10.652 43.705 1.00 67.31 674 ALA A N 1
ATOM 5257 C CA . ALA A 1 674 ? -17.921 10.933 42.886 1.00 67.31 674 ALA A CA 1
ATOM 5258 C C . ALA A 1 674 ? -16.640 11.022 43.727 1.00 67.31 674 ALA A C 1
ATOM 5260 O O . ALA A 1 674 ? -16.685 11.453 44.882 1.00 67.31 674 ALA A O 1
ATOM 5261 N N . PHE A 1 675 ? -15.499 10.629 43.151 1.00 66.81 675 PHE A N 1
ATOM 5262 C CA . PHE A 1 675 ? -14.213 10.597 43.860 1.00 66.81 675 PHE A CA 1
ATOM 5263 C C . PHE A 1 675 ? -13.455 11.934 43.822 1.00 66.81 675 PHE A C 1
ATOM 5265 O O . PHE A 1 675 ? -12.849 12.319 44.828 1.00 66.81 675 PHE A O 1
ATOM 5272 N N . ASP A 1 676 ? -13.499 12.661 42.697 1.00 71.12 676 ASP A N 1
ATOM 5273 C CA . ASP A 1 676 ? -12.741 13.903 42.502 1.00 71.12 676 ASP A CA 1
ATOM 5274 C C . ASP A 1 676 ? -13.649 15.081 42.124 1.00 71.12 676 ASP A C 1
ATOM 5276 O O . ASP A 1 676 ? -14.565 14.972 41.310 1.00 71.12 676 ASP A O 1
ATOM 5280 N N . CYS A 1 677 ? -13.389 16.240 42.727 1.00 71.75 677 CYS A N 1
ATOM 5281 C CA . CYS A 1 677 ? -14.085 17.493 42.434 1.00 71.75 677 CYS A CA 1
ATOM 5282 C C . CYS A 1 677 ? -13.075 18.639 42.393 1.00 71.75 677 CYS A C 1
ATOM 5284 O O . CYS A 1 677 ? -12.325 18.851 43.352 1.00 71.75 677 CYS A O 1
ATOM 5286 N N . LYS A 1 678 ? -13.054 19.401 41.300 1.00 78.12 678 LYS A N 1
ATOM 5287 C CA . LYS A 1 678 ? -12.072 20.469 41.056 1.00 78.12 678 LYS A CA 1
ATOM 5288 C C . LYS A 1 678 ? -12.737 21.719 40.507 1.00 78.12 678 LYS A C 1
ATOM 5290 O O . LYS A 1 678 ? -13.769 21.635 39.859 1.00 78.12 678 LYS A O 1
ATOM 5295 N N . MET A 1 679 ? -12.133 22.878 40.742 1.00 75.12 679 MET A N 1
ATOM 5296 C CA . MET A 1 679 ? -12.544 24.110 40.068 1.00 75.12 679 MET A CA 1
ATOM 5297 C C . MET A 1 679 ? -12.020 24.103 38.638 1.00 75.12 679 MET A C 1
ATOM 5299 O O . MET A 1 679 ? -10.901 23.650 38.375 1.00 75.12 679 MET A O 1
ATOM 5303 N N . CYS A 1 680 ? -12.844 24.572 37.713 1.00 75.44 680 CYS A N 1
ATOM 5304 C CA . CYS A 1 680 ? -12.503 24.638 36.308 1.00 75.44 680 CYS A CA 1
ATOM 5305 C C . CYS A 1 680 ? -13.083 25.888 35.647 1.00 75.44 680 CYS A C 1
ATOM 5307 O O . CYS A 1 680 ? -14.035 26.491 36.137 1.00 75.44 680 CYS A O 1
ATOM 5309 N N . MET A 1 681 ? -12.460 26.287 34.546 1.00 73.06 681 MET A N 1
ATOM 5310 C CA . MET A 1 681 ? -12.999 27.268 33.623 1.00 73.06 681 MET A CA 1
ATOM 5311 C C . MET A 1 681 ? -13.580 26.509 32.436 1.00 73.06 681 MET A C 1
ATOM 5313 O O . MET A 1 681 ? -12.875 25.696 31.835 1.00 73.06 681 MET A O 1
ATOM 5317 N N . VAL A 1 682 ? -14.840 26.755 32.106 1.00 70.00 682 VAL A N 1
ATOM 5318 C CA . VAL A 1 682 ? -15.505 26.190 30.925 1.00 70.00 682 VAL A CA 1
ATOM 5319 C C . VAL A 1 682 ? -15.892 27.337 29.999 1.00 70.00 682 VAL A C 1
ATOM 5321 O O . VAL A 1 682 ? -16.164 28.441 30.474 1.00 70.00 682 VAL A O 1
ATOM 5324 N N . ASP A 1 683 ? -15.876 27.071 28.696 1.00 67.25 683 ASP A N 1
ATOM 5325 C CA . ASP A 1 683 ? -16.325 28.007 27.658 1.00 67.25 683 ASP A CA 1
ATOM 5326 C C . ASP A 1 683 ? -17.801 28.426 27.855 1.00 67.25 683 ASP A C 1
ATOM 5328 O O . ASP A 1 683 ? -18.551 27.729 28.542 1.00 67.25 683 ASP A O 1
ATOM 5332 N N . ASP A 1 684 ? -18.245 29.517 27.221 1.00 61.69 684 ASP A N 1
ATOM 5333 C CA . ASP A 1 684 ? -19.589 30.113 27.375 1.00 61.69 684 ASP A CA 1
ATOM 5334 C C . ASP A 1 684 ? -20.733 29.126 27.059 1.00 61.69 684 ASP A C 1
ATOM 5336 O O . ASP A 1 684 ? -21.854 29.266 27.552 1.00 61.69 684 ASP A O 1
ATOM 5340 N N . GLY A 1 685 ? -20.451 28.095 26.253 1.00 57.62 685 GLY A N 1
ATOM 5341 C CA . GLY A 1 685 ? -21.372 26.999 25.932 1.00 57.62 685 GLY A CA 1
ATOM 5342 C C . GLY A 1 685 ? -21.282 25.764 26.842 1.00 57.62 685 GLY A C 1
ATOM 5343 O O . GLY A 1 685 ? -21.979 24.786 26.587 1.00 57.62 685 GLY A O 1
ATOM 5344 N N . VAL A 1 686 ? -20.412 25.765 27.858 1.00 59.91 686 VAL A N 1
ATOM 5345 C CA . VAL A 1 686 ? -20.161 24.670 28.820 1.00 59.91 686 VAL A CA 1
ATOM 5346 C C . VAL A 1 686 ? -19.863 23.313 28.152 1.00 59.91 686 VAL A C 1
ATOM 5348 O O . VAL A 1 686 ? -20.281 22.249 28.607 1.00 59.91 686 VAL A O 1
ATOM 5351 N N . THR A 1 687 ? -19.137 23.335 27.032 1.00 58.97 687 THR A N 1
ATOM 5352 C CA . THR A 1 687 ? -18.800 22.135 26.239 1.00 58.97 687 THR A CA 1
ATOM 5353 C C . THR A 1 687 ? -17.345 21.690 26.389 1.00 58.97 687 THR A C 1
ATOM 5355 O O . THR A 1 687 ? -17.054 20.501 26.246 1.00 58.97 687 THR A O 1
ATOM 5358 N N . LEU A 1 688 ? -16.423 22.610 26.693 1.00 57.50 688 LEU A N 1
ATOM 5359 C CA . LEU A 1 688 ? -14.989 22.330 26.780 1.00 57.50 688 LEU A CA 1
ATOM 5360 C C . LEU A 1 688 ? -14.359 23.008 28.000 1.00 57.50 688 LEU A C 1
ATOM 5362 O O . LEU A 1 688 ? -14.553 24.198 28.236 1.00 57.50 688 LEU A O 1
ATOM 5366 N N . VAL A 1 689 ? -13.594 22.232 28.773 1.00 67.25 689 VAL A N 1
ATOM 5367 C CA . VAL A 1 689 ? -12.866 22.715 29.954 1.00 67.25 689 VAL A CA 1
ATOM 5368 C C . VAL A 1 689 ? -11.563 23.381 29.504 1.00 67.25 689 VAL A C 1
ATOM 5370 O O . VAL A 1 689 ? -10.679 22.709 28.979 1.00 67.25 689 VAL A O 1
ATOM 5373 N N . LEU A 1 690 ? -11.455 24.693 29.712 1.00 64.38 690 LEU A N 1
ATOM 5374 C CA . LEU A 1 690 ? -10.342 25.548 29.286 1.00 64.38 690 LEU A CA 1
ATOM 5375 C C . LEU A 1 690 ? -9.183 25.561 30.297 1.00 64.38 690 LEU A C 1
ATOM 5377 O O . LEU A 1 690 ? -8.022 25.645 29.905 1.00 64.38 690 LEU A O 1
ATOM 5381 N N . LYS A 1 691 ? -9.476 25.444 31.600 1.00 71.56 691 LYS A N 1
ATOM 5382 C CA . LYS A 1 691 ? -8.479 25.474 32.691 1.00 71.56 691 LYS A CA 1
ATOM 5383 C C . LYS A 1 691 ? -8.989 24.690 33.904 1.00 71.56 691 LYS A C 1
ATOM 5385 O O . LYS A 1 691 ? -10.182 24.717 34.183 1.00 71.56 691 LYS A O 1
ATOM 5390 N N . THR A 1 692 ? -8.118 24.012 34.656 1.00 70.50 692 THR A N 1
ATOM 5391 C CA . THR A 1 692 ? -8.478 23.286 35.897 1.00 70.50 692 THR A CA 1
ATOM 5392 C C . THR A 1 692 ? -7.502 23.593 37.024 1.00 70.50 692 THR A C 1
ATOM 5394 O O . THR A 1 692 ? -6.299 23.659 36.776 1.00 70.50 692 THR A O 1
ATOM 5397 N N . ASP A 1 693 ? -7.989 23.715 38.259 1.00 70.56 693 ASP A N 1
ATOM 5398 C CA . ASP A 1 693 ? -7.133 23.932 39.428 1.00 70.56 693 ASP A CA 1
ATOM 5399 C C . ASP A 1 693 ? -6.306 22.675 39.768 1.00 70.56 693 ASP A C 1
ATOM 5401 O O . ASP A 1 693 ? -6.834 21.580 39.993 1.00 70.56 693 ASP A O 1
ATOM 5405 N N . SER A 1 694 ? -4.984 22.836 39.795 1.00 59.31 694 SER A N 1
ATOM 5406 C CA . SER A 1 694 ? -3.988 21.786 40.020 1.00 59.31 694 SER A CA 1
ATOM 5407 C C . SER A 1 694 ? -3.435 21.751 41.454 1.00 59.31 694 SER A C 1
ATOM 5409 O O . SER A 1 694 ? -2.598 20.903 41.761 1.00 59.31 694 SER A O 1
ATOM 5411 N N . ARG A 1 695 ? -3.927 22.596 42.375 1.00 53.53 695 ARG A N 1
ATOM 5412 C CA . ARG A 1 695 ? -3.434 22.668 43.770 1.00 53.53 695 ARG A CA 1
ATOM 5413 C C . ARG A 1 695 ? -3.775 21.463 44.662 1.00 53.53 695 ARG A C 1
ATOM 5415 O O . ARG A 1 695 ? -3.258 21.379 45.770 1.00 53.53 695 ARG A O 1
ATOM 5422 N N . ASN A 1 696 ? -4.585 20.507 44.200 1.00 42.78 696 ASN A N 1
ATOM 5423 C CA . ASN A 1 696 ? -4.966 19.305 44.960 1.00 42.78 696 ASN A CA 1
ATOM 5424 C C . ASN A 1 696 ? -4.679 18.008 44.185 1.00 42.78 696 ASN A C 1
ATOM 5426 O O . ASN A 1 696 ? -5.595 17.266 43.830 1.00 42.78 696 ASN A O 1
ATOM 5430 N N . VAL A 1 697 ? -3.402 17.726 43.913 1.00 34.97 697 VAL A N 1
ATOM 5431 C CA . VAL A 1 697 ? -2.961 16.418 43.404 1.00 34.97 697 VAL A CA 1
ATOM 5432 C C . VAL A 1 697 ? -1.857 15.870 44.305 1.00 34.97 697 VAL A C 1
ATOM 5434 O O . VAL A 1 697 ? -0.766 16.433 44.388 1.00 34.97 697 VAL A O 1
ATOM 5437 N N . VAL A 1 698 ? -2.140 14.740 44.961 1.00 30.45 698 VAL A N 1
ATOM 5438 C CA . VAL A 1 698 ? -1.105 13.819 45.447 1.00 30.45 698 VAL A CA 1
ATOM 5439 C C . VAL A 1 698 ? -0.368 13.314 44.206 1.00 30.45 698 VAL A C 1
ATOM 5441 O O . VAL A 1 698 ? -0.959 12.635 43.371 1.00 30.45 698 VAL A O 1
ATOM 5444 N N . LYS A 1 699 ? 0.899 13.710 44.047 1.00 29.53 699 LYS A N 1
ATOM 5445 C CA . LYS A 1 699 ? 1.756 13.281 42.935 1.00 29.53 699 LYS A CA 1
ATOM 5446 C C . LYS A 1 699 ? 2.012 11.774 43.026 1.00 29.53 699 LYS A C 1
ATOM 5448 O O . LYS A 1 699 ? 2.771 11.339 43.889 1.00 29.53 699 LYS A O 1
ATOM 5453 N N . SER A 1 700 ? 1.451 10.999 42.106 1.00 26.42 700 SER A N 1
ATOM 5454 C CA . SER A 1 700 ? 2.042 9.734 41.670 1.00 26.42 700 SER A CA 1
ATOM 5455 C C . SER A 1 700 ? 3.048 10.023 40.553 1.00 26.42 700 SER A C 1
ATOM 5457 O O . SER A 1 700 ? 2.797 10.818 39.649 1.00 26.42 700 SER A O 1
ATOM 5459 N N . LEU A 1 701 ? 4.235 9.437 40.696 1.00 33.31 701 LEU A N 1
ATOM 5460 C CA . LEU A 1 701 ? 5.388 9.605 39.821 1.00 33.31 701 LEU A CA 1
ATOM 5461 C C . LEU A 1 701 ? 5.132 9.024 38.428 1.00 33.31 701 LEU A C 1
ATOM 5463 O O . LEU A 1 701 ? 4.979 7.815 38.313 1.00 33.31 701 LEU A O 1
ATOM 5467 N N . GLU A 1 702 ? 5.256 9.851 37.392 1.00 27.27 702 GLU A N 1
ATOM 5468 C CA . GLU A 1 702 ? 5.829 9.432 36.112 1.00 27.27 702 GLU A CA 1
ATOM 5469 C C . GLU A 1 702 ? 6.786 10.526 35.629 1.00 27.27 702 GLU A C 1
ATOM 5471 O O . GLU A 1 702 ? 6.411 11.655 35.315 1.00 27.27 702 GLU A O 1
ATOM 5476 N N . THR A 1 703 ? 8.072 10.193 35.666 1.00 28.62 703 THR A N 1
ATOM 5477 C CA . THR A 1 703 ? 9.170 10.956 35.085 1.00 28.62 703 THR A CA 1
ATOM 5478 C C . THR A 1 703 ? 9.204 10.718 33.580 1.00 28.62 703 THR A C 1
ATOM 5480 O O . THR A 1 703 ? 9.484 9.604 33.142 1.00 28.62 703 THR A O 1
ATOM 5483 N N . SER A 1 704 ? 9.019 11.771 32.790 1.00 26.89 704 SER A N 1
ATOM 5484 C CA . SER A 1 704 ? 9.542 11.836 31.426 1.00 26.89 704 SER A CA 1
ATOM 5485 C C . SER A 1 704 ? 10.246 13.178 31.250 1.00 26.89 704 SER A C 1
ATOM 5487 O O . SER A 1 704 ? 9.607 14.231 31.240 1.00 26.89 704 SER A O 1
ATOM 5489 N N . GLU A 1 705 ? 11.575 13.126 31.190 1.00 29.70 705 GLU A N 1
ATOM 5490 C CA . GLU A 1 705 ? 12.449 14.272 30.947 1.00 29.70 705 GLU A CA 1
ATOM 5491 C C . GLU A 1 705 ? 12.203 14.870 29.547 1.00 29.70 705 GLU A C 1
ATOM 5493 O O . GLU A 1 705 ? 11.993 14.122 28.588 1.00 29.70 705 GLU A O 1
ATOM 5498 N N . PRO A 1 706 ? 12.250 16.205 29.384 1.00 28.67 706 PRO A N 1
ATOM 5499 C CA . PRO A 1 706 ? 12.247 16.832 28.072 1.00 28.67 706 PRO A CA 1
ATOM 5500 C C . PRO A 1 706 ? 13.648 16.769 27.446 1.00 28.67 706 PRO A C 1
ATOM 5502 O O . PRO A 1 706 ? 14.608 17.364 27.938 1.00 28.67 706 PRO A O 1
ATOM 5505 N N . ASP A 1 707 ? 13.733 16.054 26.327 1.00 27.28 707 ASP A N 1
ATOM 5506 C CA . ASP A 1 707 ? 14.945 15.854 25.540 1.00 27.28 707 ASP A CA 1
ATOM 5507 C C . ASP A 1 707 ? 15.506 17.187 25.007 1.00 27.28 707 ASP A C 1
ATOM 5509 O O . ASP A 1 707 ? 14.871 17.925 24.242 1.00 27.28 707 ASP A O 1
ATOM 5513 N N . GLN A 1 708 ? 16.735 17.496 25.416 1.00 31.17 708 GLN A N 1
ATOM 5514 C CA . GLN A 1 708 ? 17.493 18.665 24.985 1.00 31.17 708 GLN A CA 1
ATOM 5515 C C . GLN A 1 708 ? 17.945 18.497 23.528 1.00 31.17 708 GLN A C 1
ATOM 5517 O O . GLN A 1 708 ? 18.849 17.719 23.218 1.00 31.17 708 GLN A O 1
ATOM 5522 N N . ARG A 1 709 ? 17.387 19.303 22.618 1.00 30.45 709 ARG A N 1
ATOM 5523 C CA . ARG A 1 709 ? 17.910 19.458 21.251 1.00 30.45 709 ARG A CA 1
ATOM 5524 C C . ARG A 1 709 ? 19.303 20.096 21.279 1.00 30.45 709 ARG A C 1
ATOM 5526 O O . ARG A 1 709 ? 19.445 21.317 21.293 1.00 30.45 709 ARG A O 1
ATOM 5533 N N . LYS A 1 710 ? 20.343 19.263 21.223 1.00 30.55 710 LYS A N 1
ATOM 5534 C CA . LYS A 1 710 ? 21.699 19.673 20.842 1.00 30.55 710 LYS A CA 1
ATOM 5535 C C . LYS A 1 710 ? 21.780 19.785 19.321 1.00 30.55 710 LYS A C 1
ATOM 5537 O O . LYS A 1 710 ? 21.767 18.787 18.607 1.00 30.55 710 LYS A O 1
ATOM 5542 N N . ASN A 1 711 ? 21.896 21.018 18.837 1.00 30.64 711 ASN A N 1
ATOM 5543 C CA . ASN A 1 711 ? 22.378 21.310 17.493 1.00 30.64 711 ASN A CA 1
ATOM 5544 C C . ASN A 1 711 ? 23.817 20.805 17.361 1.00 30.64 711 ASN A C 1
ATOM 5546 O O . ASN A 1 711 ? 24.722 21.383 17.955 1.00 30.64 711 ASN A O 1
ATOM 5550 N N . ASN A 1 712 ? 24.030 19.779 16.541 1.00 27.89 712 ASN A N 1
ATOM 5551 C CA . ASN A 1 712 ? 25.325 19.519 15.932 1.00 27.89 712 ASN A CA 1
ATOM 5552 C C . ASN A 1 712 ? 25.165 19.206 14.445 1.00 27.89 712 ASN A C 1
ATOM 5554 O O . ASN A 1 712 ? 24.195 18.607 13.990 1.00 27.89 712 ASN A O 1
ATOM 5558 N N . LYS A 1 713 ? 26.142 19.724 13.709 1.00 28.53 713 LYS A N 1
ATOM 5559 C CA . LYS A 1 713 ? 26.265 19.788 12.258 1.00 28.53 713 LYS A CA 1
ATOM 5560 C C . LYS A 1 713 ? 26.365 18.402 11.599 1.00 28.53 713 LYS A C 1
ATOM 5562 O O . LYS A 1 713 ? 26.978 17.499 12.146 1.00 28.53 713 LYS A O 1
ATOM 5567 N N . PHE A 1 714 ? 25.916 18.374 10.341 1.00 29.58 714 PHE A N 1
ATOM 5568 C CA . PHE A 1 714 ? 26.460 17.611 9.207 1.00 29.58 714 PHE A CA 1
ATOM 5569 C C . PHE A 1 714 ? 26.442 16.072 9.257 1.00 29.58 714 PHE A C 1
ATOM 5571 O O . PHE A 1 714 ? 27.328 15.438 9.817 1.00 29.58 714 PHE A O 1
ATOM 5578 N N . SER A 1 715 ? 25.505 15.472 8.520 1.00 33.00 715 SER A N 1
ATOM 5579 C CA . SER A 1 715 ? 25.707 14.449 7.468 1.00 33.00 715 SER A CA 1
ATOM 5580 C C . SER A 1 715 ? 24.358 13.780 7.155 1.00 33.00 715 SER A C 1
ATOM 5582 O O . SER A 1 715 ? 23.392 14.003 7.872 1.00 33.00 715 SER A O 1
ATOM 5584 N N . VAL A 1 716 ? 24.291 12.987 6.083 1.00 33.88 716 VAL A N 1
ATOM 5585 C CA . VAL A 1 716 ? 23.107 12.280 5.541 1.00 33.88 716 VAL A CA 1
ATOM 5586 C C . VAL A 1 716 ? 22.407 13.036 4.400 1.00 33.88 716 VAL A C 1
ATOM 5588 O O . VAL A 1 716 ? 21.268 13.493 4.471 1.00 33.88 716 VAL A O 1
ATOM 5591 N N . LEU A 1 717 ? 23.136 13.128 3.287 1.00 40.25 717 LEU A N 1
ATOM 5592 C CA . LEU A 1 717 ? 22.584 13.080 1.933 1.00 40.25 717 LEU A CA 1
ATOM 5593 C C . LEU A 1 717 ? 23.141 11.815 1.276 1.00 40.25 717 LEU A C 1
ATOM 5595 O O . LEU A 1 717 ? 24.013 11.899 0.427 1.00 40.25 717 LEU A O 1
ATOM 5599 N N . GLU A 1 718 ? 22.681 10.653 1.718 1.00 43.91 718 GLU A N 1
ATOM 5600 C CA . GLU A 1 718 ? 22.841 9.376 1.021 1.00 43.91 718 GLU A CA 1
ATOM 5601 C C . GLU A 1 718 ? 21.893 8.398 1.709 1.00 43.91 718 GLU A C 1
ATOM 5603 O O . GLU A 1 718 ? 22.158 7.998 2.830 1.00 43.91 718 GLU A O 1
ATOM 5608 N N . GLU A 1 719 ? 20.735 8.149 1.091 1.00 32.62 719 GLU A N 1
ATOM 5609 C CA . GLU A 1 719 ? 19.926 6.921 1.208 1.00 32.62 719 GLU A CA 1
ATOM 5610 C C . GLU A 1 719 ? 18.564 7.151 0.535 1.00 32.62 719 GLU A C 1
ATOM 5612 O O . GLU A 1 719 ? 17.558 7.459 1.159 1.00 32.62 719 GLU A O 1
ATOM 5617 N N . THR A 1 720 ? 18.541 7.043 -0.793 1.00 34.91 720 THR A N 1
ATOM 5618 C CA . THR A 1 720 ? 17.398 6.497 -1.550 1.00 34.91 720 THR A CA 1
ATOM 5619 C C . THR A 1 720 ? 17.930 5.937 -2.869 1.00 34.91 720 THR A C 1
ATOM 5621 O O . THR A 1 720 ? 17.758 6.501 -3.946 1.00 34.91 720 THR A O 1
ATOM 5624 N N . ALA A 1 721 ? 18.631 4.811 -2.758 1.00 35.22 721 ALA A N 1
ATOM 5625 C CA . ALA A 1 721 ? 18.837 3.865 -3.845 1.00 35.22 721 ALA A CA 1
ATOM 5626 C C . ALA A 1 721 ? 18.891 2.454 -3.243 1.00 35.22 721 ALA A C 1
ATOM 5628 O O . ALA A 1 721 ? 19.951 1.953 -2.873 1.00 35.22 721 ALA A O 1
ATOM 5629 N N . SER A 1 722 ? 17.719 1.842 -3.098 1.00 32.62 722 SER A N 1
ATOM 5630 C CA . SER A 1 722 ? 17.504 0.391 -3.081 1.00 32.62 722 SER A CA 1
ATOM 5631 C C . SER A 1 722 ? 16.074 0.113 -3.509 1.00 32.62 722 SER A C 1
ATOM 5633 O O . SER A 1 722 ? 15.168 0.766 -2.944 1.00 32.62 722 SER A O 1
#

Radius of gyration: 51.71 Å; chains: 1; bounding box: 102×125×118 Å

Sequence (722 aa):
MDHLCSKGNCHSGFCGPCEQIVDVPCYCGSHIIPTKCSQLEPKPCLRDGVSFLGATSCGDITVRYFDCKVHFEDLSCQPLAKEEQHCKFSPDIVKSCYCGKLPTQDLHRKICTDPMPECDRQCGKTLDCGCECLAKCHEGPCECFNILETSCSCGYCTFLVPCKAIQQGFVPKCHRKCTAMLSCRRHWHREKCCEYEQVALKRERETKKLSRNRIRTNFDDQMFTMETPHICTKTCNQMKLCGLHRCEALCHSGKCGVCLEASNEDLVCNCGKTVVPAPVRCGTILNCQEPCSRPKACGHEQELHKCHDDDKQCPNCTKPVPKSCNCGSKIIPNVLCSVENVSCGKICKVKKDCGHPCNRPCSKDCTKGNHASPASCQFFCRKIKNSCPHMCTAKCHDWGKKPCDLSKCADLVSNSCLCGRISKKVPCGASVTTESKIGTFIGCDDDCAFAKREEELRVAFNMGVKPATSSYPEDAVKVYRRQTNWCSKYENQIRDFISDYQDYVAAGIKAKKSLHLPPMNTPQRKFIHQIAEAFKLYSESQDKEPLKSVFICITDSTAVPPLTLKQTVAAEDEIEKKKLFLENLQQTQIEESFFNSILIRDVFFGVSKDDVESNVKQILQSHPEIENPLIHWIKDSTFAFSCDNFKTMDKEKEDKLYSLLKSFKNVLREKYIAFDCKMCMVDDGVTLVLKTDSRNVVKSLETSEPDQRKNNKFSVLEETAS

pLDDT: mean 74.43, std 12.27, range [26.42, 91.94]

InterPro domains:
  IPR000967 Zinc finger, NF-X1-type [PF01422] (10-18)
  IPR000967 Zinc finger, NF-X1-type [PF01422] (242-259)
  IPR000967 Zinc finger, NF-X1-type [PF01422] (354-362)
  IPR000967 Zinc finger, NF-X1-type [PF01422] (390-398)
  IPR000967 Zinc finger, NF-X1-type [SM00438] (2-20)
  IPR000967 Zinc finger, NF-X1-type [SM00438] (129-146)
  IPR000967 Zinc finger, NF-X1-type [SM00438] (242-261)
  IPR000967 Zinc finger, NF-X1-type [SM00438] (298-319)
  IPR000967 Zinc finger, NF-X1-type [SM00438] (354-379)
  IPR000967 Zinc finger, NF-X1-type [SM00438] (388-419)
  IPR001374 R3H domain [PF01424] (486-553)
  IPR001374 R3H domain [PS51061] (491-556)
  IPR001374 R3H domain [SM00393] (478-555)
  IPR034078 Transcription factor NFX1 family [PTHR12360] (3-622)
  IPR036867 R3H domain superfamily [G3DSA:3.30.1370.50] (474-586)
  IPR036867 R3H domain superfamily [SSF82708] (472-572)

Foldseek 3Di:
DDDDQPVPDDDPDDRPQAQAWDFFAFLANPDTDTDGPSQFDWDFADDPRDTDTHTHWPQAWDWADAPLNPDTDTDGGDRDDPDHHHDCQACVNPQAALLRPGGCPVPPDDGSPPDGDFDQDFSQDQDPLRDGQRDGRDPDDGDFQAWDWDAALQRPDIDTHGPVCVVVVDGDWAQFFQQAAAQLNPDGLGDGRDNCSVVRVVVVVVVVVCVVVVNDDDSVVVVVSDDPSRHQQDFCQPQAPLNPDGGRDGRHYDHGDFAPDFDQDWDAAPVRPDIRHPRHGRNDDDFFQAFDPDDDPVRDDADTDGDDDPVDDGDAAQDWDFAAAQLNPDTDGGDGPRDPHHFPQDAAQDQALLRHGLRDTHHVCVNVVNTDHQVPAPDFDQDQAPQDRDGQRDGRPVNVVDGSQQDFAQDWFWAEAPLRPDIDTDGQRGHPVDHGCHQPHDDDDPVSVVVVVVVVVCVVVVPDPPDPPLLFDPLLLVVCVVPVVVSVVVLVVVVVLVVVQVVCVVVVHDHDFKDKDFFDDPVVLVSVVRSCVSQVWGKDWDDDPPRIIMMTGDHPSGHDRPDDSVRSNVVVVVVVVVVVVVVVVVLVVLVPDAFQKKKFFAFDPPQDPVNVVVLLVVLVVVPVPFPDWDWDDQDDGMIIIGGPVSPPDDPVVSVVVVVSQVVCCVSCVVVVGGDDMWGFHAPPVNHDTSGTDPPDDPDDDDDDDDDDDDDDDDDDPDDDDD